Protein 6F04 (pdb70)

InterPro domains:
  IPR008928 Six-hairpin glycosidase superfamily [SSF48208] (7-389)
  IPR010819 N-acylglucosamine 2-epimerase/Cellobiose 2-epimerase [PF07221] (35-369)
  IPR012341 Six-hairpin glycosidase-like superfamily [G3DSA:1.50.10.10] (1-399)
  IPR034116 AGE domain [cd00249] (6-387)

B-factor: mean 27.15, std 14.33, range [10.81, 104.61]

Foldseek 3Di:
DPLVVLLVVLVCQQPVFQVVLQLVQWAPQPQFFTQFFAFQQRDGDFQKHFLLQSLQLLLLLLVCCQPPHVDVSSLVRSCSSVVLCVVQQADPVLAGFGIAGNNRHGDGRALFLVSLLSLLLNLLSNCVNVVPPVSNVNNVVSLVVLVVCLVPRNPPAAKDFLVRLLSNQLSLVSCVVPDDVVVSVVSNVVSLCCQCQQQQDPVLLEGAGMDHPRNHADPDLRRQKHFLLVLLLSLVSQLVSCVVVPVVVSNVSSVSSNLSSCVVAFDPPQGAGFRMDGNVRDDHPDPRGLKHFLLSLLSSLLSLLSSCLSPVDVSSVVVNVSSCVVNCVQFADPPNGATQTIGGNNSHRDGRRRGDSPHHSHSSSVSSVSSSVSSCCVVDPD

Solvent-accessible surface area: 15870 Å² total; per-residue (Å²): 166,96,36,82,50,25,0,80,62,0,75,83,10,0,38,109,46,0,2,40,6,0,54,155,59,0,20,0,143,142,81,10,0,0,12,0,6,0,34,68,47,5,129,78,114,60,59,39,0,15,0,38,0,0,0,19,0,0,11,0,0,0,6,1,29,48,91,60,89,140,85,125,59,1,42,108,7,0,28,23,0,0,84,9,0,27,140,50,0,71,38,122,117,8,32,1,38,23,2,0,42,74,106,5,139,78,91,68,103,18,71,38,0,40,0,3,2,11,0,0,6,0,0,0,20,8,3,65,12,25,56,63,116,102,0,66,102,12,0,56,64,0,1,55,20,1,78,166,56,20,143,105,36,88,115,145,129,71,64,57,41,0,23,19,7,8,26,18,1,16,4,0,28,26,0,68,101,35,17,76,148,106,48,8,106,84,28,8,45,101,10,18,145,53,2,19,87,21,0,8,20,122,168,100,12,6,3,7,16,25,0,11,80,115,17,58,80,37,112,10,98,73,2,29,23,2,15,1,0,28,0,0,14,2,0,8,9,3,0,31,3,1,109,94,115,118,41,72,174,24,8,41,62,0,0,63,3,2,20,56,2,0,102,65,0,46,1,115,116,68,13,0,0,26,40,22,32,16,7,74,70,88,115,40,102,31,173,62,87,38,37,0,5,7,31,0,0,0,0,0,0,0,1,0,0,10,0,28,96,47,37,50,71,82,40,1,16,100,30,3,80,95,0,30,101,14,0,46,85,62,0,35,8,116,123,87,11,1,5,17,0,31,0,44,65,150,13,99,67,84,85,93,16,0,0,5,100,117,0,4,0,7,17,0,1,15,0,0,13,25,0,31,71,4,0,64,32,45,41,71,119,157

Organism: NCBI:txid457941

Secondary structure (DSSP, 8-state):
--HHHHHHHHHHIIIIIIHHHHHHHSB-TTTSSB--EEBTTS-EEE--EEHHHHHHHHHHHHHHHHHT---HHHHHHHHHHHHHHHHHSB-TTSPBPSEE-TT--EEE--SSSHHHHHHHHHHHHHHHHHT-THHHHHHHHHHHHHHHTTTS----S--EETHHHHHHHHHHHHTGGGS-HHHHHHHHHHHHHHIIIIIEETTTTEE-SEE-TTS---SSTTTTEE-HHHHHHHHHHHHHHHHHTT-HHHHHHHHHHHHHHHHHHB-TTT-SB-S-EETTSPPPS-TTTT-EEHHHHHHHHHHHHHHHHHH--HHHHHHHHHHHHHHHHHTB-TTT-SB--EE-TTS-BSS-BS--SS--SSHHHHHHHHHHHHHHHHHS--

Radius of gyration: 19.89 Å; Cα contacts (8 Å, |Δi|>4): 700; chains: 1; bounding box: 50×54×53 Å

Nearest PDB structures (foldseek):
  6f04-assembly1_A-2  TM=1.003E+00  e=2.369E-68  Nostoc sp. KVJ10
  2gz6-assembly1_B  TM=9.926E-01  e=4.005E-56  Anabaena sp. CH1
  2gz6-assembly1_A  TM=9.929E-01  e=1.012E-55  Anabaena sp. CH1
  8bry-assembly1_B  TM=9.672E-01  e=1.771E-36  Pedobacter heparinus
  1fp3-assembly1_A  TM=9.537E-01  e=1.309E-35  Sus scrofa

Structure (mmCIF, N/CA/C/O backbone):
data_6F04
#
_entry.id   6F04
#
_cell.length_a   142.423
_cell.length_b   142.423
_cell.length_c   52.046
_cell.angle_alpha   90.00
_cell.angle_beta   90.00
_cell.angle_gamma   90.00
#
_symmetry.space_group_name_H-M   'P 42 21 2'
#
loop_
_entity.id
_entity.type
_entity.pdbx_description
1 polymer N-acetylglucosamine-2-epimerase
2 non-polymer 'CHLORIDE ION'
3 non-polymer 1,2-ETHANEDIOL
4 water water
#
loop_
_atom_site.group_PDB
_atom_site.id
_atom_site.type_symbol
_atom_site.label_atom_id
_atom_site.label_alt_id
_atom_site.label_comp_id
_atom_site.label_asym_id
_atom_site.label_entity_id
_atom_site.label_seq_id
_atom_site.pdbx_PDB_ins_code
_atom_site.Cartn_x
_atom_site.Cartn_y
_atom_site.Cartn_z
_atom_site.occupancy
_atom_site.B_iso_or_equiv
_atom_site.auth_seq_id
_atom_site.auth_comp_id
_atom_site.auth_asym_id
_atom_site.auth_atom_id
_atom_site.pdbx_PDB_model_num
ATOM 1 N N . TYR A 1 3 ? 38.619 134.662 10.812 1.00 53.65 3 TYR A N 1
ATOM 2 C CA . TYR A 1 3 ? 39.948 135.245 10.959 1.00 40.83 3 TYR A CA 1
ATOM 3 C C . TYR A 1 3 ? 40.787 135.009 9.713 1.00 59.69 3 TYR A C 1
ATOM 4 O O . TYR A 1 3 ? 41.939 134.561 9.811 1.00 32.17 3 TYR A O 1
ATOM 13 N N A ASN A 1 4 ? 40.233 135.240 8.526 0.50 41.79 4 ASN A N 1
ATOM 14 N N B ASN A 1 4 ? 40.210 135.385 8.572 0.50 41.28 4 ASN A N 1
ATOM 15 C CA A ASN A 1 4 ? 41.026 134.937 7.341 0.50 39.85 4 ASN A CA 1
ATOM 16 C CA B ASN A 1 4 ? 40.797 135.198 7.252 0.50 39.58 4 ASN A CA 1
ATOM 17 C C A ASN A 1 4 ? 41.834 136.141 6.901 0.50 25.46 4 ASN A C 1
ATOM 18 C C B ASN A 1 4 ? 41.821 136.265 6.884 0.50 25.25 4 ASN A C 1
ATOM 19 O O A ASN A 1 4 ? 41.506 136.849 5.943 0.50 24.31 4 ASN A O 1
ATOM 20 O O B ASN A 1 4 ? 41.628 137.006 5.913 0.50 23.55 4 ASN A O 1
ATOM 29 N N . PHE A 1 5 ? 42.918 136.329 7.631 1.00 25.16 5 PHE A N 1
ATOM 30 C CA . PHE A 1 5 ? 43.905 137.361 7.388 1.00 24.22 5 PHE A CA 1
ATOM 31 C C . PHE A 1 5 ? 44.572 137.227 6.026 1.00 24.39 5 PHE A C 1
ATOM 32 O O . PHE A 1 5 ? 44.845 138.222 5.365 1.00 22.83 5 PHE A O 1
ATOM 40 N N . GLN A 1 6 ? 44.847 135.998 5.598 1.00 21.16 6 GLN A N 1
ATOM 41 C CA . GLN A 1 6 ? 45.566 135.816 4.337 1.00 23.14 6 GLN A CA 1
ATOM 42 C C . GLN A 1 6 ? 44.679 136.190 3.153 1.00 21.59 6 GLN A C 1
ATOM 43 O O . GLN A 1 6 ? 45.165 136.731 2.155 1.00 24.27 6 GLN A O 1
ATOM 49 N N . ALA A 1 7 ? 43.381 135.925 3.269 1.00 21.58 7 ALA A N 1
ATOM 50 C CA . ALA A 1 7 ? 42.459 136.283 2.194 1.00 25.56 7 ALA A CA 1
ATOM 51 C C . ALA A 1 7 ? 42.318 137.799 2.089 1.00 23.17 7 ALA A C 1
ATOM 52 O O . ALA A 1 7 ? 42.183 138.338 0.986 1.00 23.33 7 ALA A O 1
ATOM 54 N N . LEU A 1 8 ? 42.358 138.480 3.235 1.00 20.87 8 LEU A N 1
ATOM 55 C CA . LEU A 1 8 ? 42.297 139.942 3.253 1.00 19.25 8 LEU A CA 1
ATOM 56 C C . LEU A 1 8 ? 43.562 140.533 2.632 1.00 16.98 8 LEU A C 1
ATOM 57 O O . LEU A 1 8 ? 43.494 141.484 1.850 1.00 19.20 8 LEU A O 1
ATOM 62 N N . ALA A 1 9 ? 44.718 139.966 2.969 1.00 18.77 9 ALA A N 1
ATOM 63 C CA . ALA A 1 9 ? 45.968 140.401 2.359 1.00 16.74 9 ALA A CA 1
ATOM 64 C C . ALA A 1 9 ? 45.890 140.296 0.833 1.00 24.32 9 ALA A C 1
ATOM 65 O O . ALA A 1 9 ? 46.273 141.222 0.120 1.00 20.68 9 ALA A O 1
ATOM 67 N N . GLU A 1 10 ? 45.378 139.167 0.346 1.00 20.15 10 GLU A N 1
ATOM 68 C CA . GLU A 1 10 ? 45.229 138.935 -1.087 1.00 20.44 10 GLU A CA 1
ATOM 69 C C . GLU A 1 10 ? 44.217 139.881 -1.732 1.00 21.71 10 GLU A C 1
ATOM 70 O O . GLU A 1 10 ? 44.422 140.343 -2.858 1.00 22.81 10 GLU A O 1
ATOM 76 N N . LEU A 1 11 ? 43.134 140.163 -1.017 1.00 19.31 11 LEU A N 1
ATOM 77 C CA . LEU A 1 11 ? 42.116 141.079 -1.517 1.00 21.22 11 LEU A CA 1
ATOM 78 C C . LEU A 1 11 ? 42.724 142.451 -1.799 1.00 18.96 11 LEU A C 1
ATOM 79 O O . LEU A 1 11 ? 42.547 143.006 -2.889 1.00 20.89 11 LEU A O 1
ATOM 84 N N . TYR A 1 12 ? 43.456 142.987 -0.826 1.00 18.63 12 TYR A N 1
ATOM 85 C CA . TYR A 1 12 ? 44.046 144.318 -0.973 1.00 17.80 12 TYR A CA 1
ATOM 86 C C . TYR A 1 12 ? 45.161 144.341 -2.021 1.00 23.19 12 TYR A C 1
ATOM 87 O O . TYR A 1 12 ? 45.258 145.271 -2.819 1.00 17.75 12 TYR A O 1
ATOM 96 N N . LYS A 1 13 ? 45.992 143.308 -2.035 1.00 17.46 13 LYS A N 1
ATOM 97 C CA . LYS A 1 13 ? 47.056 143.215 -3.032 1.00 18.32 13 LYS A CA 1
ATOM 98 C C . LYS A 1 13 ? 46.487 143.212 -4.455 1.00 16.41 13 LYS A C 1
ATOM 99 O O . LYS A 1 13 ? 46.965 143.940 -5.332 1.00 21.03 13 LYS A O 1
ATOM 105 N N . ASN A 1 14 ? 45.469 142.390 -4.675 1.00 19.38 14 ASN A N 1
ATOM 106 C CA . ASN A 1 14 ? 44.851 142.292 -5.997 1.00 21.73 14 ASN A CA 1
ATOM 107 C C . ASN A 1 14 ? 44.134 143.577 -6.406 1.00 22.81 14 ASN A C 1
ATOM 108 O O . ASN A 1 14 ? 44.174 143.964 -7.576 1.00 24.17 14 ASN A O 1
ATOM 113 N N . ALA A 1 15 ? 43.471 144.231 -5.449 1.00 19.08 15 ALA A N 1
ATOM 114 C CA . ALA A 1 15 ? 42.742 145.470 -5.747 1.00 17.47 15 ALA A CA 1
ATOM 115 C C . ALA A 1 15 ? 43.711 146.578 -6.125 1.00 19.73 15 ALA A C 1
ATOM 116 O O . ALA A 1 15 ? 43.445 147.365 -7.042 1.00 20.43 15 ALA A O 1
ATOM 118 N N . LEU A 1 16 ? 44.840 146.639 -5.426 1.00 17.36 16 LEU A N 1
ATOM 119 C CA . LEU A 1 16 ? 45.862 147.625 -5.740 1.00 15.33 16 LEU A CA 1
ATOM 120 C C . LEU A 1 16 ? 46.491 147.352 -7.106 1.00 20.63 16 LEU A C 1
ATOM 121 O O . LEU A 1 16 ? 46.494 148.220 -7.974 1.00 20.14 16 LEU A O 1
ATOM 126 N N . LEU A 1 17 ? 47.013 146.144 -7.298 1.00 19.12 17 LEU A N 1
ATOM 127 C CA . LEU A 1 17 ? 47.833 145.864 -8.478 1.00 21.49 17 LEU A CA 1
ATOM 128 C C . LEU A 1 17 ? 47.016 145.627 -9.752 1.00 31.00 17 LEU A C 1
ATOM 129 O O . LEU A 1 17 ? 47.437 146.025 -10.839 1.00 42.90 17 LEU A O 1
ATOM 134 N N . ASN A 1 18 ? 45.849 145.002 -9.628 1.00 20.37 18 ASN A N 1
ATOM 135 C CA . ASN A 1 18 ? 45.096 144.576 -10.816 1.00 25.94 18 ASN A CA 1
ATOM 136 C C . ASN A 1 18 ? 43.939 145.489 -11.187 1.00 31.93 18 ASN A C 1
ATOM 137 O O . ASN A 1 18 ? 43.391 145.398 -12.285 1.00 35.85 18 ASN A O 1
ATOM 142 N N . ASP A 1 19 ? 43.567 146.372 -10.273 1.00 22.36 19 ASP A N 1
ATOM 143 C CA . ASP A 1 19 ? 42.400 147.208 -10.473 1.00 19.38 19 ASP A CA 1
ATOM 144 C C . ASP A 1 19 ? 42.806 148.674 -10.440 1.00 28.55 19 ASP A C 1
ATOM 145 O O . ASP A 1 19 ? 42.751 149.380 -11.460 1.00 22.45 19 ASP A O 1
ATOM 150 N N . VAL A 1 20 ? 43.202 149.130 -9.256 1.00 16.80 20 VAL A N 1
ATOM 151 C CA . VAL A 1 20 ? 43.391 150.562 -9.036 1.00 18.93 20 VAL A CA 1
ATOM 152 C C . VAL A 1 20 ? 44.597 151.148 -9.784 1.00 19.52 20 VAL A C 1
ATOM 153 O O . VAL A 1 20 ? 44.440 152.126 -10.505 1.00 17.40 20 VAL A O 1
ATOM 157 N N . LEU A 1 21 ? 45.790 150.573 -9.641 1.00 16.95 21 LEU A N 1
ATOM 158 C CA . LEU A 1 21 ? 46.933 151.104 -10.393 1.00 17.73 21 LEU A CA 1
ATOM 159 C C . LEU A 1 21 ? 46.672 151.006 -11.904 1.00 23.69 21 LEU A C 1
ATOM 160 O O . LEU A 1 21 ? 47.020 151.906 -12.666 1.00 19.43 21 LEU A O 1
ATOM 165 N N . SER A 1 22 ? 46.036 149.918 -12.327 1.00 19.74 22 SER A N 1
ATOM 166 C CA . SER A 1 22 ? 45.716 149.724 -13.742 1.00 23.04 22 SER A CA 1
ATOM 167 C C . SER A 1 22 ? 44.830 150.850 -14.279 1.00 22.54 22 SER A C 1
ATOM 168 O O . SER A 1 22 ? 45.026 151.332 -15.401 1.00 21.89 22 SER A O 1
ATOM 171 N N . PHE A 1 23 ? 43.850 151.256 -13.476 1.00 19.11 23 PHE A N 1
ATOM 172 C CA . PHE A 1 23 ? 42.941 152.329 -13.857 1.00 16.57 23 PHE A CA 1
ATOM 173 C C . PHE A 1 23 ? 43.720 153.617 -14.124 1.00 15.59 23 PHE A C 1
ATOM 174 O O . PHE A 1 23 ? 43.537 154.271 -15.154 1.00 17.56 23 PHE A O 1
ATOM 182 N N . TRP A 1 24 ? 44.593 154.000 -13.194 1.00 16.81 24 TRP A N 1
ATOM 183 C CA . TRP A 1 24 ? 45.371 155.223 -13.379 1.00 15.38 24 TRP A CA 1
ATOM 184 C C . TRP A 1 24 ? 46.364 155.091 -14.539 1.00 20.97 24 TRP A C 1
ATOM 185 O O . TRP A 1 24 ? 46.590 156.049 -15.264 1.00 16.54 24 TRP A O 1
ATOM 196 N N . GLU A 1 25 ? 46.939 153.906 -14.726 1.00 20.40 25 GLU A N 1
ATOM 197 C CA . GLU A 1 25 ? 47.870 153.692 -15.837 1.00 16.04 25 GLU A CA 1
ATOM 198 C C . GLU A 1 25 ? 47.170 153.825 -17.188 1.00 18.13 25 GLU A C 1
ATOM 199 O O . GLU A 1 25 ? 47.727 154.380 -18.143 1.00 20.21 25 GLU A O 1
ATOM 205 N N . LYS A 1 26 ? 45.945 153.317 -17.259 1.00 17.79 26 LYS A N 1
ATOM 206 C CA . LYS A 1 26 ? 45.214 153.275 -18.524 1.00 18.93 26 LYS A CA 1
ATOM 207 C C . LYS A 1 26 ? 44.608 154.619 -18.898 1.00 24.82 26 LYS A C 1
ATOM 208 O O . LYS A 1 26 ? 44.597 154.987 -20.072 1.00 18.55 26 LYS A O 1
ATOM 214 N N . TYR A 1 27 ? 44.097 155.352 -17.907 1.00 18.59 27 TYR A N 1
ATOM 215 C CA . TYR A 1 27 ? 43.279 156.528 -18.211 1.00 15.76 27 TYR A CA 1
ATOM 216 C C . TYR A 1 27 ? 43.888 157.901 -17.893 1.00 17.74 27 TYR A C 1
ATOM 217 O O . TYR A 1 27 ? 43.415 158.906 -18.438 1.00 19.33 27 TYR A O 1
ATOM 226 N N . SER A 1 28 ? 44.901 157.972 -17.022 1.00 17.16 28 SER A N 1
ATOM 227 C CA . SER A 1 28 ? 45.313 159.285 -16.501 1.00 13.97 28 SER A CA 1
ATOM 228 C C . SER A 1 28 ? 46.590 159.900 -17.073 1.00 14.13 28 SER A C 1
ATOM 229 O O . SER A 1 28 ? 46.880 161.067 -16.812 1.00 17.62 28 SER A O 1
ATOM 232 N N . LEU A 1 29 ? 47.371 159.154 -17.848 1.00 15.45 29 LEU A N 1
ATOM 233 C CA . LEU A 1 29 ? 48.655 159.715 -18.285 1.00 16.62 29 LEU A CA 1
ATOM 234 C C . LEU A 1 29 ? 48.493 160.722 -19.428 1.00 22.71 29 LEU A C 1
ATOM 235 O O . LEU A 1 29 ? 47.864 160.410 -20.443 1.00 18.57 29 LEU A O 1
ATOM 240 N N . ASP A 1 30 ? 49.061 161.918 -19.253 1.00 17.15 30 ASP A N 1
ATOM 241 C CA . ASP A 1 30 ? 49.206 162.880 -20.353 1.00 18.64 30 ASP A CA 1
ATOM 242 C C . ASP A 1 30 ? 50.608 162.728 -20.928 1.00 15.46 30 ASP A C 1
ATOM 243 O O . ASP A 1 30 ? 51.537 163.428 -20.535 1.00 17.38 30 ASP A O 1
ATOM 248 N N . TRP A 1 31 ? 50.752 161.790 -21.851 1.00 20.05 31 TRP A N 1
ATOM 249 C CA . TRP A 1 31 ? 52.064 161.507 -22.401 1.00 23.84 31 TRP A CA 1
ATOM 250 C C . TRP A 1 31 ? 52.512 162.600 -23.369 1.00 26.77 31 TRP A C 1
ATOM 251 O O . TRP A 1 31 ? 53.706 162.740 -23.620 1.00 25.73 31 TRP A O 1
ATOM 262 N N . GLN A 1 32 ? 51.565 163.374 -23.904 1.00 22.63 32 GLN A N 1
ATOM 263 C CA . GLN A 1 32 ? 51.920 164.435 -24.850 1.00 19.87 32 GLN A CA 1
ATOM 264 C C . GLN A 1 32 ? 52.496 165.649 -24.149 1.00 21.32 32 GLN A C 1
ATOM 265 O O . GLN A 1 32 ? 53.489 166.200 -24.602 1.00 22.94 32 GLN A O 1
ATOM 271 N N . GLN A 1 33 ? 51.872 166.077 -23.052 1.00 16.36 33 GLN A N 1
ATOM 272 C CA . GLN A 1 33 ? 52.274 167.320 -22.396 1.00 15.39 33 GLN A CA 1
ATOM 273 C C . GLN A 1 33 ? 52.884 167.137 -20.998 1.00 20.57 33 GLN A C 1
ATOM 274 O O . GLN A 1 33 ? 53.419 168.080 -20.437 1.00 22.48 33 GLN A O 1
ATOM 280 N N . GLY A 1 34 ? 52.811 165.932 -20.444 1.00 21.73 34 GLY A N 1
ATOM 281 C CA . GLY A 1 34 ? 53.325 165.688 -19.099 1.00 18.30 34 GLY A CA 1
ATOM 282 C C . GLY A 1 34 ? 52.248 165.803 -18.032 1.00 20.62 34 GLY A C 1
ATOM 283 O O . GLY A 1 34 ? 51.203 166.402 -18.253 1.00 16.49 34 GLY A O 1
ATOM 284 N N . GLY A 1 35 ? 52.497 165.220 -16.864 1.00 15.20 35 GLY A N 1
ATOM 285 C CA . GLY A 1 35 ? 51.510 165.231 -15.795 1.00 14.08 35 GLY A CA 1
ATOM 286 C C . GLY A 1 35 ? 50.381 164.265 -16.096 1.00 18.80 35 GLY A C 1
ATOM 287 O O . GLY A 1 35 ? 50.513 163.380 -16.933 1.00 16.46 35 GLY A O 1
ATOM 288 N N . TYR A 1 36 ? 49.262 164.455 -15.411 1.00 14.33 36 TYR A N 1
ATOM 289 C CA . TYR A 1 36 ? 48.197 163.476 -15.386 1.00 14.78 36 TYR A CA 1
ATOM 290 C C . TYR A 1 36 ? 46.840 164.146 -15.499 1.00 16.91 36 TYR A C 1
ATOM 291 O O . TYR A 1 36 ? 46.650 165.265 -15.021 1.00 16.05 36 TYR A O 1
ATOM 300 N N . PHE A 1 37 ? 45.889 163.452 -16.105 1.00 15.96 37 PHE A N 1
ATOM 301 C CA . PHE A 1 37 ? 44.497 163.890 -16.060 1.00 11.82 37 PHE A CA 1
ATOM 302 C C . PHE A 1 37 ? 43.835 163.248 -14.850 1.00 15.03 37 PHE A C 1
ATOM 303 O O . PHE A 1 37 ? 43.775 162.025 -14.761 1.00 17.03 37 PHE A O 1
ATOM 311 N N . THR A 1 38 ? 43.315 164.052 -13.929 1.00 14.43 38 THR A N 1
ATOM 312 C CA . THR A 1 38 ? 42.620 163.468 -12.775 1.00 13.60 38 THR A CA 1
ATOM 313 C C . THR A 1 38 ? 41.111 163.552 -12.907 1.00 18.13 38 THR A C 1
ATOM 314 O O . THR A 1 38 ? 40.403 162.852 -12.201 1.00 15.94 38 THR A O 1
ATOM 318 N N . CYS A 1 39 ? 40.615 164.396 -13.807 1.00 16.88 39 CYS A N 1
ATOM 319 C CA . CYS A 1 39 ? 39.168 164.552 -13.926 1.00 12.68 39 CYS A CA 1
ATOM 320 C C . CYS A 1 39 ? 38.622 163.464 -14.844 1.00 14.78 39 CYS A C 1
ATOM 321 O O . CYS A 1 39 ? 38.464 163.680 -16.039 1.00 15.23 39 CYS A O 1
ATOM 324 N N . LEU A 1 40 ? 38.367 162.298 -14.250 1.00 14.26 40 LEU A N 1
ATOM 325 C CA . LEU A 1 40 ? 37.972 161.075 -14.943 1.00 15.21 40 LEU A CA 1
ATOM 326 C C . LEU A 1 40 ? 36.576 160.634 -14.497 1.00 17.92 40 LEU A C 1
ATOM 327 O O . LEU A 1 40 ? 36.310 160.577 -13.299 1.00 15.79 40 LEU A O 1
ATOM 332 N N . ASP A 1 41 ? 35.677 160.320 -15.432 1.00 15.70 41 ASP A N 1
ATOM 333 C CA . ASP A 1 41 ? 34.333 159.936 -15.009 1.00 16.72 41 ASP A CA 1
ATOM 334 C C . ASP A 1 41 ? 34.330 158.458 -14.593 1.00 15.90 41 ASP A C 1
ATOM 335 O O . ASP A 1 41 ? 35.397 157.853 -14.434 1.00 15.55 41 ASP A O 1
ATOM 340 N N . ARG A 1 42 ? 33.147 157.887 -14.395 1.00 15.59 42 ARG A N 1
ATOM 341 C CA . ARG A 1 42 ? 33.045 156.529 -13.880 1.00 12.78 42 ARG A CA 1
ATOM 342 C C . ARG A 1 42 ? 33.832 155.535 -14.728 1.00 22.21 42 ARG A C 1
ATOM 343 O O . ARG A 1 42 ? 34.471 154.620 -14.199 1.00 16.90 42 ARG A O 1
ATOM 351 N N . GLU A 1 43 ? 33.802 155.747 -16.043 1.00 16.85 43 GLU A N 1
ATOM 352 C CA . GLU A 1 43 ? 34.391 154.817 -17.001 1.00 18.62 43 GLU A CA 1
ATOM 353 C C . GLU A 1 43 ? 35.822 155.175 -17.404 1.00 21.59 43 GLU A C 1
ATOM 354 O O . GLU A 1 43 ? 36.432 154.494 -18.233 1.00 23.61 43 GLU A O 1
ATOM 360 N N . GLY A 1 44 ? 36.367 156.237 -16.826 1.00 14.56 44 GLY A N 1
ATOM 361 C CA . GLY A 1 44 ? 37.729 156.619 -17.137 1.00 13.92 44 GLY A CA 1
ATOM 362 C C . GLY A 1 44 ? 37.825 157.708 -18.184 1.00 15.54 44 GLY A C 1
ATOM 363 O O . GLY A 1 44 ? 38.916 158.096 -18.568 1.00 17.38 44 GLY A O 1
ATOM 364 N N . LYS A 1 45 ? 36.684 158.216 -18.637 1.00 17.46 45 LYS A N 1
ATOM 365 C CA . LYS A 1 45 ? 36.685 159.255 -19.662 1.00 17.24 45 LYS A CA 1
ATOM 366 C C . LYS A 1 45 ? 37.070 160.599 -19.062 1.00 15.80 45 LYS A C 1
ATOM 367 O O . LYS A 1 45 ? 36.663 160.925 -17.955 1.00 17.91 45 LYS A O 1
ATOM 373 N N . ILE A 1 46 ? 37.872 161.367 -19.787 1.00 15.73 46 ILE A N 1
ATOM 374 C CA . ILE A 1 46 ? 38.337 162.667 -19.300 1.00 14.72 46 ILE A CA 1
ATOM 375 C C . ILE A 1 46 ? 37.269 163.743 -19.468 1.00 17.42 46 ILE A C 1
ATOM 376 O O . ILE A 1 46 ? 36.717 163.880 -20.561 1.00 19.89 46 ILE A O 1
ATOM 381 N N . TYR A 1 47 ? 36.962 164.502 -18.407 1.00 15.57 47 TYR A N 1
ATOM 382 C CA . TYR A 1 47 ? 35.986 165.584 -18.539 1.00 16.77 47 TYR A CA 1
ATOM 383 C C . TYR A 1 47 ? 36.572 166.967 -18.242 1.00 16.66 47 TYR A C 1
ATOM 384 O O . TYR A 1 47 ? 35.851 167.973 -18.260 1.00 19.35 47 TYR A O 1
ATOM 393 N N . ASP A 1 48 ? 37.875 167.027 -17.981 1.00 17.50 48 ASP A N 1
ATOM 394 C CA . ASP A 1 48 ? 38.550 168.310 -17.780 1.00 15.54 48 ASP A CA 1
ATOM 395 C C . ASP A 1 48 ? 40.044 168.054 -17.874 1.00 19.50 48 ASP A C 1
ATOM 396 O O . ASP A 1 48 ? 40.518 167.046 -17.356 1.00 16.15 48 ASP A O 1
ATOM 401 N N . THR A 1 49 ? 40.791 168.940 -18.532 1.00 15.57 49 THR A N 1
ATOM 402 C CA . THR A 1 49 ? 42.228 168.710 -18.697 1.00 16.73 49 THR A CA 1
ATOM 403 C C . THR A 1 49 ? 43.126 169.539 -17.772 1.00 18.51 49 THR A C 1
ATOM 404 O O . THR A 1 49 ? 44.349 169.475 -17.897 1.00 18.09 49 THR A O 1
ATOM 408 N N . ASP A 1 50 ? 42.544 170.294 -16.839 1.00 16.54 50 ASP A N 1
ATOM 409 C CA . ASP A 1 50 ? 43.359 171.082 -15.915 1.00 18.01 50 ASP A CA 1
ATOM 410 C C . ASP A 1 50 ? 44.201 170.184 -14.996 1.00 14.39 50 ASP A C 1
ATOM 411 O O . ASP A 1 50 ? 43.842 169.036 -14.726 1.00 16.57 50 ASP A O 1
ATOM 416 N N . LYS A 1 51 ? 45.324 170.721 -14.532 1.00 13.68 51 LYS A N 1
ATOM 417 C CA . LYS A 1 51 ? 46.277 169.949 -13.729 1.00 15.83 51 LYS A CA 1
ATOM 418 C C . LYS A 1 51 ? 46.310 170.482 -12.308 1.00 16.50 51 LYS A C 1
ATOM 419 O O . LYS A 1 51 ? 46.875 171.548 -12.046 1.00 17.59 51 LYS A O 1
ATOM 425 N N . PHE A 1 52 ? 45.716 169.726 -11.387 1.00 14.31 52 PHE A N 1
ATOM 426 C CA . PHE A 1 52 ? 45.633 170.150 -9.993 1.00 14.74 52 PHE A CA 1
ATOM 427 C C . PHE A 1 52 ? 46.855 169.637 -9.248 1.00 17.14 52 PHE A C 1
ATOM 428 O O . PHE A 1 52 ? 47.043 168.426 -9.063 1.00 15.98 52 PHE A O 1
ATOM 436 N N . ILE A 1 53 ? 47.699 170.594 -8.871 1.00 15.38 53 ILE A N 1
ATOM 437 C CA . ILE A 1 53 ? 49.055 170.324 -8.395 1.00 16.81 53 ILE A CA 1
ATOM 438 C C . ILE A 1 53 ? 49.132 169.408 -7.173 1.00 15.80 53 ILE A C 1
ATOM 439 O O . ILE A 1 53 ? 50.063 168.611 -7.078 1.00 19.03 53 ILE A O 1
ATOM 444 N N . TRP A 1 54 ? 48.189 169.510 -6.233 1.00 16.83 54 TRP A N 1
ATOM 445 C CA . TRP A 1 54 ? 48.144 168.533 -5.136 1.00 19.51 54 TRP A CA 1
ATOM 446 C C . TRP A 1 54 ? 48.158 167.113 -5.675 1.00 14.73 54 TRP A C 1
ATOM 447 O O . TRP A 1 54 ? 48.890 166.227 -5.197 1.00 16.84 54 TRP A O 1
ATOM 458 N N . LEU A 1 55 ? 47.263 166.884 -6.628 1.00 14.19 55 LEU A N 1
ATOM 459 C CA . LEU A 1 55 ? 47.048 165.547 -7.157 1.00 14.31 55 LEU A CA 1
ATOM 460 C C . LEU A 1 55 ? 48.181 165.138 -8.092 1.00 13.41 55 LEU A C 1
ATOM 461 O O . LEU A 1 55 ? 48.509 163.955 -8.195 1.00 15.77 55 LEU A O 1
ATOM 466 N N . GLN A 1 56 ? 48.776 166.102 -8.783 1.00 13.16 56 GLN A N 1
ATOM 467 C CA . GLN A 1 56 ? 49.914 165.772 -9.638 1.00 15.09 56 GLN A CA 1
ATOM 468 C C . GLN A 1 56 ? 51.055 165.252 -8.765 1.00 15.67 56 GLN A C 1
ATOM 469 O O . GLN A 1 56 ? 51.625 164.189 -9.029 1.00 15.41 56 GLN A O 1
ATOM 475 N N . ASN A 1 57 ? 51.357 166.002 -7.709 1.00 14.33 57 ASN A N 1
ATOM 476 C CA . ASN A 1 57 ? 52.395 165.602 -6.771 1.00 16.61 57 ASN A CA 1
ATOM 477 C C . ASN A 1 57 ? 52.070 164.290 -6.056 1.00 14.58 57 ASN A C 1
ATOM 478 O O . ASN A 1 57 ? 52.925 163.409 -5.968 1.00 14.90 57 ASN A O 1
ATOM 483 N N . ARG A 1 58 ? 50.830 164.124 -5.598 1.00 13.57 58 ARG A N 1
ATOM 484 C CA . ARG A 1 58 ? 50.449 162.863 -4.948 1.00 14.69 58 ARG A CA 1
ATOM 485 C C . ARG A 1 58 ? 50.661 161.646 -5.853 1.00 19.18 58 ARG A C 1
ATOM 486 O O . ARG A 1 58 ? 51.055 160.577 -5.365 1.00 15.73 58 ARG A O 1
ATOM 494 N N . GLN A 1 59 ? 50.401 161.793 -7.158 1.00 12.90 59 GLN A N 1
ATOM 495 C CA . GLN A 1 59 ? 50.528 160.665 -8.079 1.00 13.89 59 GLN A CA 1
ATOM 496 C C . GLN A 1 59 ? 52.009 160.337 -8.326 1.00 16.93 59 GLN A C 1
ATOM 497 O O . GLN A 1 59 ? 52.378 159.168 -8.417 1.00 16.66 59 GLN A O 1
ATOM 503 N N . VAL A 1 60 ? 52.845 161.363 -8.448 1.00 15.61 60 VAL A N 1
ATOM 504 C CA . VAL A 1 60 ? 54.292 161.147 -8.503 1.00 14.68 60 VAL A CA 1
ATOM 505 C C . VAL A 1 60 ? 54.729 160.377 -7.251 1.00 17.07 60 VAL A C 1
ATOM 506 O O . VAL A 1 60 ? 55.468 159.392 -7.334 1.00 17.33 60 VAL A O 1
ATOM 510 N N . TRP A 1 61 ? 54.234 160.802 -6.093 1.00 14.65 61 TRP A N 1
ATOM 511 C CA . TRP A 1 61 ? 54.599 160.128 -4.852 1.00 15.61 61 TRP A CA 1
ATOM 512 C C . TRP A 1 61 ? 54.184 158.652 -4.849 1.00 16.20 61 TRP A C 1
ATOM 513 O O . TRP A 1 61 ? 54.970 157.773 -4.484 1.00 17.38 61 TRP A O 1
ATOM 524 N N . THR A 1 62 ? 52.951 158.376 -5.257 1.00 14.89 62 THR A N 1
ATOM 525 C CA . THR A 1 62 ? 52.418 157.017 -5.183 1.00 15.34 62 THR A CA 1
ATOM 526 C C . THR A 1 62 ? 53.238 156.061 -6.044 1.00 17.92 62 THR A C 1
ATOM 527 O O . THR A 1 62 ? 53.624 154.977 -5.603 1.00 18.03 62 THR A O 1
ATOM 531 N N . PHE A 1 63 ? 53.518 156.460 -7.277 1.00 15.67 63 PHE A N 1
ATOM 532 C CA . PHE A 1 63 ? 54.242 155.542 -8.147 1.00 15.34 63 PHE A CA 1
ATOM 533 C C . PHE A 1 63 ? 55.713 155.431 -7.733 1.00 16.86 63 PHE A C 1
ATOM 534 O O . PHE A 1 63 ? 56.304 154.350 -7.824 1.00 20.20 63 PHE A O 1
ATOM 542 N N . SER A 1 64 ? 56.292 156.529 -7.264 1.00 15.88 64 SER A N 1
ATOM 543 C CA . SER A 1 64 ? 57.674 156.499 -6.763 1.00 18.32 64 SER A CA 1
ATOM 544 C C . SER A 1 64 ? 57.798 155.614 -5.516 1.00 23.34 64 SER A C 1
ATOM 545 O O . SER A 1 64 ? 58.745 154.833 -5.385 1.00 19.49 64 SER A O 1
ATOM 548 N N . MET A 1 65 ? 56.846 155.757 -4.597 1.00 18.93 65 MET A N 1
ATOM 549 C CA . MET A 1 65 ? 56.831 154.962 -3.371 1.00 19.50 65 MET A CA 1
ATOM 550 C C . MET A 1 65 ? 56.773 153.474 -3.706 1.00 24.12 65 MET A C 1
ATOM 551 O O . MET A 1 65 ? 57.540 152.670 -3.165 1.00 24.19 65 MET A O 1
ATOM 556 N N . LEU A 1 66 ? 55.872 153.100 -4.609 1.00 19.90 66 LEU A N 1
ATOM 557 C CA . LEU A 1 66 ? 55.694 151.685 -4.927 1.00 20.45 66 LEU A CA 1
ATOM 558 C C . LEU A 1 66 ? 56.922 151.134 -5.633 1.00 24.33 66 LEU A C 1
ATOM 559 O O . LEU A 1 66 ? 57.316 149.982 -5.413 1.00 22.14 66 LEU A O 1
ATOM 564 N N . TYR A 1 67 ? 57.534 151.961 -6.472 1.00 20.75 67 TYR A N 1
ATOM 565 C CA . TYR A 1 67 ? 58.779 151.581 -7.134 1.00 27.62 67 TYR A CA 1
ATOM 566 C C . TYR A 1 67 ? 59.865 151.298 -6.097 1.00 27.13 67 TYR A C 1
ATOM 567 O O . TYR A 1 67 ? 60.581 150.300 -6.179 1.00 25.15 67 TYR A O 1
ATOM 576 N N . ASN A 1 68 ? 59.965 152.180 -5.113 1.00 23.75 68 ASN A N 1
ATOM 577 C CA . ASN A 1 68 ? 61.001 152.092 -4.096 1.00 29.26 68 ASN A CA 1
ATOM 578 C C . ASN A 1 68 ? 60.768 150.969 -3.083 1.00 36.54 68 ASN A C 1
ATOM 579 O O . ASN A 1 68 ? 61.720 150.320 -2.644 1.00 32.15 68 ASN A O 1
ATOM 584 N N . GLN A 1 69 ? 59.510 150.728 -2.722 1.00 24.12 69 GLN A N 1
ATOM 585 C CA . GLN A 1 69 ? 59.198 149.822 -1.601 1.00 36.04 69 GLN A CA 1
ATOM 586 C C . GLN A 1 69 ? 58.642 148.456 -1.987 1.00 28.88 69 GLN A C 1
ATOM 587 O O . GLN A 1 69 ? 58.719 147.506 -1.199 1.00 32.73 69 GLN A O 1
ATOM 593 N N . LEU A 1 70 ? 58.048 148.360 -3.170 1.00 26.63 70 LEU A N 1
ATOM 594 C CA . LEU A 1 70 ? 57.353 147.142 -3.562 1.00 25.07 70 LEU A CA 1
ATOM 595 C C . LEU A 1 70 ? 58.075 146.415 -4.692 1.00 36.92 70 LEU A C 1
ATOM 596 O O . LEU A 1 70 ? 58.540 145.296 -4.515 1.00 28.79 70 LEU A O 1
ATOM 601 N N . GLU A 1 71 ? 58.173 147.047 -5.854 1.00 30.75 71 GLU A N 1
ATOM 602 C CA . GLU A 1 71 ? 58.827 146.414 -6.998 1.00 25.80 71 GLU A CA 1
ATOM 603 C C . GLU A 1 71 ? 59.304 147.463 -7.979 1.00 33.32 71 GLU A C 1
ATOM 604 O O . GLU A 1 71 ? 58.583 148.420 -8.269 1.00 24.11 71 GLU A O 1
ATOM 610 N N . LYS A 1 72 ? 60.514 147.282 -8.495 1.00 31.54 72 LYS A N 1
ATOM 611 C CA . LYS A 1 72 ? 61.070 148.246 -9.436 1.00 31.70 72 LYS A CA 1
ATOM 612 C C . LYS A 1 72 ? 60.556 148.000 -10.850 1.00 30.31 72 LYS A C 1
ATOM 613 O O . LYS A 1 72 ? 61.314 147.646 -11.750 1.00 31.09 72 LYS A O 1
ATOM 619 N N . ARG A 1 73 ? 59.252 148.184 -11.033 1.00 27.45 73 ARG A N 1
ATOM 620 C CA . ARG A 1 73 ? 58.638 148.087 -12.350 1.00 25.95 73 ARG A CA 1
ATOM 621 C C . ARG A 1 73 ? 58.949 149.326 -13.173 1.00 31.21 73 ARG A C 1
ATOM 622 O O . ARG A 1 73 ? 58.650 150.446 -12.768 1.00 26.12 73 ARG A O 1
ATOM 630 N N . GLU A 1 74 ? 59.542 149.116 -14.340 1.00 26.32 74 GLU A N 1
ATOM 631 C CA . GLU A 1 74 ? 59.960 150.215 -15.197 1.00 25.92 74 GLU A CA 1
ATOM 632 C C . GLU A 1 74 ? 58.814 151.171 -15.526 1.00 22.82 74 GLU A C 1
ATOM 633 O O . GLU A 1 74 ? 59.006 152.392 -15.545 1.00 26.05 74 GLU A O 1
ATOM 639 N N . ASN A 1 75 ? 57.627 150.624 -15.777 1.00 24.98 75 ASN A N 1
ATOM 640 C CA . ASN A 1 75 ? 56.490 151.466 -16.141 1.00 26.79 75 ASN A CA 1
ATOM 641 C C . ASN A 1 75 ? 56.093 152.419 -15.020 1.00 20.92 75 ASN A C 1
ATOM 642 O O . ASN A 1 75 ? 55.681 153.539 -15.292 1.00 20.95 75 ASN A O 1
ATOM 647 N N . TRP A 1 76 ? 56.218 151.978 -13.769 1.00 21.42 76 TRP A N 1
ATOM 648 C CA . TRP A 1 76 ? 55.931 152.847 -12.620 1.00 19.59 76 TRP A CA 1
ATOM 649 C C . TRP A 1 76 ? 56.886 154.053 -12.554 1.00 21.92 76 TRP A C 1
ATOM 650 O O . TRP A 1 76 ? 56.474 155.191 -12.285 1.00 18.91 76 TRP A O 1
ATOM 661 N N . LEU A 1 77 ? 58.167 153.816 -12.814 1.00 19.56 77 LEU A N 1
ATOM 662 C CA . LEU A 1 77 ? 59.125 154.913 -12.772 1.00 20.14 77 LEU A CA 1
ATOM 663 C C . LEU A 1 77 ? 58.891 155.882 -13.937 1.00 19.40 77 LEU A C 1
ATOM 664 O O . LEU A 1 77 ? 58.984 157.102 -13.757 1.00 20.49 77 LEU A O 1
ATOM 669 N N . LYS A 1 78 ? 58.597 155.352 -15.125 1.00 20.97 78 LYS A N 1
ATOM 670 C CA . LYS A 1 78 ? 58.302 156.228 -16.259 1.00 17.96 78 LYS A CA 1
ATOM 671 C C . LYS A 1 78 ? 57.052 157.062 -15.985 1.00 20.00 78 LYS A C 1
ATOM 672 O O . LYS A 1 78 ? 56.992 158.229 -16.359 1.00 20.14 78 LYS A O 1
ATOM 678 N N . ILE A 1 79 ? 56.064 156.474 -15.315 1.00 17.70 79 ILE A N 1
ATOM 679 C CA . ILE A 1 79 ? 54.869 157.239 -14.968 1.00 18.19 79 ILE A CA 1
ATOM 680 C C . ILE A 1 79 ? 55.222 158.358 -13.977 1.00 20.58 79 ILE A C 1
ATOM 681 O O . ILE A 1 79 ? 54.779 159.496 -14.119 1.00 17.02 79 ILE A O 1
ATOM 686 N N . ALA A 1 80 ? 56.043 158.034 -12.982 1.00 18.11 80 ALA A N 1
ATOM 687 C CA . ALA A 1 80 ? 56.504 159.035 -12.029 1.00 16.60 80 ALA A CA 1
ATOM 688 C C . ALA A 1 80 ? 57.298 160.161 -12.710 1.00 17.17 80 ALA A C 1
ATOM 689 O O . ALA A 1 80 ? 57.118 161.343 -12.393 1.00 18.48 80 ALA A O 1
ATOM 691 N N . SER A 1 81 ? 58.180 159.803 -13.641 1.00 15.92 81 SER A N 1
ATOM 692 C CA . SER A 1 81 ? 58.955 160.814 -14.357 1.00 15.03 81 SER A CA 1
ATOM 693 C C . SER A 1 81 ? 58.073 161.756 -15.157 1.00 15.43 81 SER A C 1
ATOM 694 O O . SER A 1 81 ? 58.371 162.938 -15.265 1.00 18.15 81 SER A O 1
ATOM 697 N N . ASN A 1 82 ? 57.013 161.216 -15.755 1.00 17.21 82 ASN A N 1
ATOM 698 C CA . ASN A 1 82 ? 56.124 162.035 -16.565 1.00 11.54 82 ASN A CA 1
ATOM 699 C C . ASN A 1 82 ? 55.507 163.163 -15.748 1.00 18.72 82 ASN A C 1
ATOM 700 O O . ASN A 1 82 ? 55.286 164.265 -16.259 1.00 19.32 82 ASN A O 1
ATOM 705 N N . GLY A 1 83 ? 55.244 162.893 -14.473 1.00 15.51 83 GLY A N 1
ATOM 706 C CA . GLY A 1 83 ? 54.795 163.949 -13.577 1.00 16.08 83 GLY A CA 1
ATOM 707 C C . GLY A 1 83 ? 55.915 164.850 -13.074 1.00 15.87 83 GLY A C 1
ATOM 708 O O . GLY A 1 83 ? 55.801 166.074 -13.101 1.00 18.34 83 GLY A O 1
ATOM 709 N N . ALA A 1 84 ? 57.010 164.252 -12.613 1.00 15.73 84 ALA A N 1
ATOM 710 C CA . ALA A 1 84 ? 58.074 165.023 -11.959 1.00 16.08 84 ALA A CA 1
ATOM 711 C C . ALA A 1 84 ? 58.697 166.060 -12.887 1.00 15.98 84 ALA A C 1
ATOM 712 O O . ALA A 1 84 ? 58.962 167.194 -12.474 1.00 17.61 84 ALA A O 1
ATOM 714 N N . ASN A 1 85 ? 58.934 165.669 -14.135 1.00 18.32 85 ASN A N 1
ATOM 715 C CA . ASN A 1 85 ? 59.529 166.582 -15.105 1.00 21.28 85 ASN A CA 1
ATOM 716 C C . ASN A 1 85 ? 58.595 167.749 -15.431 1.00 20.53 85 ASN A C 1
ATOM 717 O O . ASN A 1 85 ? 59.020 168.899 -15.504 1.00 22.94 85 ASN A O 1
ATOM 722 N N . PHE A 1 86 ? 57.317 167.434 -15.614 1.00 16.89 86 PHE A N 1
ATOM 723 C CA . PHE A 1 86 ? 56.278 168.442 -15.852 1.00 18.37 86 PHE A CA 1
ATOM 724 C C . PHE A 1 86 ? 56.196 169.429 -14.681 1.00 19.93 86 PHE A C 1
ATOM 725 O O . PHE A 1 86 ? 56.188 170.655 -14.867 1.00 18.97 86 PHE A O 1
ATOM 733 N N . LEU A 1 87 ? 56.145 168.889 -13.467 1.00 15.52 87 LEU A N 1
ATOM 734 C CA . LEU A 1 87 ? 56.032 169.716 -12.268 1.00 16.97 87 LEU A CA 1
ATOM 735 C C . LEU A 1 87 ? 57.270 170.571 -12.018 1.00 19.70 87 LEU A C 1
ATOM 736 O O . LEU A 1 87 ? 57.151 171.723 -11.623 1.00 20.43 87 LEU A O 1
ATOM 741 N N . ALA A 1 88 ? 58.458 170.011 -12.252 1.00 19.42 88 ALA A N 1
ATOM 742 C CA . ALA A 1 88 ? 59.689 170.777 -12.053 1.00 20.95 88 ALA A CA 1
ATOM 743 C C . ALA A 1 88 ? 59.734 171.975 -12.988 1.00 19.44 88 ALA A C 1
ATOM 744 O O . ALA A 1 88 ? 60.218 173.047 -12.619 1.00 27.20 88 ALA A O 1
ATOM 746 N N . GLN A 1 89 ? 59.203 171.801 -14.195 1.00 20.82 89 GLN A N 1
ATOM 747 C CA . GLN A 1 89 ? 59.245 172.865 -15.192 1.00 22.11 89 GLN A CA 1
ATOM 748 C C . GLN A 1 89 ? 58.168 173.943 -14.966 1.00 29.32 89 GLN A C 1
ATOM 749 O O . GLN A 1 89 ? 58.416 175.131 -15.193 1.00 25.50 89 GLN A O 1
ATOM 755 N N . HIS A 1 90 ? 56.983 173.543 -14.504 1.00 23.29 90 HIS A N 1
ATOM 756 C CA . HIS A 1 90 ? 55.833 174.458 -14.489 1.00 20.19 90 HIS A CA 1
ATOM 757 C C . HIS A 1 90 ? 55.219 174.738 -13.127 1.00 22.95 90 HIS A C 1
ATOM 758 O O . HIS A 1 90 ? 54.357 175.611 -13.022 1.00 23.47 90 HIS A O 1
ATOM 765 N N . GLY A 1 91 ? 55.636 173.999 -12.102 1.00 20.49 91 GLY A N 1
ATOM 766 C CA . GLY A 1 91 ? 54.907 173.980 -10.842 1.00 20.24 91 GLY A CA 1
ATOM 767 C C . GLY A 1 91 ? 55.116 175.142 -9.885 1.00 24.13 91 GLY A C 1
ATOM 768 O O . GLY A 1 91 ? 54.297 175.344 -8.985 1.00 23.00 91 GLY A O 1
ATOM 769 N N . ARG A 1 92 ? 56.188 175.913 -10.074 1.00 24.35 92 ARG A N 1
ATOM 770 C CA . ARG A 1 92 ? 56.590 176.915 -9.086 1.00 23.14 92 ARG A CA 1
ATOM 771 C C . ARG A 1 92 ? 56.621 178.341 -9.658 1.00 24.12 92 ARG A C 1
ATOM 772 O O . ARG A 1 92 ? 56.895 178.532 -10.836 1.00 28.07 92 ARG A O 1
ATOM 780 N N . ASP A 1 93 ? 56.337 179.336 -8.815 1.00 27.92 93 ASP A N 1
ATOM 781 C CA . ASP A 1 93 ? 56.513 180.733 -9.212 1.00 40.31 93 ASP A CA 1
ATOM 782 C C . ASP A 1 93 ? 57.987 181.105 -9.056 1.00 43.95 93 ASP A C 1
ATOM 783 O O . ASP A 1 93 ? 58.798 180.273 -8.651 1.00 35.60 93 ASP A O 1
ATOM 788 N N . SER A 1 94 ? 58.327 182.353 -9.361 1.00 46.64 94 SER A N 1
ATOM 789 C CA . SER A 1 94 ? 59.719 182.800 -9.329 1.00 40.17 94 SER A CA 1
ATOM 790 C C . SER A 1 94 ? 60.378 182.679 -7.952 1.00 53.78 94 SER A C 1
ATOM 791 O O . SER A 1 94 ? 61.598 182.543 -7.857 1.00 61.89 94 SER A O 1
ATOM 794 N N . ASP A 1 95 ? 59.578 182.716 -6.890 1.00 46.20 95 ASP A N 1
ATOM 795 C CA . ASP A 1 95 ? 60.110 182.601 -5.535 1.00 44.47 95 ASP A CA 1
ATOM 796 C C . ASP A 1 95 ? 60.150 181.153 -5.047 1.00 51.03 95 ASP A C 1
ATOM 797 O O . ASP A 1 95 ? 60.489 180.887 -3.892 1.00 41.92 95 ASP A O 1
ATOM 802 N N . GLY A 1 96 ? 59.794 180.220 -5.924 1.00 40.96 96 GLY A N 1
ATOM 803 C CA . GLY A 1 96 ? 59.870 178.807 -5.593 1.00 33.53 96 GLY A CA 1
ATOM 804 C C . GLY A 1 96 ? 58.650 178.264 -4.873 1.00 36.38 96 GLY A C 1
ATOM 805 O O . GLY A 1 96 ? 58.667 177.141 -4.369 1.00 38.78 96 GLY A O 1
ATOM 806 N N . ASN A 1 97 ? 57.589 179.062 -4.814 1.00 31.98 97 ASN A N 1
ATOM 807 C CA . ASN A 1 97 ? 56.350 178.617 -4.196 1.00 35.68 97 ASN A CA 1
ATOM 808 C C . ASN A 1 97 ? 55.500 177.863 -5.208 1.00 23.04 97 ASN A C 1
ATOM 809 O O . ASN A 1 97 ? 55.395 178.272 -6.362 1.00 28.80 97 ASN A O 1
ATOM 814 N N . TRP A 1 98 ? 54.893 176.770 -4.763 1.00 25.25 98 TRP A N 1
ATOM 815 C CA . TRP A 1 98 ? 54.124 175.903 -5.653 1.00 22.34 98 TRP A CA 1
ATOM 816 C C . TRP A 1 98 ? 52.742 176.463 -5.952 1.00 23.60 98 TRP A C 1
ATOM 817 O O . TRP A 1 98 ? 52.044 176.919 -5.047 1.00 29.00 98 TRP A O 1
ATOM 828 N N . TYR A 1 99 ? 52.363 176.437 -7.231 1.00 20.88 99 TYR A N 1
ATOM 829 C CA . TYR A 1 99 ? 51.009 176.807 -7.652 1.00 22.79 99 TYR A CA 1
ATOM 830 C C . TYR A 1 99 ? 49.995 175.789 -7.151 1.00 25.66 99 TYR A C 1
ATOM 831 O O . TYR A 1 99 ? 50.372 174.709 -6.697 1.00 22.15 99 TYR A O 1
ATOM 840 N N . PHE A 1 100 ? 48.708 176.121 -7.248 1.00 21.30 100 PHE A N 1
ATOM 841 C CA . PHE A 1 100 ? 47.672 175.161 -6.895 1.00 19.14 100 PHE A CA 1
ATOM 842 C C . PHE A 1 100 ? 47.138 174.431 -8.130 1.00 18.68 100 PHE A C 1
ATOM 843 O O . PHE A 1 100 ? 46.795 173.254 -8.064 1.00 19.03 100 PHE A O 1
ATOM 851 N N . ALA A 1 101 ? 47.058 175.125 -9.258 1.00 15.76 101 ALA A N 1
ATOM 852 C CA . ALA A 1 101 ? 46.525 174.516 -10.466 1.00 19.18 101 ALA A CA 1
ATOM 853 C C . ALA A 1 101 ? 47.138 175.147 -11.706 1.00 22.43 101 ALA A C 1
ATOM 854 O O . ALA A 1 101 ? 47.434 176.343 -11.710 1.00 19.43 101 ALA A O 1
ATOM 856 N N . LEU A 1 102 ? 47.329 174.327 -12.742 1.00 15.96 102 LEU A N 1
ATOM 857 C CA . LEU A 1 102 ? 47.827 174.769 -14.045 1.00 15.26 102 LEU A CA 1
ATOM 858 C C . LEU A 1 102 ? 46.887 174.337 -15.167 1.00 22.89 102 LEU A C 1
ATOM 859 O O . LEU A 1 102 ? 46.080 173.438 -14.987 1.00 18.88 102 LEU A O 1
ATOM 864 N N . THR A 1 103 ? 47.010 174.951 -16.339 1.00 17.84 103 THR A N 1
ATOM 865 C CA . THR A 1 103 ? 46.329 174.404 -17.510 1.00 16.26 103 THR A CA 1
ATOM 866 C C . THR A 1 103 ? 47.017 173.108 -17.925 1.00 13.78 103 THR A C 1
ATOM 867 O O . THR A 1 103 ? 48.093 172.785 -17.403 1.00 18.25 103 THR A O 1
ATOM 871 N N . ARG A 1 104 ? 46.420 172.387 -18.877 1.00 14.16 104 ARG A N 1
ATOM 872 C CA . ARG A 1 104 ? 47.021 171.153 -19.368 1.00 16.54 104 ARG A CA 1
ATOM 873 C C . ARG A 1 104 ? 48.492 171.322 -19.733 1.00 23.79 104 ARG A C 1
ATOM 874 O O . ARG A 1 104 ? 49.321 170.475 -19.384 1.00 19.81 104 ARG A O 1
ATOM 882 N N . GLU A 1 105 ? 48.811 172.418 -20.421 1.00 18.71 105 GLU A N 1
ATOM 883 C CA . GLU A 1 105 ? 50.176 172.630 -20.909 1.00 25.29 105 GLU A CA 1
ATOM 884 C C . GLU A 1 105 ? 51.100 173.240 -19.870 1.00 21.16 105 GLU A C 1
ATOM 885 O O . GLU A 1 105 ? 52.286 173.420 -20.131 1.00 25.46 105 GLU A O 1
ATOM 891 N N . GLY A 1 106 ? 50.563 173.575 -18.699 1.00 19.86 106 GLY A N 1
ATOM 892 C CA . GLY A 1 106 ? 51.388 174.025 -17.593 1.00 21.31 106 GLY A CA 1
ATOM 893 C C . GLY A 1 106 ? 51.369 175.513 -17.289 1.00 18.01 106 GLY A C 1
ATOM 894 O O . GLY A 1 106 ? 52.200 175.999 -16.518 1.00 22.64 106 GLY A O 1
ATOM 895 N N . LYS A 1 107 ? 50.431 176.247 -17.880 1.00 19.09 107 LYS A N 1
ATOM 896 C CA . LYS A 1 107 ? 50.315 177.666 -17.568 1.00 18.17 107 LYS A CA 1
ATOM 897 C C . LYS A 1 107 ? 49.611 177.824 -16.234 1.00 20.44 107 LYS A C 1
ATOM 898 O O . LYS A 1 107 ? 48.662 177.097 -15.958 1.00 21.43 107 LYS A O 1
ATOM 904 N N . PRO A 1 108 ? 50.074 178.766 -15.400 1.00 22.36 108 PRO A N 1
ATOM 905 C CA . PRO A 1 108 ? 49.535 178.883 -14.039 1.00 24.64 108 PRO A CA 1
ATOM 906 C C . PRO A 1 108 ? 48.122 179.460 -13.990 1.00 22.91 108 PRO A C 1
ATOM 907 O O . PRO A 1 108 ? 47.828 180.461 -14.643 1.00 23.25 108 PRO A O 1
ATOM 911 N N . LEU A 1 109 ? 47.262 178.821 -13.205 1.00 22.74 109 LEU A N 1
ATOM 912 C CA . LEU A 1 109 ? 45.881 179.265 -13.048 1.00 21.18 109 LEU A CA 1
ATOM 913 C C . LEU A 1 109 ? 45.646 179.903 -11.694 1.00 23.78 109 LEU A C 1
ATOM 914 O O . LEU A 1 109 ? 45.057 180.980 -11.580 1.00 31.50 109 LEU A O 1
ATOM 919 N N . VAL A 1 110 ? 46.095 179.196 -10.668 1.00 24.22 110 VAL A N 1
ATOM 920 C CA . VAL A 1 110 ? 45.797 179.523 -9.286 1.00 32.71 110 VAL A CA 1
ATOM 921 C C . VAL A 1 110 ? 47.070 179.482 -8.462 1.00 37.54 110 VAL A C 1
ATOM 922 O O . VAL A 1 110 ? 47.835 178.519 -8.543 1.00 30.96 110 VAL A O 1
ATOM 926 N N . HIS A 1 111 ? 47.306 180.533 -7.685 1.00 37.86 111 HIS A N 1
ATOM 927 C CA . HIS A 1 111 ? 48.348 180.481 -6.671 1.00 55.01 111 HIS A CA 1
ATOM 928 C C . HIS A 1 111 ? 47.670 180.345 -5.319 1.00 57.09 111 HIS A C 1
ATOM 929 O O . HIS A 1 111 ? 46.762 181.114 -4.996 1.00 71.12 111 HIS A O 1
ATOM 936 N N . PRO A 1 112 ? 48.098 179.353 -4.530 1.00 55.63 112 PRO A N 1
ATOM 937 C CA . PRO A 1 112 ? 47.469 179.049 -3.243 1.00 67.53 112 PRO A CA 1
ATOM 938 C C . PRO A 1 112 ? 47.997 179.902 -2.092 1.00 71.23 112 PRO A C 1
ATOM 939 O O . PRO A 1 112 ? 49.119 180.408 -2.155 1.00 64.24 112 PRO A O 1
ATOM 943 N N . TYR A 1 113 ? 47.187 180.050 -1.049 1.00 62.00 113 TYR A N 1
ATOM 944 C CA . TYR A 1 113 ? 47.590 180.793 0.137 1.00 69.11 113 TYR A CA 1
ATOM 945 C C . TYR A 1 113 ? 48.191 179.864 1.180 1.00 70.65 113 TYR A C 1
ATOM 946 O O . TYR A 1 113 ? 48.996 180.284 2.011 1.00 80.98 113 TYR A O 1
ATOM 948 N N A ASN A 1 114 ? 47.800 178.594 1.099 0.71 73.42 114 ASN A N 1
ATOM 949 N N B ASN A 1 114 ? 47.797 178.597 1.156 0.29 73.25 114 ASN A N 1
ATOM 950 C CA A ASN A 1 114 ? 48.180 177.560 2.059 0.71 71.74 114 ASN A CA 1
ATOM 951 C CA B ASN A 1 114 ? 48.253 177.676 2.188 0.29 70.83 114 ASN A CA 1
ATOM 952 C C A ASN A 1 114 ? 49.609 177.053 1.885 0.71 66.74 114 ASN A C 1
ATOM 953 C C B ASN A 1 114 ? 49.553 176.974 1.812 0.29 66.38 114 ASN A C 1
ATOM 954 O O A ASN A 1 114 ? 50.384 177.592 1.092 0.71 56.18 114 ASN A O 1
ATOM 955 O O B ASN A 1 114 ? 50.189 177.312 0.813 0.29 59.83 114 ASN A O 1
ATOM 964 N N . ILE A 1 115 ? 49.942 176.000 2.625 1.00 61.98 115 ILE A N 1
ATOM 965 C CA . ILE A 1 115 ? 51.219 175.327 2.460 1.00 48.01 115 ILE A CA 1
ATOM 966 C C . ILE A 1 115 ? 51.057 173.878 2.020 1.00 26.64 115 ILE A C 1
ATOM 967 O O . ILE A 1 115 ? 52.044 173.156 1.925 1.00 29.99 115 ILE A O 1
ATOM 972 N N . PHE A 1 116 ? 49.832 173.432 1.765 1.00 24.02 116 PHE A N 1
ATOM 973 C CA . PHE A 1 116 ? 49.646 172.017 1.489 1.00 22.77 116 PHE A CA 1
ATOM 974 C C . PHE A 1 116 ? 50.159 171.669 0.090 1.00 24.98 116 PHE A C 1
ATOM 975 O O . PHE A 1 116 ? 50.522 170.523 -0.163 1.00 31.46 116 PHE A O 1
ATOM 983 N N . SER A 1 117 ? 50.195 172.651 -0.809 1.00 28.00 117 SER A N 1
ATOM 984 C CA . SER A 1 117 ? 50.819 172.433 -2.113 1.00 27.67 117 SER A CA 1
ATOM 985 C C . SER A 1 117 ? 52.305 172.105 -1.953 1.00 26.74 117 SER A C 1
ATOM 986 O O . SER A 1 117 ? 52.806 171.122 -2.511 1.00 27.48 117 SER A O 1
ATOM 989 N N . ASP A 1 118 ? 53.005 172.945 -1.203 1.00 33.02 118 ASP A N 1
ATOM 990 C CA . ASP A 1 118 ? 54.413 172.715 -0.908 1.00 32.19 118 ASP A CA 1
ATOM 991 C C . ASP A 1 118 ? 54.621 171.391 -0.180 1.00 34.83 118 ASP A C 1
ATOM 992 O O . ASP A 1 118 ? 55.617 170.702 -0.421 1.00 30.71 118 ASP A O 1
ATOM 997 N N . CYS A 1 119 ? 53.686 171.039 0.702 1.00 35.68 119 CYS A N 1
ATOM 998 C CA . CYS A 1 119 ? 53.748 169.772 1.431 1.00 32.46 119 CYS A CA 1
ATOM 999 C C . CYS A 1 119 ? 53.806 168.581 0.490 1.00 32.98 119 CYS A C 1
ATOM 1000 O O . CYS A 1 119 ? 54.677 167.725 0.608 1.00 27.86 119 CYS A O 1
ATOM 1003 N N . PHE A 1 120 ? 52.860 168.521 -0.438 1.00 23.26 120 PHE A N 1
ATOM 1004 C CA . PHE A 1 120 ? 52.767 167.376 -1.318 1.00 22.52 120 PHE A CA 1
ATOM 1005 C C . PHE A 1 120 ? 53.939 167.374 -2.314 1.00 16.84 120 PHE A C 1
ATOM 1006 O O . PHE A 1 120 ? 54.384 166.301 -2.722 1.00 19.94 120 PHE A O 1
ATOM 1014 N N . A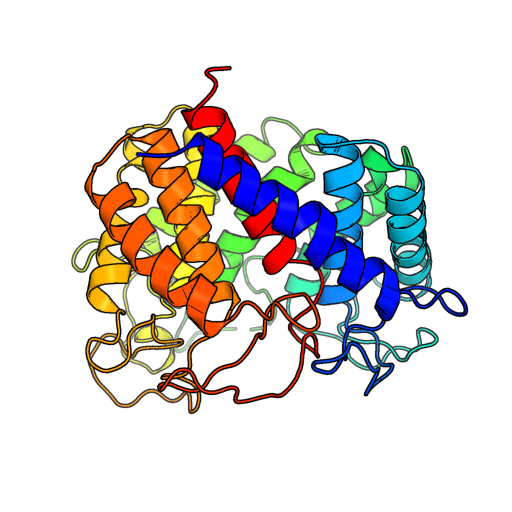LA A 1 121 ? 54.459 168.554 -2.655 1.00 21.02 121 ALA A N 1
ATOM 1015 C CA . ALA A 1 121 ? 55.631 168.647 -3.547 1.00 22.83 121 ALA A CA 1
ATOM 1016 C C . ALA A 1 121 ? 56.899 168.126 -2.860 1.00 23.42 121 ALA A C 1
ATOM 1017 O O . ALA A 1 121 ? 57.688 167.391 -3.454 1.00 18.69 121 ALA A O 1
ATOM 1019 N N . ALA A 1 122 ? 57.098 168.508 -1.606 1.00 26.14 122 ALA A N 1
ATOM 1020 C CA . ALA A 1 122 ? 58.232 167.990 -0.832 1.00 20.41 122 ALA A CA 1
ATOM 1021 C C . ALA A 1 122 ? 58.181 166.464 -0.754 1.00 22.61 122 ALA A C 1
ATOM 1022 O O . ALA A 1 122 ? 59.176 165.779 -1.007 1.00 23.91 122 ALA A O 1
ATOM 1024 N N A MET A 1 123 ? 57.000 165.961 -0.399 0.46 23.60 123 MET A N 1
ATOM 1025 N N B MET A 1 123 ? 57.017 165.921 -0.425 0.54 23.57 123 MET A N 1
ATOM 1026 C CA A MET A 1 123 ? 56.698 164.534 -0.321 0.46 24.85 123 MET A CA 1
ATOM 1027 C CA B MET A 1 123 ? 56.871 164.476 -0.313 0.54 24.47 123 MET A CA 1
ATOM 1028 C C A MET A 1 123 ? 57.052 163.795 -1.617 0.46 24.17 123 MET A C 1
ATOM 1029 C C B MET A 1 123 ? 57.093 163.759 -1.651 0.54 24.18 123 MET A C 1
ATOM 1030 O O A MET A 1 123 ? 57.788 162.803 -1.616 0.46 19.34 123 MET A O 1
ATOM 1031 O O B MET A 1 123 ? 57.782 162.734 -1.714 0.54 18.65 123 MET A O 1
ATOM 1040 N N . ALA A 1 124 ? 56.519 164.296 -2.723 1.00 18.77 124 ALA A N 1
ATOM 1041 C CA . ALA A 1 124 ? 56.685 163.668 -4.035 1.00 18.47 124 ALA A CA 1
ATOM 1042 C C . ALA A 1 124 ? 58.131 163.663 -4.525 1.00 16.51 124 ALA A C 1
ATOM 1043 O O . ALA A 1 124 ? 58.615 162.660 -5.038 1.00 17.73 124 ALA A O 1
ATOM 1045 N N . PHE A 1 125 ? 58.803 164.796 -4.401 1.00 17.17 125 PHE A N 1
ATOM 1046 C CA . PHE A 1 125 ? 60.136 164.901 -4.995 1.00 17.08 125 PHE A CA 1
ATOM 1047 C C . PHE A 1 125 ? 61.157 164.199 -4.113 1.00 19.71 125 PHE A C 1
ATOM 1048 O O . PHE A 1 125 ? 62.149 163.676 -4.616 1.00 20.19 125 PHE A O 1
ATOM 1056 N N . SER A 1 126 ? 60.881 164.127 -2.811 1.00 17.81 126 SER A N 1
ATOM 1057 C CA . SER A 1 126 ? 61.692 163.292 -1.929 1.00 18.24 126 SER A CA 1
ATOM 1058 C C . SER A 1 126 ? 61.678 161.831 -2.377 1.00 21.99 126 SER A C 1
ATOM 1059 O O . SER A 1 126 ? 62.729 161.212 -2.547 1.00 21.02 126 SER A O 1
ATOM 1062 N N A LYS A 1 127 ? 60.485 161.283 -2.583 0.40 17.92 127 LYS A N 1
ATOM 1063 N N B LYS A 1 127 ? 60.492 161.272 -2.587 0.60 17.88 127 LYS A N 1
ATOM 1064 C CA A LYS A 1 127 ? 60.368 159.884 -2.978 0.40 17.94 127 LYS A CA 1
ATOM 1065 C CA B LYS A 1 127 ? 60.417 159.866 -2.964 0.60 17.87 127 LYS A CA 1
ATOM 1066 C C A LYS A 1 127 ? 60.817 159.649 -4.416 0.40 20.75 127 LYS A C 1
ATOM 1067 C C B LYS A 1 127 ? 60.785 159.627 -4.431 0.60 20.86 127 LYS A C 1
ATOM 1068 O O A LYS A 1 127 ? 61.363 158.590 -4.727 0.40 20.47 127 LYS A O 1
ATOM 1069 O O B LYS A 1 127 ? 61.251 158.539 -4.777 0.60 20.67 127 LYS A O 1
ATOM 1080 N N . TYR A 1 128 ? 60.589 160.627 -5.292 1.00 17.48 128 TYR A N 1
ATOM 1081 C CA . TYR A 1 128 ? 61.032 160.494 -6.684 1.00 18.70 128 TYR A CA 1
ATOM 1082 C C . TYR A 1 128 ? 62.556 160.487 -6.727 1.00 18.92 128 TYR A C 1
ATOM 1083 O O . TYR A 1 128 ? 63.157 159.718 -7.477 1.00 19.79 128 TYR A O 1
ATOM 1092 N N . ALA A 1 129 ? 63.173 161.341 -5.916 1.00 16.97 129 ALA A N 1
ATOM 1093 C CA . ALA A 1 129 ? 64.639 161.378 -5.845 1.00 20.30 129 ALA A CA 1
ATOM 1094 C C . ALA A 1 129 ? 65.179 159.995 -5.511 1.00 22.72 129 ALA A C 1
ATOM 1095 O O . ALA A 1 129 ? 66.127 159.514 -6.129 1.00 23.47 129 ALA A O 1
ATOM 1097 N N . LEU A 1 130 ? 64.543 159.342 -4.547 1.00 22.11 130 LEU A N 1
ATOM 1098 C CA . LEU A 1 130 ? 64.977 158.028 -4.104 1.00 28.62 130 LEU A CA 1
ATOM 1099 C C . LEU A 1 130 ? 64.708 156.950 -5.152 1.00 36.13 130 LEU A C 1
ATOM 1100 O O . LEU A 1 130 ? 65.587 156.145 -5.451 1.00 34.63 130 LEU A O 1
ATOM 1105 N N . ALA A 1 131 ? 63.499 156.931 -5.712 1.00 22.75 131 ALA A N 1
ATOM 1106 C CA . ALA A 1 131 ? 63.128 155.918 -6.703 1.00 25.09 131 ALA A CA 1
ATOM 1107 C C . ALA A 1 13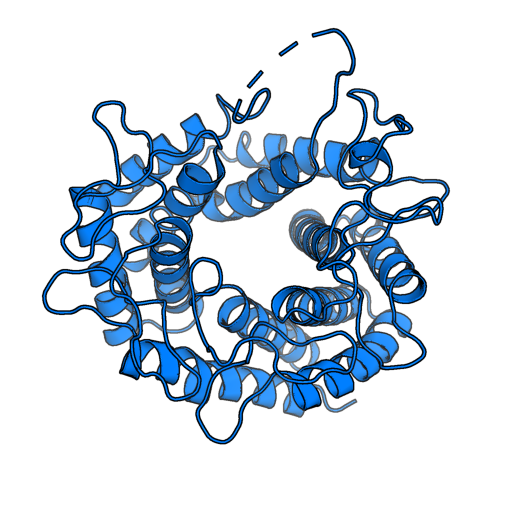1 ? 63.927 156.030 -7.996 1.00 29.76 131 ALA A C 1
ATOM 1108 O O . ALA A 1 131 ? 64.354 155.024 -8.575 1.00 28.01 131 ALA A O 1
ATOM 1110 N N . GLY A 1 132 ? 64.092 157.256 -8.470 1.00 29.14 132 GLY A N 1
ATOM 1111 C CA . GLY A 1 132 ? 64.731 157.482 -9.750 1.00 24.66 132 GLY A CA 1
ATOM 1112 C C . GLY A 1 132 ? 66.226 157.719 -9.648 1.00 25.12 132 GLY A C 1
ATOM 1113 O O . GLY A 1 132 ? 66.902 157.827 -10.672 1.00 26.67 132 GLY A O 1
ATOM 1114 N N . GLY A 1 133 ? 66.742 157.801 -8.421 1.00 25.59 133 GLY A N 1
ATOM 1115 C CA . GLY A 1 133 ? 68.140 158.137 -8.196 1.00 29.61 133 GLY A CA 1
ATOM 1116 C C . GLY A 1 133 ? 68.471 159.493 -8.790 1.00 31.33 133 GLY A C 1
ATOM 1117 O O . GLY A 1 133 ? 69.578 159.733 -9.276 1.00 29.23 133 GLY A O 1
ATOM 1118 N N . GLU A 1 134 ? 67.486 160.380 -8.761 1.00 19.13 134 GLU A N 1
ATOM 1119 C CA . GLU A 1 134 ? 67.626 161.718 -9.317 1.00 20.04 134 GLU A CA 1
ATOM 1120 C C . GLU A 1 134 ? 67.958 162.729 -8.233 1.00 28.72 134 GLU A C 1
ATOM 1121 O O . GLU A 1 134 ? 67.083 163.196 -7.498 1.00 23.48 134 GLU A O 1
ATOM 1127 N N . GLU A 1 135 ? 69.237 163.071 -8.142 1.00 20.66 135 GLU A N 1
ATOM 1128 C CA . GLU A 1 135 ? 69.721 163.931 -7.068 1.00 22.09 135 GLU A CA 1
ATOM 1129 C C . GLU A 1 135 ? 69.123 165.328 -7.116 1.00 20.44 135 GLU A C 1
ATOM 1130 O O . GLU A 1 135 ? 68.911 165.945 -6.074 1.00 22.01 135 GLU A O 1
ATOM 1136 N N . TRP A 1 136 ? 68.852 165.829 -8.320 1.00 20.28 136 TRP A N 1
ATOM 1137 C CA . TRP A 1 136 ? 68.290 167.170 -8.456 1.00 18.76 136 TRP A CA 1
ATOM 1138 C C . TRP A 1 136 ? 66.941 167.292 -7.747 1.00 20.84 136 TRP A C 1
ATOM 1139 O O . TRP A 1 136 ? 66.566 168.370 -7.288 1.00 21.25 136 TRP A O 1
ATOM 1150 N N . ALA A 1 137 ? 66.223 166.179 -7.648 1.00 20.76 137 ALA A N 1
ATOM 1151 C CA . ALA A 1 137 ? 64.910 166.188 -7.008 1.00 22.74 137 ALA A CA 1
ATOM 1152 C C . ALA A 1 137 ? 65.029 166.368 -5.491 1.00 30.23 137 ALA A C 1
ATOM 1153 O O . ALA A 1 137 ? 64.082 166.813 -4.852 1.00 23.33 137 ALA A O 1
ATOM 1155 N N . LYS A 1 138 ? 66.188 166.041 -4.916 1.00 20.81 138 LYS A N 1
ATOM 1156 C CA . LYS A 1 138 ? 66.390 166.235 -3.474 1.00 24.80 138 LYS A CA 1
ATOM 1157 C C . LYS A 1 138 ? 66.247 167.699 -3.067 1.00 32.19 138 LYS A C 1
ATOM 1158 O O . LYS A 1 138 ? 65.620 168.011 -2.061 1.00 31.37 138 LYS A O 1
ATOM 1164 N N . ASP A 1 139 ? 66.819 168.595 -3.857 1.00 30.20 139 ASP A N 1
ATOM 1165 C CA . ASP A 1 139 ? 66.814 170.011 -3.513 1.00 44.78 139 ASP A CA 1
ATOM 1166 C C . ASP A 1 139 ? 65.459 170.650 -3.796 1.00 35.07 139 ASP A C 1
ATOM 1167 O O . ASP A 1 139 ? 65.054 171.565 -3.079 1.00 33.56 139 ASP A O 1
ATOM 1172 N N . VAL A 1 140 ? 64.748 170.154 -4.809 1.00 32.89 140 VAL A N 1
ATOM 1173 C CA . VAL A 1 140 ? 63.358 170.579 -4.998 1.00 25.76 140 VAL A CA 1
ATOM 1174 C C . VAL A 1 140 ? 62.567 170.255 -3.738 1.00 26.67 140 VAL A C 1
ATOM 1175 O O . VAL A 1 140 ? 61.846 171.103 -3.206 1.00 32.01 140 VAL A O 1
ATOM 1179 N N . ALA A 1 141 ? 62.761 169.043 -3.232 1.00 23.82 141 ALA A N 1
ATOM 1180 C CA . ALA A 1 141 ? 62.080 168.588 -2.033 1.00 25.89 141 ALA A CA 1
ATOM 1181 C C . ALA A 1 141 ? 62.443 169.416 -0.806 1.00 37.34 141 ALA A C 1
ATOM 1182 O O . ALA A 1 141 ? 61.564 169.813 -0.039 1.00 27.76 141 ALA A O 1
ATOM 1184 N N . MET A 1 142 ? 63.737 169.669 -0.623 1.00 34.07 142 MET A N 1
ATOM 1185 C CA . MET A 1 142 ? 64.216 170.379 0.562 1.00 35.04 142 MET A CA 1
ATOM 1186 C C . MET A 1 142 ? 63.716 171.817 0.580 1.00 35.97 142 MET A C 1
ATOM 1187 O O . MET A 1 142 ? 63.373 172.349 1.637 1.00 44.40 142 MET A O 1
ATOM 1192 N N . GLN A 1 143 ? 63.668 172.435 -0.595 1.00 32.40 143 GLN A N 1
ATOM 1193 C CA . GLN A 1 143 ? 63.078 173.761 -0.742 1.00 46.96 143 GLN A CA 1
ATOM 1194 C C . GLN A 1 143 ? 61.618 173.773 -0.311 1.00 41.05 143 GLN A C 1
ATOM 1195 O O . GLN A 1 143 ? 61.201 174.605 0.495 1.00 41.23 143 GLN A O 1
ATOM 1201 N N . ALA A 1 144 ? 60.842 172.845 -0.857 1.00 38.47 144 ALA A N 1
ATOM 1202 C CA . ALA A 1 144 ? 59.435 172.758 -0.502 1.00 38.76 144 ALA A CA 1
ATOM 1203 C C . ALA A 1 144 ? 59.259 172.454 1.000 1.00 44.10 144 ALA A C 1
ATOM 1204 O O . ALA A 1 144 ? 58.376 173.023 1.637 1.00 36.73 144 ALA A O 1
ATOM 1206 N N . TYR A 1 145 ? 60.119 171.614 1.577 1.00 31.23 145 TYR A N 1
ATOM 1207 C CA . TYR A 1 145 ? 59.969 171.286 2.988 1.00 33.18 145 TYR A CA 1
ATOM 1208 C C . TYR A 1 145 ? 60.293 172.495 3.889 1.00 45.13 145 TYR A C 1
ATOM 1209 O O . TYR A 1 145 ? 59.623 172.658 4.888 1.00 40.45 145 TYR A O 1
ATOM 1218 N N . ASN A 1 146 ? 61.261 173.350 3.569 1.00 37.02 146 ASN A N 1
ATOM 1219 C CA . ASN A 1 146 ? 61.573 174.363 4.536 1.00 42.43 146 ASN A CA 1
ATOM 1220 C C . ASN A 1 146 ? 60.529 175.455 4.423 1.00 56.09 146 ASN A C 1
ATOM 1221 O O . ASN A 1 146 ? 60.411 176.314 5.284 1.00 54.93 146 ASN A O 1
ATOM 1226 N N . ASN A 1 147 ? 59.845 175.485 3.289 1.00 38.39 147 ASN A N 1
ATOM 1227 C CA . ASN A 1 147 ? 58.769 176.454 3.153 1.00 28.12 147 ASN A CA 1
ATOM 1228 C C . ASN A 1 147 ? 57.586 176.073 4.044 1.00 37.43 147 ASN A C 1
ATOM 1229 O O . ASN A 1 147 ? 56.907 176.942 4.626 1.00 48.94 147 ASN A O 1
ATOM 1234 N N . VAL A 1 148 ? 57.378 174.772 4.214 1.00 28.45 148 VAL A N 1
ATOM 1235 C CA . VAL A 1 148 ? 56.322 174.304 5.098 1.00 34.65 148 VAL A CA 1
ATOM 1236 C C . VAL A 1 148 ? 56.642 174.610 6.563 1.00 47.99 148 VAL A C 1
ATOM 1237 O O . VAL A 1 148 ? 55.790 175.123 7.285 1.00 52.11 148 VAL A O 1
ATOM 1241 N N A LEU A 1 149 ? 57.859 174.314 7.013 0.53 52.15 149 LEU A N 1
ATOM 1242 N N B LEU A 1 149 ? 57.867 174.286 6.971 0.47 52.13 149 LEU A N 1
ATOM 1243 C CA A LEU A 1 149 ? 58.193 174.567 8.416 0.53 57.88 149 LEU A CA 1
ATOM 1244 C CA B LEU A 1 149 ? 58.365 174.583 8.311 0.47 57.82 149 LEU A CA 1
ATOM 1245 C C A LEU A 1 149 ? 58.287 176.065 8.712 0.53 59.53 149 LEU A C 1
ATOM 1246 C C B LEU A 1 149 ? 58.263 176.073 8.619 0.47 59.49 149 LEU A C 1
ATOM 1247 O O A LEU A 1 149 ? 57.940 176.506 9.808 0.53 62.17 149 LEU A O 1
ATOM 1248 O O 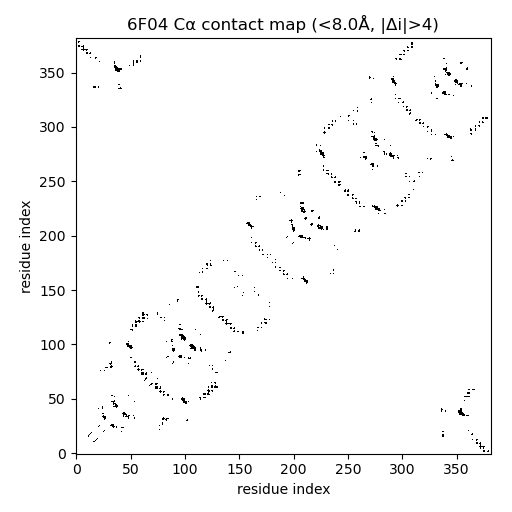B LEU A 1 149 ? 57.708 176.474 9.643 0.47 60.80 149 LEU A O 1
ATOM 1257 N N A ARG A 1 150 ? 58.744 176.841 7.733 0.53 58.40 150 ARG A N 1
ATOM 1258 N N B ARG A 1 150 ? 58.802 176.882 7.713 0.47 58.43 150 ARG A N 1
ATOM 1259 C CA A ARG A 1 150 ? 58.849 178.287 7.893 0.53 59.93 150 ARG A CA 1
ATOM 1260 C CA B ARG A 1 150 ? 58.868 178.329 7.883 0.47 59.92 150 ARG A CA 1
ATOM 1261 C C A ARG A 1 150 ? 57.466 178.917 8.036 0.53 66.12 150 ARG A C 1
ATOM 1262 C C B ARG A 1 150 ? 57.483 178.976 7.973 0.47 66.10 150 ARG A C 1
ATOM 1263 O O A ARG A 1 150 ? 57.264 179.823 8.846 0.53 56.64 150 ARG A O 1
ATOM 1264 O O B ARG A 1 150 ? 57.295 179.955 8.696 0.47 57.25 150 ARG A O 1
ATOM 1279 N N . ARG A 1 151 ? 56.514 178.418 7.252 1.00 57.62 151 ARG A N 1
ATOM 1280 C CA . ARG A 1 151 ? 55.166 178.975 7.224 1.00 51.06 151 ARG A CA 1
ATOM 1281 C C . ARG A 1 151 ? 54.185 178.229 8.134 1.00 64.26 151 ARG A C 1
ATOM 1282 O O . ARG A 1 151 ? 52.982 178.489 8.102 1.00 43.36 151 ARG A O 1
ATOM 1290 N N . LYS A 1 152 ? 54.699 177.309 8.943 1.00 45.68 152 LYS A N 1
ATOM 1291 C CA . LYS A 1 152 ? 53.845 176.439 9.749 1.00 53.58 152 LYS A CA 1
ATOM 1292 C C . LYS A 1 152 ? 52.928 177.192 10.718 1.00 59.46 152 LYS A C 1
ATOM 1293 O O . LYS A 1 152 ? 51.777 176.795 10.919 1.00 60.34 152 LYS A O 1
ATOM 1295 N N . ASP A 1 153 ? 53.431 178.275 11.307 1.00 61.82 153 ASP A N 1
ATOM 1296 C CA . ASP A 1 153 ? 52.702 178.971 12.367 1.00 76.14 153 ASP A CA 1
ATOM 1297 C C . ASP A 1 153 ? 51.640 179.945 11.845 1.00 69.21 153 ASP A C 1
ATOM 1298 O O . ASP A 1 153 ? 50.689 180.249 12.558 1.00 72.11 153 ASP A O 1
ATOM 1303 N N . ASN A 1 154 ? 51.792 180.435 10.618 1.00 74.63 154 ASN A N 1
ATOM 1304 C CA . ASN A 1 154 ? 50.680 181.085 9.934 1.00 72.70 154 ASN A CA 1
ATOM 1305 C C . ASN A 1 154 ? 50.708 180.613 8.481 1.00 77.64 154 ASN A C 1
ATOM 1306 O O . ASN A 1 154 ? 51.306 181.253 7.625 1.00 87.09 154 ASN A O 1
ATOM 1311 N N . PRO A 1 155 ? 50.061 179.476 8.200 1.00 79.65 155 PRO A N 1
ATOM 1312 C CA . PRO A 1 155 ? 50.053 178.781 6.907 1.00 66.10 155 PRO A CA 1
ATOM 1313 C C . PRO A 1 155 ? 49.431 179.578 5.767 1.00 74.63 155 PRO A C 1
ATOM 1314 O O . PRO A 1 155 ? 49.658 179.218 4.616 1.00 64.85 155 PRO A O 1
ATOM 1318 N N . LYS A 1 156 ? 48.680 180.634 6.073 1.00 78.48 156 LYS A N 1
ATOM 1319 C CA . LYS A 1 156 ? 48.009 181.412 5.030 1.00 69.63 156 LYS A CA 1
ATOM 1320 C C . LYS A 1 156 ? 48.488 182.860 5.013 1.00 59.40 156 LYS A C 1
ATOM 1321 O O . LYS A 1 156 ? 49.573 183.171 5.501 1.00 65.01 156 LYS A O 1
ATOM 1323 N N . GLY A 1 165 ? 44.321 188.548 16.569 1.00 35.62 165 GLY A N 1
ATOM 1324 C CA . GLY A 1 165 ? 44.141 189.087 17.900 1.00 32.12 165 GLY A CA 1
ATOM 1325 C C . GLY A 1 165 ? 42.799 188.743 18.519 1.00 32.56 165 GLY A C 1
ATOM 1326 O O . GLY A 1 165 ? 42.735 188.378 19.691 1.00 36.01 165 GLY A O 1
ATOM 1327 N N . THR A 1 166 ? 41.724 188.851 17.738 1.00 25.89 166 THR A N 1
ATOM 1328 C CA . THR A 1 166 ? 40.368 188.706 18.285 1.00 24.20 166 THR A CA 1
ATOM 1329 C C . THR A 1 166 ? 40.047 187.285 18.739 1.00 22.26 166 THR A C 1
ATOM 1330 O O . THR A 1 166 ? 39.483 187.067 19.818 1.00 25.68 166 THR A O 1
ATOM 1334 N N . ARG A 1 167 ? 40.383 186.320 17.890 1.00 25.63 167 ARG A N 1
ATOM 1335 C CA . ARG A 1 167 ? 40.049 184.925 18.163 1.00 26.86 167 ARG A CA 1
ATOM 1336 C C . ARG A 1 167 ? 41.131 184.010 17.609 1.00 26.05 167 ARG A C 1
ATOM 1337 O O . ARG A 1 167 ? 40.978 183.426 16.529 1.00 28.11 167 ARG A O 1
ATOM 1345 N N . PRO A 1 168 ? 42.242 183.888 18.346 1.00 26.99 168 PRO A N 1
ATOM 1346 C CA . PRO A 1 168 ? 43.347 183.044 17.883 1.00 29.21 168 PRO A CA 1
ATOM 1347 C C . PRO A 1 168 ? 42.970 181.562 17.852 1.00 19.52 168 PRO A C 1
ATOM 1348 O O . PRO A 1 168 ? 42.515 181.025 18.868 1.00 27.32 168 PRO A O 1
ATOM 1352 N N . MET A 1 169 ? 43.183 180.922 16.711 1.00 25.93 169 MET A N 1
ATOM 1353 C CA . MET A 1 169 ? 42.894 179.501 16.558 1.00 28.42 169 MET A CA 1
ATOM 1354 C C . MET A 1 169 ? 43.928 178.820 15.669 1.00 25.76 169 MET A C 1
ATOM 1355 O O . MET A 1 169 ? 44.579 179.464 14.848 1.00 26.56 169 MET A O 1
ATOM 1360 N N . LYS A 1 170 ? 44.075 177.513 15.842 1.00 22.46 170 LYS A N 1
ATOM 1361 C CA . LYS A 1 170 ? 44.968 176.738 14.992 1.00 21.33 170 LYS A CA 1
ATOM 1362 C C . LYS A 1 170 ? 44.276 175.462 14.558 1.00 17.48 170 LYS A C 1
ATOM 1363 O O . LYS A 1 170 ? 43.393 174.952 15.254 1.00 18.04 170 LYS A O 1
ATOM 1369 N N . SER A 1 171 ? 44.707 174.953 13.412 1.00 19.27 171 SER A N 1
ATOM 1370 C CA . SER A 1 171 ? 44.056 173.843 12.723 1.00 17.93 171 SER A CA 1
ATOM 1371 C C . SER A 1 171 ? 44.832 172.531 12.852 1.00 21.19 171 SER A C 1
ATOM 1372 O O . SER A 1 171 ? 46.065 172.529 12.855 1.00 20.15 171 SER A O 1
ATOM 1375 N N . LEU A 1 172 ? 44.100 171.423 12.961 1.00 16.21 172 LEU A N 1
ATOM 1376 C CA . LEU A 1 172 ? 44.704 170.098 13.079 1.00 16.22 172 LEU A CA 1
ATOM 1377 C C . LEU A 1 172 ? 45.510 169.726 11.820 1.00 18.91 172 LEU A C 1
ATOM 1378 O O . LEU A 1 172 ? 46.525 169.036 11.902 1.00 18.09 172 LEU A O 1
ATOM 1383 N N . ALA A 1 173 ? 45.059 170.188 10.658 1.00 16.02 173 ALA A N 1
ATOM 1384 C CA . ALA A 1 173 ? 45.673 169.773 9.393 1.00 19.72 173 ALA A CA 1
ATOM 1385 C C . ALA A 1 173 ? 47.161 170.086 9.346 1.00 20.76 173 ALA A C 1
ATOM 1386 O O . ALA A 1 173 ? 47.929 169.338 8.745 1.00 24.83 173 ALA A O 1
ATOM 1388 N N . VAL A 1 174 ? 47.568 171.173 9.999 1.00 22.81 174 VAL A N 1
ATOM 1389 C CA . VAL A 1 174 ? 48.956 171.616 9.921 1.00 28.74 174 VAL A CA 1
ATOM 1390 C C . VAL A 1 174 ? 49.934 170.660 10.641 1.00 29.05 174 VAL A C 1
ATOM 1391 O O . VAL A 1 174 ? 50.861 170.173 10.001 1.00 27.50 174 VAL A O 1
ATOM 1395 N N . PRO A 1 175 ? 49.742 170.370 11.948 1.00 28.27 175 PRO A N 1
ATOM 1396 C CA . PRO A 1 175 ? 50.709 169.400 12.496 1.00 26.98 175 PRO A CA 1
ATOM 1397 C C . PRO A 1 175 ? 50.567 168.000 11.905 1.00 23.50 175 PRO A C 1
ATOM 1398 O O . PRO A 1 175 ? 51.561 167.270 11.844 1.00 31.63 175 PRO A O 1
ATOM 1402 N N . MET A 1 176 ? 49.355 167.638 11.492 1.00 20.31 176 MET A N 1
ATOM 1403 C CA . MET A 1 176 ? 49.086 166.355 10.837 1.00 24.58 176 MET A CA 1
ATOM 1404 C C . MET A 1 176 ? 49.960 166.135 9.622 1.00 39.86 176 MET A C 1
ATOM 1405 O O . MET A 1 176 ? 50.644 165.121 9.505 1.00 29.85 176 MET A O 1
ATOM 1410 N N . ILE A 1 177 ? 49.896 167.081 8.694 1.00 36.14 177 ILE A N 1
ATOM 1411 C CA . ILE A 1 177 ? 50.580 166.905 7.426 1.00 44.60 177 ILE A CA 1
ATOM 1412 C C . ILE A 1 177 ? 52.072 167.056 7.648 1.00 50.79 177 ILE A C 1
ATOM 1413 O O . ILE A 1 177 ? 52.860 166.407 6.975 1.00 48.69 177 ILE A O 1
ATOM 1418 N N . LEU A 1 178 ? 52.457 167.873 8.623 1.00 41.84 178 LEU A N 1
ATOM 1419 C CA . LEU A 1 178 ? 53.870 168.092 8.895 1.00 41.25 178 LEU A CA 1
ATOM 1420 C C . LEU A 1 178 ? 54.499 166.860 9.552 1.00 40.11 178 LEU A C 1
ATOM 1421 O O . LEU A 1 178 ? 55.672 166.562 9.329 1.00 43.42 178 LEU A O 1
ATOM 1426 N N . ALA A 1 179 ? 53.713 166.131 10.338 1.00 38.15 179 ALA A N 1
ATOM 1427 C CA . ALA A 1 179 ? 54.185 164.886 10.936 1.00 35.83 179 ALA A CA 1
ATOM 1428 C C . ALA A 1 179 ? 54.439 163.830 9.857 1.00 51.08 179 ALA A C 1
ATOM 1429 O O . ALA A 1 179 ? 55.568 163.369 9.685 1.00 42.70 179 ALA A O 1
ATOM 1431 N N . ASN A 1 180 ? 53.385 163.457 9.132 1.00 33.89 180 ASN A N 1
ATOM 1432 C CA . ASN A 1 180 ? 53.479 162.431 8.094 1.00 55.21 180 ASN A CA 1
ATOM 1433 C C . ASN A 1 180 ? 54.512 162.775 7.028 1.00 44.38 180 ASN A C 1
ATOM 1434 O O . ASN A 1 180 ? 55.190 161.893 6.494 1.00 42.40 180 ASN A O 1
ATOM 1439 N N . LEU A 1 181 ? 54.622 164.062 6.723 1.00 30.79 181 LEU A N 1
ATOM 1440 C CA . LEU A 1 181 ? 55.600 164.537 5.754 1.00 26.23 181 LEU A CA 1
ATOM 1441 C C . LEU A 1 181 ? 57.020 164.312 6.226 1.00 36.63 181 LEU A C 1
ATOM 1442 O O . LEU A 1 181 ? 57.884 163.888 5.453 1.00 37.59 181 LEU A O 1
ATOM 1447 N N . THR A 1 182 ? 57.262 164.623 7.495 1.00 36.95 182 THR A N 1
ATOM 1448 C CA . THR A 1 182 ? 58.584 164.473 8.091 1.00 23.79 182 THR A CA 1
ATOM 1449 C C . THR A 1 182 ? 59.063 163.044 7.952 1.00 23.82 182 THR A C 1
ATOM 1450 O O . THR A 1 182 ? 60.236 162.806 7.663 1.00 38.97 182 THR A O 1
ATOM 1454 N N . LEU A 1 183 ? 58.144 162.093 8.112 1.00 28.51 183 LEU A N 1
ATOM 1455 C CA . LEU A 1 183 ? 58.450 160.696 7.854 1.00 29.78 183 LEU A CA 1
ATOM 1456 C C . LEU A 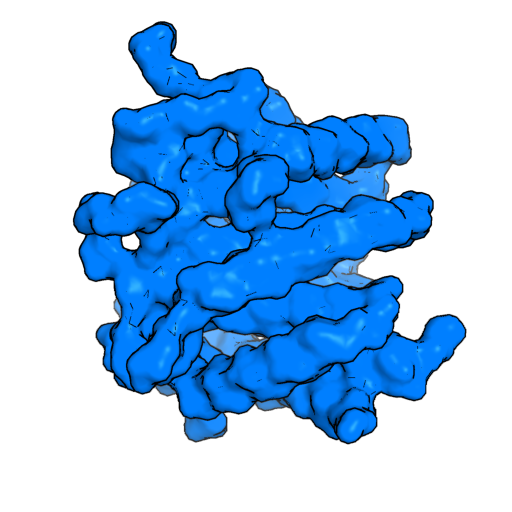1 183 ? 58.904 160.477 6.415 1.00 43.14 183 LEU A C 1
ATOM 1457 O O . LEU A 1 183 ? 59.850 159.733 6.176 1.00 38.56 183 LEU A O 1
ATOM 1462 N N . GLU A 1 184 ? 58.234 161.126 5.465 1.00 39.28 184 GLU A N 1
ATOM 1463 C CA . GLU A 1 184 ? 58.575 160.964 4.051 1.00 42.40 184 GLU A CA 1
ATOM 1464 C C . GLU A 1 184 ? 59.875 161.691 3.687 1.00 43.98 184 GLU A C 1
ATOM 1465 O O . GLU A 1 184 ? 60.472 161.403 2.646 1.00 42.31 184 GLU A O 1
ATOM 1471 N N . MET A 1 185 ? 60.315 162.618 4.539 1.00 33.41 185 MET A N 1
ATOM 1472 C CA . MET A 1 185 ? 61.582 163.333 4.324 1.00 30.69 185 MET A CA 1
ATOM 1473 C C . MET A 1 185 ? 62.763 162.738 5.102 1.00 29.51 185 MET A C 1
ATOM 1474 O O . MET A 1 185 ? 63.854 163.307 5.090 1.00 35.07 185 MET A O 1
ATOM 1479 N N . GLU A 1 186 ? 62.537 161.627 5.794 1.00 32.71 186 GLU A N 1
ATOM 1480 C CA . GLU A 1 186 ? 63.505 161.127 6.774 1.00 40.01 186 GLU A CA 1
ATOM 1481 C C . GLU A 1 186 ? 64.920 160.959 6.216 1.00 39.05 186 GLU A C 1
ATOM 1482 O O . GLU A 1 186 ? 65.894 161.352 6.857 1.00 36.79 186 GLU A O 1
ATOM 1488 N N . TRP A 1 187 ? 65.032 160.409 5.011 1.00 37.26 187 TRP A N 1
ATOM 1489 C CA . TRP A 1 187 ? 66.345 160.090 4.453 1.00 29.48 187 TRP A CA 1
ATOM 1490 C C . TRP A 1 187 ? 67.147 161.341 4.084 1.00 36.48 187 TRP A C 1
ATOM 1491 O O . TRP A 1 187 ? 68.361 161.274 3.869 1.00 33.63 187 TRP A O 1
ATOM 1502 N N . LEU A 1 188 ? 66.473 162.487 4.039 1.00 27.27 188 LEU A N 1
ATOM 1503 C CA . LEU A 1 188 ? 67.108 163.744 3.658 1.00 24.89 188 LEU A CA 1
ATOM 1504 C C . LEU A 1 188 ? 67.390 164.687 4.818 1.00 35.90 188 LEU A C 1
ATOM 1505 O O . LEU A 1 188 ? 68.020 165.726 4.632 1.00 33.23 188 LEU A O 1
ATOM 1510 N N . LEU A 1 189 ? 66.911 164.335 6.006 1.00 47.63 189 LEU A N 1
ATOM 1511 C CA . LEU A 1 189 ? 66.987 165.231 7.157 1.00 33.58 189 LEU A CA 1
ATOM 1512 C C . LEU A 1 189 ? 68.002 164.770 8.203 1.00 30.39 189 LEU A C 1
ATOM 1513 O O . LEU A 1 189 ? 68.271 163.577 8.332 1.00 36.74 189 LEU A O 1
ATOM 1518 N N . PRO A 1 190 ? 68.561 165.721 8.966 1.00 37.60 190 PRO A N 1
ATOM 1519 C CA . PRO A 1 190 ? 69.337 165.345 10.152 1.00 39.53 190 PRO A CA 1
ATOM 1520 C C . PRO A 1 190 ? 68.485 164.507 11.101 1.00 40.67 190 PRO A C 1
ATOM 1521 O O . PRO A 1 190 ? 67.340 164.869 11.367 1.00 42.60 190 PRO A O 1
ATOM 1525 N N . LYS A 1 191 ? 69.037 163.398 11.581 1.00 36.89 191 LYS A N 1
ATOM 1526 C CA . LYS A 1 191 ? 68.318 162.454 12.438 1.00 35.52 191 LYS A CA 1
ATOM 1527 C C . LYS A 1 191 ? 67.664 163.149 13.631 1.00 49.61 191 LYS A C 1
ATOM 1528 O O . LYS A 1 191 ? 66.564 162.784 14.055 1.00 40.05 191 LYS A O 1
ATOM 1534 N N A GLU A 1 192 ? 68.327 164.171 14.156 0.39 38.42 192 GLU A N 1
ATOM 1535 N N B GLU A 1 192 ? 68.356 164.152 14.165 0.61 38.26 192 GLU A N 1
ATOM 1536 C CA A GLU A 1 192 ? 67.832 164.864 15.337 0.39 47.02 192 GLU A CA 1
ATOM 1537 C CA B GLU A 1 192 ? 67.879 164.902 15.322 0.61 47.07 192 GLU A CA 1
ATOM 1538 C C A GLU A 1 192 ? 66.716 165.843 14.981 0.39 47.74 192 GLU A C 1
ATOM 1539 C C B GLU A 1 192 ? 66.700 165.793 14.956 0.61 47.91 192 GLU A C 1
ATOM 1540 O O A GLU A 1 192 ? 65.817 166.087 15.786 0.39 43.13 192 GLU A O 1
ATOM 1541 O O B GLU A 1 192 ? 65.752 165.934 15.732 0.61 42.61 192 GLU A O 1
ATOM 1552 N N . THR A 1 193 ? 66.773 166.393 13.770 1.00 40.71 193 THR A N 1
ATOM 1553 C CA . THR A 1 193 ? 65.703 167.247 13.262 1.00 54.90 193 THR A CA 1
ATOM 1554 C C . THR A 1 193 ? 64.418 166.438 13.097 1.00 49.92 193 THR A C 1
ATOM 1555 O O . THR A 1 193 ? 63.337 166.858 13.519 1.00 46.00 193 THR A O 1
ATOM 1559 N N . LEU A 1 194 ? 64.553 165.272 12.474 1.00 40.56 194 LEU A N 1
ATOM 1560 C CA . LEU A 1 194 ? 63.453 164.327 12.348 1.00 37.48 194 LEU A CA 1
ATOM 1561 C C . LEU A 1 194 ? 62.850 163.993 13.713 1.00 48.01 194 LEU A C 1
ATOM 1562 O O . LEU A 1 194 ? 61.639 164.121 13.917 1.00 37.78 194 LEU A O 1
ATOM 1567 N N . GLU A 1 195 ? 63.705 163.578 14.644 1.00 32.83 195 GLU A N 1
ATOM 1568 C CA . GLU A 1 195 ? 63.277 163.171 15.981 1.00 31.97 195 GLU A CA 1
ATOM 1569 C C . GLU A 1 195 ? 62.482 164.250 16.716 1.00 27.62 195 GLU A C 1
ATOM 1570 O O . GLU A 1 195 ? 61.471 163.970 17.359 1.00 30.42 195 GLU A O 1
ATOM 1576 N N . ASN A 1 196 ? 62.961 165.483 16.615 1.00 29.00 196 ASN A N 1
ATOM 1577 C CA . ASN A 1 196 ? 62.368 166.606 17.322 1.00 38.49 196 ASN A CA 1
ATOM 1578 C C . ASN A 1 196 ? 60.996 166.989 16.798 1.00 35.58 196 ASN A C 1
ATOM 1579 O O . ASN A 1 196 ? 60.054 167.136 17.577 1.00 37.31 196 ASN A O 1
ATOM 1584 N N . VAL A 1 197 ? 60.893 167.153 15.481 1.00 36.92 197 VAL A N 1
ATOM 1585 C CA . VAL A 1 197 ? 59.633 167.524 14.844 1.00 34.02 197 VAL A CA 1
ATOM 1586 C C . VAL A 1 197 ? 58.592 166.444 15.098 1.00 32.00 197 VAL A C 1
ATOM 1587 O O . VAL A 1 197 ? 57.443 166.740 15.430 1.00 37.25 197 VAL A O 1
ATOM 1591 N N . LEU A 1 198 ? 59.003 165.188 14.971 1.00 28.43 198 LEU A N 1
ATOM 1592 C CA . LEU A 1 198 ? 58.100 164.081 15.247 1.00 30.99 198 LEU A CA 1
ATOM 1593 C C . LEU A 1 198 ? 57.583 164.109 16.679 1.00 37.60 198 LEU A C 1
ATOM 1594 O O . LEU A 1 198 ? 56.392 163.946 16.901 1.00 33.34 198 LEU A O 1
ATOM 1599 N N . ALA A 1 199 ? 58.462 164.321 17.658 1.00 27.40 199 ALA A N 1
ATOM 1600 C CA . ALA A 1 199 ? 58.001 164.329 19.046 1.00 24.75 199 ALA A CA 1
ATOM 1601 C C . ALA A 1 199 ? 57.087 165.526 19.320 1.00 23.05 199 ALA A C 1
ATOM 1602 O O . ALA A 1 199 ? 56.066 165.401 20.001 1.00 29.45 199 ALA A O 1
ATOM 1604 N N . GLU A 1 200 ? 57.461 166.683 18.789 1.00 27.53 200 GLU A N 1
ATOM 1605 C CA . GLU A 1 200 ? 56.681 167.903 18.973 1.00 35.32 200 GLU A CA 1
ATOM 1606 C C . GLU A 1 200 ? 55.307 167.848 18.304 1.00 33.87 200 GLU A C 1
ATOM 1607 O O . GLU A 1 200 ? 54.314 168.263 18.908 1.00 30.03 200 GLU A O 1
ATOM 1613 N N . THR A 1 201 ? 55.243 167.359 17.064 1.00 31.07 201 THR A N 1
ATOM 1614 C CA . THR A 1 201 ? 53.964 167.335 16.352 1.00 31.96 201 THR A CA 1
ATOM 1615 C C . THR A 1 201 ? 53.046 166.331 17.018 1.00 30.58 201 THR A C 1
ATOM 1616 O O . THR A 1 201 ? 51.856 166.583 17.187 1.00 39.56 201 THR A O 1
ATOM 1620 N N . VAL A 1 202 ? 53.606 165.196 17.421 1.00 31.82 202 VAL A N 1
ATOM 1621 C CA . VAL A 1 202 ? 52.834 164.194 18.141 1.00 27.17 202 VAL A CA 1
ATOM 1622 C C . VAL A 1 202 ? 52.326 164.745 19.481 1.00 36.12 202 VAL A C 1
ATOM 1623 O O . VAL A 1 202 ? 51.169 164.532 19.843 1.00 34.60 202 VAL A O 1
ATOM 1627 N N . ARG A 1 203 ? 53.171 165.470 20.211 1.00 26.92 203 ARG A N 1
ATOM 1628 C CA . ARG A 1 203 ? 52.732 166.040 21.477 1.00 24.05 203 ARG A CA 1
ATOM 1629 C C . ARG A 1 203 ? 51.625 167.070 21.245 1.00 25.75 203 ARG A C 1
ATOM 1630 O O . ARG A 1 203 ? 50.660 167.124 21.999 1.00 27.58 203 ARG A O 1
ATOM 1638 N N . GLU A 1 204 ? 51.763 167.883 20.203 1.00 25.09 204 GLU A N 1
ATOM 1639 C CA . GLU A 1 204 ? 50.759 168.908 19.930 1.00 27.13 204 GLU A CA 1
ATOM 1640 C C . GLU A 1 204 ? 49.422 168.284 19.541 1.00 27.39 204 GLU A C 1
ATOM 1641 O O . GLU A 1 204 ? 48.366 168.704 20.018 1.00 25.85 204 GLU A O 1
ATOM 1647 N N . VAL A 1 205 ? 49.463 167.276 18.677 1.00 20.83 205 VAL A N 1
ATOM 1648 C CA . VAL A 1 205 ? 48.230 166.604 18.264 1.00 21.41 205 VAL A CA 1
ATOM 1649 C C . VAL A 1 205 ? 47.539 165.944 19.460 1.00 20.76 205 VAL A C 1
ATOM 1650 O O . VAL A 1 205 ? 46.333 166.108 19.664 1.00 20.44 205 VAL A O 1
ATOM 1654 N N . MET A 1 206 ? 48.303 165.230 20.281 1.00 18.07 206 MET A N 1
ATOM 1655 C CA . MET A 1 206 ? 47.701 164.473 21.370 1.00 22.80 206 MET A CA 1
ATOM 1656 C C . MET A 1 206 ? 47.406 165.318 22.613 1.00 22.74 206 MET A C 1
ATOM 1657 O O . MET A 1 206 ? 46.729 164.845 23.516 1.00 21.33 206 MET A O 1
ATOM 1662 N N . THR A 1 207 ? 47.912 166.552 22.663 1.00 22.32 207 THR A N 1
ATOM 1663 C CA . THR A 1 207 ? 47.603 167.458 23.779 1.00 24.24 207 THR A CA 1
ATOM 1664 C C . THR A 1 207 ? 46.488 168.440 23.455 1.00 20.52 207 THR A C 1
ATOM 1665 O O . THR A 1 207 ? 45.497 168.559 24.192 1.00 21.91 207 THR A O 1
ATOM 1669 N N . ASP A 1 208 ? 46.672 169.150 22.347 1.00 23.50 208 ASP A N 1
ATOM 1670 C CA . ASP A 1 208 ? 45.817 170.285 22.015 1.00 20.12 208 ASP A CA 1
ATOM 1671 C C . ASP A 1 208 ? 44.583 169.898 21.212 1.00 21.49 208 ASP A C 1
ATOM 1672 O O . ASP A 1 208 ? 43.501 170.403 21.468 1.00 22.01 208 ASP A O 1
ATOM 1677 N N . PHE A 1 209 ? 44.728 168.998 20.248 1.00 17.86 209 PHE A N 1
ATOM 1678 C CA . PHE A 1 209 ? 43.588 168.725 19.360 1.00 13.39 209 PHE A CA 1
ATOM 1679 C C . PHE A 1 209 ? 42.751 167.573 19.881 1.00 16.61 209 PHE A C 1
ATOM 1680 O O . PHE A 1 209 ? 41.549 167.486 19.597 1.00 20.05 209 PHE A O 1
ATOM 1688 N N . LEU A 1 210 ? 43.367 166.721 20.698 1.00 15.07 210 LEU A N 1
ATOM 1689 C CA . LEU A 1 210 ? 42.637 165.656 21.361 1.00 15.65 210 LEU A CA 1
ATOM 1690 C C . LEU A 1 210 ? 41.970 166.200 22.615 1.00 18.57 210 LEU A C 1
ATOM 1691 O O . LEU A 1 210 ? 42.642 166.733 23.500 1.00 19.59 210 LEU A O 1
ATOM 1696 N N . ASP A 1 211 ? 40.652 166.058 22.685 1.00 16.24 211 ASP A N 1
ATOM 1697 C CA . ASP A 1 211 ? 39.891 166.481 23.847 1.00 18.01 211 ASP A CA 1
ATOM 1698 C C . ASP A 1 211 ? 39.879 165.298 24.823 1.00 17.27 211 ASP A C 1
ATOM 1699 O O . ASP A 1 211 ? 39.293 164.262 24.528 1.00 19.99 211 ASP A O 1
ATOM 1704 N N . GLN A 1 212 ? 40.546 165.458 25.965 1.00 22.15 212 GLN A N 1
ATOM 1705 C CA . GLN A 1 212 ? 40.727 164.357 26.916 1.00 24.55 212 GLN A CA 1
ATOM 1706 C C . GLN A 1 212 ? 39.418 163.883 27.526 1.00 23.23 212 GLN A C 1
ATOM 1707 O O . GLN A 1 212 ? 39.274 162.721 27.900 1.00 28.74 212 GLN A O 1
ATOM 1713 N N . GLU A 1 213 ? 38.464 164.791 27.634 1.00 20.86 213 GLU A N 1
ATOM 1714 C CA . GLU A 1 213 ? 37.219 164.466 28.297 1.00 22.81 213 GLU A CA 1
ATOM 1715 C C . GLU A 1 213 ? 36.294 163.699 27.375 1.00 27.43 213 GLU A C 1
ATOM 1716 O O . GLU A 1 213 ? 35.698 162.701 27.774 1.00 29.13 213 GLU A O 1
ATOM 1722 N N . ARG A 1 214 ? 36.197 164.143 26.125 1.00 23.35 214 ARG A N 1
ATOM 1723 C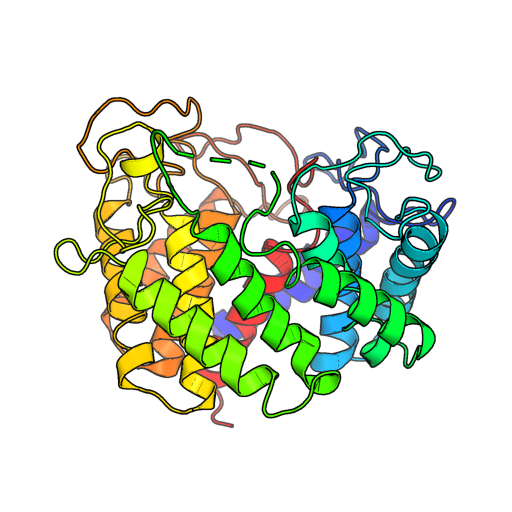 CA . ARG A 1 214 ? 35.312 163.474 25.181 1.00 27.77 214 ARG A CA 1
ATOM 1724 C C . ARG A 1 214 ? 36.003 162.355 24.417 1.00 29.98 214 ARG A C 1
ATOM 1725 O O . ARG A 1 214 ? 35.343 161.491 23.836 1.00 27.23 214 ARG A O 1
ATOM 1733 N N . GLY A 1 215 ? 37.329 162.356 24.423 1.00 21.74 215 GLY A N 1
ATOM 1734 C CA . GLY A 1 215 ? 38.073 161.326 23.717 1.00 22.07 215 GLY A CA 1
ATOM 1735 C C . GLY A 1 215 ? 37.979 161.483 22.203 1.00 22.09 215 GLY A C 1
ATOM 1736 O O . GLY A 1 215 ? 38.177 160.522 21.459 1.00 23.06 215 GLY A O 1
ATOM 1737 N N . LEU A 1 216 ? 37.701 162.708 21.764 1.00 18.41 216 LEU A N 1
ATOM 1738 C CA . LEU A 1 216 ? 37.509 163.021 20.340 1.00 14.30 216 LEU A CA 1
ATOM 1739 C C . LEU A 1 216 ? 38.521 164.034 19.829 1.00 18.32 216 LEU A C 1
ATOM 1740 O O . LEU A 1 216 ? 39.031 164.844 20.597 1.00 17.63 216 LEU A O 1
ATOM 1745 N N . MET A 1 217 ? 38.797 163.996 18.520 1.00 15.29 217 MET A N 1
ATOM 1746 C CA . MET A 1 217 ? 39.679 164.988 17.890 1.00 14.55 217 MET A CA 1
ATOM 1747 C C . MET A 1 217 ? 38.892 166.200 17.391 1.00 14.93 217 MET A C 1
ATOM 1748 O O . MET A 1 217 ? 37.899 166.041 16.690 1.00 18.87 217 MET A O 1
ATOM 1753 N N . TYR A 1 218 ? 39.332 167.405 17.758 1.00 14.82 218 TYR A N 1
ATOM 1754 C CA . TYR A 1 218 ? 38.734 168.639 17.218 1.00 15.63 218 TYR A CA 1
ATOM 1755 C C . TYR A 1 218 ? 39.589 169.205 16.085 1.00 15.49 218 TYR A C 1
ATOM 1756 O O . TYR A 1 218 ? 40.814 169.061 16.087 1.00 17.27 218 TYR A O 1
ATOM 1765 N N . GLU A 1 219 ? 38.946 169.845 15.115 1.00 13.91 219 GLU A N 1
ATOM 1766 C CA . GLU A 1 219 ? 39.663 170.383 13.959 1.00 15.26 219 GLU A CA 1
ATOM 1767 C C . GLU A 1 219 ? 40.378 171.699 14.271 1.00 17.03 219 GLU A C 1
ATOM 1768 O O . GLU A 1 219 ? 41.436 171.983 13.707 1.00 16.67 219 GLU A O 1
ATOM 1774 N N . ASN A 1 220 ? 39.799 172.501 15.163 1.00 14.96 220 ASN A N 1
ATOM 1775 C CA . ASN A 1 220 ? 40.328 173.837 15.441 1.00 16.19 220 ASN A CA 1
ATOM 1776 C C . ASN A 1 220 ? 40.239 174.166 16.927 1.00 16.12 220 ASN A C 1
ATOM 1777 O O . ASN A 1 220 ? 39.169 174.052 17.519 1.00 16.73 220 ASN A O 1
ATOM 1782 N N . VAL A 1 221 ? 41.359 174.562 17.522 1.00 17.60 221 VAL A N 1
ATOM 1783 C CA . VAL A 1 221 ? 41.377 174.922 18.934 1.00 19.79 221 VAL A CA 1
ATOM 1784 C C . VAL A 1 221 ? 42.154 176.213 19.145 1.00 15.55 221 VAL A C 1
ATOM 1785 O O . VAL A 1 221 ? 42.822 176.699 18.238 1.00 18.80 221 VAL A O 1
ATOM 1789 N N . ALA A 1 222 ? 42.044 176.767 20.350 1.00 20.56 222 ALA A N 1
ATOM 1790 C CA . ALA A 1 222 ? 42.854 177.909 20.745 1.00 24.76 222 ALA A CA 1
ATOM 1791 C C . ALA A 1 222 ? 44.308 177.453 20.880 1.00 30.51 222 ALA A C 1
ATOM 1792 O O . ALA A 1 222 ? 44.560 176.255 20.986 1.00 23.20 222 ALA A O 1
ATOM 1794 N N . PRO A 1 223 ? 45.264 178.398 20.875 1.00 32.65 223 PRO A N 1
ATOM 1795 C CA . PRO A 1 223 ? 46.677 178.021 21.041 1.00 27.99 223 PRO A CA 1
ATOM 1796 C C . PRO A 1 223 ? 46.969 177.128 22.248 1.00 30.38 223 PRO A C 1
ATOM 1797 O O . PRO A 1 223 ? 47.841 176.271 22.132 1.00 30.63 223 PRO A O 1
ATOM 1801 N N . ASP A 1 224 ? 46.259 177.287 23.363 1.00 30.10 224 ASP A N 1
ATOM 1802 C CA . ASP A 1 224 ? 46.550 176.471 24.542 1.00 31.07 224 ASP A CA 1
ATOM 1803 C C . ASP A 1 224 ? 45.710 175.197 24.599 1.00 28.54 224 ASP A C 1
ATOM 1804 O O . ASP A 1 224 ? 45.724 174.470 25.596 1.00 33.41 224 ASP A O 1
ATOM 1809 N N . GLY A 1 225 ? 44.986 174.921 23.516 1.00 27.14 225 GLY A N 1
ATOM 1810 C CA . GLY A 1 225 ? 44.223 173.696 23.409 1.00 20.46 225 GLY A CA 1
ATOM 1811 C C . GLY A 1 225 ? 42.790 173.824 23.879 1.00 27.22 225 GLY A C 1
ATOM 1812 O O . GLY A 1 225 ? 42.022 172.868 23.787 1.00 34.51 225 GLY A O 1
ATOM 1813 N N . SER A 1 226 ? 42.422 174.995 24.398 1.00 24.53 226 SER A N 1
ATOM 1814 C CA . SER A 1 226 ? 41.056 175.177 24.868 1.00 23.32 226 SER A CA 1
ATOM 1815 C C . SER A 1 226 ? 40.104 175.361 23.681 1.00 16.76 226 SER A C 1
ATOM 1816 O O . SER A 1 226 ? 40.516 175.763 22.590 1.00 19.80 226 SER A O 1
ATOM 1819 N N . HIS A 1 227 ? 38.838 175.040 23.907 1.00 20.29 227 HIS A N 1
ATOM 1820 C CA . HIS A 1 227 ? 37.830 175.134 22.859 1.00 19.02 227 HIS A CA 1
ATOM 1821 C C . HIS A 1 227 ? 37.314 176.553 22.728 1.00 26.89 227 HIS A C 1
ATOM 1822 O O . HIS A 1 227 ? 37.340 177.327 23.676 1.00 22.87 227 HIS A O 1
ATOM 1829 N N . ILE A 1 228 ? 36.840 176.890 21.539 1.00 18.13 228 ILE A N 1
ATOM 1830 C CA . ILE A 1 228 ? 36.183 178.168 21.334 1.00 21.50 228 ILE A CA 1
ATOM 1831 C C . ILE A 1 228 ? 34.813 177.865 20.765 1.00 24.53 228 ILE A C 1
ATOM 1832 O O . ILE A 1 228 ? 34.693 177.067 19.835 1.00 20.04 228 ILE A O 1
ATOM 1837 N N . ASP A 1 229 ? 33.783 178.465 21.345 1.00 22.49 229 ASP A N 1
ATOM 1838 C CA . ASP A 1 229 ? 32.420 178.208 20.908 1.00 18.57 229 ASP A CA 1
ATOM 1839 C C . ASP A 1 229 ? 32.109 179.015 19.645 1.00 18.72 229 ASP A C 1
ATOM 1840 O O . ASP A 1 229 ? 31.600 180.126 19.726 1.00 24.23 229 ASP A O 1
ATOM 1845 N N . CYS A 1 230 ? 32.428 178.452 18.482 1.00 16.05 230 CYS A N 1
ATOM 1846 C CA . CYS A 1 230 ? 32.160 179.094 17.195 1.00 16.29 230 CYS A CA 1
ATOM 1847 C C . CYS A 1 230 ? 32.067 177.973 16.163 1.00 18.50 230 CYS A C 1
ATOM 1848 O O . CYS A 1 230 ? 32.304 176.820 16.515 1.00 17.02 230 CYS A O 1
ATOM 1851 N N . PHE A 1 231 ? 31.719 178.282 14.913 1.00 15.41 231 PHE A N 1
ATOM 1852 C CA . PHE A 1 231 ? 31.583 177.212 13.907 1.00 16.83 231 PHE A CA 1
ATOM 1853 C C . PHE A 1 231 ? 32.859 176.375 13.813 1.00 17.66 231 PHE A C 1
ATOM 1854 O O . PHE A 1 231 ? 32.812 175.140 13.791 1.00 17.24 231 PHE A O 1
ATOM 1862 N N . GLU A 1 232 ? 33.994 177.059 13.739 1.00 16.62 232 GLU A N 1
ATOM 1863 C CA . GLU A 1 232 ? 35.279 176.386 13.587 1.00 16.90 232 GLU A CA 1
ATOM 1864 C C . GLU A 1 232 ? 35.648 175.556 14.819 1.00 16.35 232 GLU A C 1
ATOM 1865 O O . GLU A 1 232 ? 36.147 174.442 14.701 1.00 15.30 232 GLU A O 1
ATOM 1871 N N . GLY A 1 233 ? 35.405 176.122 15.995 1.00 15.97 233 GLY A N 1
ATOM 1872 C CA . GLY A 1 233 ? 35.768 175.488 17.254 1.00 14.86 233 GLY A CA 1
ATOM 1873 C C . GLY A 1 233 ? 34.887 174.330 17.688 1.00 18.12 233 GLY A C 1
ATOM 1874 O O . GLY A 1 233 ? 35.252 173.588 18.599 1.00 15.74 233 GLY A O 1
ATOM 1875 N N . ARG A 1 234 ? 33.722 174.183 17.053 1.00 14.65 234 ARG A N 1
ATOM 1876 C CA . ARG A 1 234 ? 32.821 173.063 17.328 1.00 13.66 234 ARG A CA 1
ATOM 1877 C C . ARG A 1 234 ? 32.979 171.932 16.297 1.00 12.98 234 ARG A C 1
ATOM 1878 O O . ARG A 1 234 ? 32.356 170.871 16.419 1.00 14.70 234 ARG A O 1
ATOM 1886 N N . LEU A 1 235 ? 33.798 172.155 15.276 1.00 13.89 235 LEU A N 1
ATOM 1887 C CA . LEU A 1 235 ? 33.803 171.250 14.121 1.00 13.39 235 LEU A CA 1
ATOM 1888 C C . LEU A 1 235 ? 34.549 169.945 14.372 1.00 13.69 235 LEU A C 1
ATOM 1889 O O . LEU A 1 235 ? 35.688 169.956 14.835 1.00 15.58 235 LEU A O 1
ATOM 1894 N N . ILE A 1 236 ? 33.898 168.837 14.028 1.00 13.87 236 ILE A N 1
ATOM 1895 C CA . ILE A 1 236 ? 34.502 167.503 14.015 1.00 15.68 236 ILE A CA 1
ATOM 1896 C C . ILE A 1 236 ? 34.508 167.011 12.570 1.00 13.14 236 ILE A C 1
ATOM 1897 O O . ILE A 1 236 ? 33.498 167.130 11.871 1.00 13.43 236 ILE A O 1
ATOM 1902 N N . ASN A 1 237 ? 35.656 166.500 12.126 1.00 13.71 237 ASN A N 1
ATOM 1903 C CA . ASN A 1 237 ? 35.771 165.807 10.846 1.00 12.86 237 ASN A CA 1
ATOM 1904 C C . ASN A 1 237 ? 36.216 164.394 11.164 1.00 14.28 237 ASN A C 1
ATOM 1905 O O . ASN A 1 237 ? 37.412 164.157 11.310 1.00 13.50 237 ASN A O 1
ATOM 1910 N N . PRO A 1 238 ? 35.256 163.466 11.300 1.00 14.83 238 PRO A N 1
ATOM 1911 C CA . PRO A 1 238 ? 35.568 162.116 11.791 1.00 13.51 238 PRO A CA 1
ATOM 1912 C C . PRO A 1 238 ? 36.758 161.463 11.091 1.00 18.43 238 PRO A C 1
ATOM 1913 O O . PRO A 1 238 ? 37.704 161.047 11.771 1.00 15.79 238 PRO A O 1
ATOM 1917 N N . GLY A 1 239 ? 36.736 161.416 9.760 1.00 16.29 239 GLY A N 1
ATOM 1918 C CA . GLY A 1 239 ? 37.813 160.790 9.012 1.00 16.90 239 GLY A CA 1
ATOM 1919 C C . GLY A 1 239 ? 39.161 161.466 9.180 1.00 14.36 239 GLY A C 1
ATOM 1920 O O . GLY A 1 239 ? 40.199 160.806 9.182 1.00 15.52 239 GLY A O 1
ATOM 1921 N N . HIS A 1 240 ? 39.162 162.790 9.309 1.00 15.00 240 HIS A N 1
ATOM 1922 C CA . HIS A 1 240 ? 40.413 163.521 9.448 1.00 14.82 240 HIS A CA 1
ATOM 1923 C C . HIS A 1 240 ? 41.128 163.121 10.744 1.00 14.94 240 HIS A C 1
ATOM 1924 O O . HIS A 1 240 ? 42.345 162.907 10.772 1.00 16.07 240 HIS A O 1
ATOM 1931 N N . GLY A 1 241 ? 40.361 163.027 11.823 1.00 13.55 241 GLY A N 1
ATOM 1932 C CA . GLY A 1 241 ? 40.925 162.639 13.112 1.00 12.84 241 GLY A CA 1
ATOM 1933 C C . GLY A 1 241 ? 41.386 161.195 13.103 1.00 16.66 241 GLY A C 1
ATOM 1934 O O . GLY A 1 241 ? 42.412 160.860 13.688 1.00 17.88 241 GLY A O 1
ATOM 1935 N N . ILE A 1 242 ? 40.637 160.330 12.431 1.00 16.17 242 ILE A N 1
ATOM 1936 C CA . ILE A 1 242 ? 41.035 158.929 12.321 1.00 15.14 242 ILE A CA 1
ATOM 1937 C C . ILE A 1 242 ? 42.334 158.780 11.531 1.00 15.49 242 ILE A C 1
ATOM 1938 O O . ILE A 1 242 ? 43.217 158.005 11.914 1.00 15.73 242 ILE A O 1
ATOM 1943 N N . GLU A 1 243 ? 42.471 159.535 10.444 1.00 15.07 243 GLU A N 1
ATOM 1944 C CA . GLU A 1 243 ? 43.711 159.527 9.685 1.00 14.52 243 GLU A CA 1
ATOM 1945 C C . GLU A 1 243 ? 44.888 160.006 10.537 1.00 16.09 243 GLU A C 1
ATOM 1946 O O . GLU A 1 243 ? 45.969 159.416 10.511 1.00 16.62 243 GLU A O 1
ATOM 1952 N N . ALA A 1 244 ? 44.685 161.086 11.286 1.00 14.81 244 ALA A N 1
ATOM 1953 C CA . ALA A 1 244 ? 45.725 161.585 12.177 1.00 15.73 244 ALA A CA 1
ATOM 1954 C C . ALA A 1 244 ? 46.149 160.506 13.171 1.00 14.99 244 ALA A C 1
ATOM 1955 O O . ALA A 1 244 ? 47.334 160.370 13.475 1.00 17.49 244 ALA A O 1
ATOM 1957 N N . MET A 1 245 ? 45.189 159.736 13.667 1.00 15.75 245 MET A N 1
ATOM 1958 C CA . MET A 1 245 ? 45.529 158.710 14.651 1.00 17.19 245 MET A CA 1
ATOM 1959 C C . MET A 1 245 ? 46.379 157.588 14.061 1.00 18.75 245 MET A C 1
ATOM 1960 O O . MET A 1 245 ? 47.271 157.086 14.743 1.00 18.05 245 MET A O 1
ATOM 1965 N N . TRP A 1 246 ? 46.163 157.178 12.813 1.00 16.77 246 TRP A N 1
ATOM 1966 C CA . TRP A 1 246 ? 47.079 156.150 12.328 1.00 13.63 246 TRP A CA 1
ATOM 1967 C C . TRP A 1 246 ? 48.438 156.772 11.994 1.00 16.70 246 TRP A C 1
ATOM 1968 O O . TRP A 1 246 ? 49.454 156.093 12.118 1.00 17.53 246 TRP A O 1
ATOM 1979 N N . PHE A 1 247 ? 48.478 158.061 11.638 1.00 16.37 247 PHE A N 1
ATOM 1980 C CA . PHE A 1 247 ? 49.758 158.760 11.498 1.00 16.34 247 PHE A CA 1
ATOM 1981 C C . PHE A 1 247 ? 50.522 158.644 12.828 1.00 15.39 247 PHE A C 1
ATOM 1982 O O . PHE A 1 247 ? 51.725 158.344 12.852 1.00 21.21 247 PHE A O 1
ATOM 1990 N N . ILE A 1 248 ? 49.814 158.920 13.922 1.00 19.27 248 ILE A N 1
ATOM 1991 C CA . ILE A 1 248 ? 50.394 158.872 15.272 1.00 20.12 248 ILE A CA 1
ATOM 1992 C C . ILE A 1 248 ? 50.840 157.442 15.616 1.00 24.04 248 ILE A C 1
ATOM 1993 O O . ILE A 1 248 ? 51.938 157.240 16.148 1.00 21.64 248 ILE A O 1
ATOM 1998 N N . MET A 1 249 ? 49.997 156.454 15.313 1.00 18.03 249 MET A N 1
ATOM 1999 C CA . MET A 1 249 ? 50.387 155.044 15.514 1.00 21.76 249 MET A CA 1
ATOM 2000 C C . MET A 1 249 ? 51.707 154.713 14.825 1.00 23.51 249 MET A C 1
ATOM 2001 O O . MET A 1 249 ? 52.612 154.107 15.417 1.00 23.79 249 MET A O 1
ATOM 2006 N N . ASP A 1 250 ? 51.797 155.103 13.561 1.00 22.12 250 ASP A N 1
ATOM 2007 C CA . ASP A 1 250 ? 52.972 154.827 12.736 1.00 21.57 250 ASP A CA 1
ATOM 2008 C C . ASP A 1 250 ? 54.230 155.452 13.356 1.00 31.20 250 ASP A C 1
ATOM 2009 O O . ASP A 1 250 ? 55.282 154.817 13.438 1.00 28.67 250 ASP A O 1
ATOM 2014 N N . ILE A 1 251 ? 54.111 156.692 13.814 1.00 25.22 251 ILE A N 1
ATOM 2015 C CA . ILE A 1 251 ? 55.244 157.375 14.436 1.00 23.95 251 ILE A CA 1
ATOM 2016 C C . ILE A 1 251 ? 55.603 156.778 15.803 1.00 22.73 251 ILE A C 1
ATOM 2017 O O . ILE A 1 251 ? 56.784 156.623 16.125 1.00 29.75 251 ILE A O 1
ATOM 2022 N N . ALA A 1 252 ? 54.591 156.445 16.600 1.00 20.66 252 ALA A N 1
ATOM 2023 C CA . ALA A 1 252 ? 54.814 155.890 17.936 1.00 25.23 252 ALA A CA 1
ATOM 2024 C C . ALA A 1 252 ? 55.444 154.505 17.858 1.00 30.21 252 ALA A C 1
ATOM 2025 O O . ALA A 1 252 ? 56.268 154.137 18.699 1.00 29.05 252 ALA A O 1
ATOM 2027 N N . ARG A 1 253 ? 55.040 153.737 16.852 1.00 24.09 253 ARG A N 1
ATOM 2028 C CA . ARG A 1 253 ? 55.610 152.413 16.604 1.00 28.73 253 ARG A CA 1
ATOM 2029 C C . ARG A 1 253 ? 57.135 152.463 16.459 1.00 33.82 253 ARG A C 1
ATOM 2030 O O . ARG A 1 253 ? 57.839 151.570 16.928 1.00 32.95 253 ARG A O 1
ATOM 2038 N N . ARG A 1 254 ? 57.638 153.514 15.817 1.00 30.44 254 ARG A N 1
ATOM 2039 C CA . ARG A 1 254 ? 59.076 153.701 15.631 1.00 38.57 254 ARG A CA 1
ATOM 2040 C C . ARG A 1 254 ? 59.860 153.703 16.944 1.00 48.99 254 ARG A C 1
ATOM 2041 O O . ARG A 1 254 ? 60.972 153.182 17.003 1.00 55.11 254 ARG A O 1
ATOM 2049 N N . GLN A 1 255 ? 59.285 154.291 17.989 1.00 58.56 255 GLN A N 1
ATOM 2050 C CA . GLN A 1 255 ? 59.936 154.322 19.298 1.00 48.57 255 GLN A CA 1
ATOM 2051 C C . GLN A 1 255 ? 59.396 153.228 20.211 1.00 36.95 255 GLN A C 1
ATOM 2052 O O . GLN A 1 255 ? 59.671 153.223 21.410 1.00 55.63 255 GLN A O 1
ATOM 2058 N N . ASN A 1 256 ? 58.636 152.303 19.627 1.00 38.36 256 ASN A N 1
ATOM 2059 C CA . ASN A 1 256 ? 57.857 151.310 20.366 1.00 41.44 256 ASN A CA 1
ATOM 2060 C C . ASN A 1 256 ? 57.146 151.926 21.568 1.00 49.37 256 ASN A C 1
ATOM 2061 O O . ASN A 1 256 ? 57.092 151.341 22.651 1.00 43.04 256 ASN A O 1
ATOM 2066 N N . ASP A 1 257 ? 56.601 153.116 21.352 1.00 27.18 257 ASP A N 1
ATOM 2067 C CA . ASP A 1 257 ? 55.816 153.816 22.352 1.00 24.55 257 ASP A CA 1
ATOM 2068 C C . ASP A 1 257 ? 54.413 153.228 22.361 1.00 32.70 257 ASP A C 1
ATOM 2069 O O . ASP A 1 257 ? 53.494 153.760 21.747 1.00 27.21 257 ASP A O 1
ATOM 2074 N N . THR A 1 258 ? 54.270 152.114 23.067 1.00 25.57 258 THR A N 1
ATOM 2075 C CA . THR A 1 258 ? 53.033 151.348 23.107 1.00 24.42 258 THR A CA 1
ATOM 2076 C C . THR A 1 258 ? 51.887 152.129 23.748 1.00 25.52 258 THR A C 1
ATOM 2077 O O . THR A 1 258 ? 50.733 151.974 23.354 1.00 25.50 258 THR A O 1
ATOM 2081 N N . LYS A 1 259 ? 52.209 152.947 24.750 1.00 24.68 259 LYS A N 1
ATOM 2082 C CA . LYS A 1 259 ? 51.204 153.776 25.401 1.00 24.26 259 LYS A CA 1
ATOM 2083 C C . LYS A 1 259 ? 50.543 154.720 24.396 1.00 17.82 259 LYS A C 1
ATOM 2084 O O . LYS A 1 259 ? 49.320 154.842 24.367 1.00 25.24 259 LYS A O 1
ATOM 2090 N N . THR A 1 260 ? 51.352 155.382 23.585 1.00 18.62 260 THR A N 1
ATOM 2091 C CA . THR A 1 260 ? 50.798 156.315 22.595 1.00 20.52 260 THR A CA 1
ATOM 2092 C C . THR A 1 260 ? 50.033 155.559 21.513 1.00 24.53 260 THR A C 1
ATOM 2093 O O . THR A 1 260 ? 48.973 156.001 21.063 1.00 21.27 260 THR A O 1
ATOM 2097 N N . ILE A 1 261 ? 50.558 154.412 21.095 1.00 21.33 261 ILE A N 1
ATOM 2098 C CA . ILE A 1 261 ? 49.832 153.607 20.119 1.00 21.03 261 ILE A CA 1
ATOM 2099 C C . ILE A 1 261 ? 48.446 153.285 20.649 1.00 19.76 261 ILE A C 1
ATOM 2100 O O . ILE A 1 261 ? 47.453 153.434 19.940 1.00 18.99 261 ILE A O 1
ATOM 2105 N N . ASN A 1 262 ? 48.362 152.864 21.909 1.00 17.95 262 ASN A N 1
ATOM 2106 C CA . ASN A 1 262 ? 47.070 152.471 22.440 1.00 17.03 262 ASN A CA 1
ATOM 2107 C C . ASN A 1 262 ? 46.131 153.641 22.680 1.00 23.12 262 ASN A C 1
ATOM 2108 O O . ASN A 1 262 ? 44.915 153.478 22.604 1.00 19.87 262 ASN A O 1
ATOM 2113 N N A GLN A 1 263 ? 46.680 154.817 22.972 0.51 17.32 263 GLN A N 1
ATOM 2114 N N B GLN A 1 263 ? 46.699 154.810 22.965 0.49 17.27 263 GLN A N 1
ATOM 2115 C CA A GLN A 1 263 ? 45.825 155.985 23.126 0.51 16.22 263 GLN A CA 1
ATOM 2116 C CA B GLN A 1 263 ? 45.905 156.023 23.120 0.49 16.55 263 GLN A CA 1
ATOM 2117 C C A GLN A 1 263 ? 45.229 156.352 21.765 0.51 16.35 263 GLN A C 1
ATOM 2118 C C B GLN A 1 263 ? 45.264 156.394 21.783 0.49 16.43 263 GLN A C 1
ATOM 2119 O O A GLN A 1 263 ? 44.053 156.690 21.674 0.51 19.38 263 GLN A O 1
ATOM 2120 O O B GLN A 1 263 ? 44.099 156.773 21.725 0.49 19.45 263 GLN A O 1
ATOM 2131 N N . ALA A 1 264 ? 46.043 156.271 20.717 1.00 17.84 264 ALA A N 1
ATOM 2132 C CA . ALA A 1 264 ? 45.567 156.563 19.358 1.00 17.05 264 ALA A CA 1
ATOM 2133 C C . ALA A 1 264 ? 44.451 155.598 18.975 1.00 20.34 264 ALA A C 1
ATOM 2134 O O . ALA A 1 264 ? 43.456 155.998 18.365 1.00 16.89 264 ALA A O 1
ATOM 2136 N N . VAL A 1 265 ? 44.591 154.327 19.355 1.00 17.95 265 VAL A N 1
ATOM 2137 C CA . VAL A 1 265 ? 43.544 153.351 19.057 1.00 17.47 265 VAL A CA 1
ATOM 2138 C C . VAL A 1 265 ? 42.265 153.649 19.846 1.00 18.55 265 VAL A C 1
ATOM 2139 O O . VAL A 1 265 ? 41.162 153.528 19.298 1.00 17.99 265 VAL A O 1
ATOM 2143 N N . ASP A 1 266 ? 42.404 154.036 21.120 1.00 17.87 266 ASP A N 1
ATOM 2144 C CA . ASP A 1 266 ? 41.271 154.493 21.924 1.00 15.96 266 ASP A CA 1
ATOM 2145 C C . ASP A 1 266 ? 40.472 155.554 21.169 1.00 15.31 266 ASP A C 1
ATOM 2146 O O . ASP A 1 266 ? 39.247 155.497 21.105 1.00 18.00 266 ASP A O 1
ATOM 2151 N N . VAL A 1 267 ? 41.191 156.535 20.638 1.00 16.49 267 VAL A N 1
ATOM 2152 C CA . VAL A 1 267 ? 40.571 157.685 19.977 1.00 15.52 267 VAL A CA 1
ATOM 2153 C C . VAL A 1 267 ? 39.855 157.239 18.695 1.00 18.19 267 VAL A C 1
ATOM 2154 O O . VAL A 1 267 ? 38.730 157.651 18.434 1.00 16.19 267 VAL A O 1
ATOM 2158 N N . VAL A 1 268 ? 40.499 156.387 17.902 1.00 14.75 268 VAL A N 1
ATOM 2159 C CA . VAL A 1 268 ? 39.838 155.854 16.707 1.00 15.83 268 VAL A CA 1
ATOM 2160 C C . VAL A 1 268 ? 38.504 155.191 17.057 1.00 17.22 268 VAL A C 1
ATOM 2161 O O . VAL A 1 268 ? 37.483 155.447 16.424 1.00 19.35 268 VAL A O 1
ATOM 2165 N N . LEU A 1 269 ? 38.497 154.347 18.082 1.00 16.43 269 LEU A N 1
ATOM 2166 C CA . LEU A 1 269 ? 37.261 153.662 18.453 1.00 16.29 269 LEU A CA 1
ATOM 2167 C C . LEU A 1 269 ? 36.208 154.654 18.940 1.00 16.86 269 LEU A C 1
ATOM 2168 O O . LEU A 1 269 ? 35.028 154.511 18.619 1.00 21.07 269 LEU A O 1
ATOM 2173 N N . ASN A 1 270 ? 36.630 155.664 19.700 1.00 15.86 270 ASN A N 1
ATOM 2174 C CA . ASN A 1 270 ? 35.702 156.708 20.148 1.00 17.22 270 ASN A CA 1
ATOM 2175 C C . ASN A 1 270 ? 35.043 157.444 18.975 1.00 17.26 270 ASN A C 1
ATOM 2176 O O . ASN A 1 270 ? 33.846 157.717 18.989 1.00 15.96 270 ASN A O 1
ATOM 2181 N N . ILE A 1 271 ? 35.852 157.801 17.987 1.00 17.46 271 ILE A N 1
ATOM 2182 C CA . ILE A 1 271 ? 35.340 158.548 16.834 1.00 15.77 271 ILE A CA 1
ATOM 2183 C C . ILE A 1 271 ? 34.358 157.694 16.036 1.00 17.72 271 ILE A C 1
ATOM 2184 O O . ILE A 1 271 ? 33.297 158.177 15.621 1.00 17.13 271 ILE A O 1
ATOM 2189 N N . LEU A 1 272 ? 34.691 156.420 15.824 1.00 16.33 272 LEU A N 1
ATOM 2190 C CA . LEU A 1 272 ? 33.782 155.536 15.093 1.00 16.79 272 LEU A CA 1
ATOM 2191 C C . LEU A 1 272 ? 32.437 155.398 15.798 1.00 20.21 272 LEU A C 1
ATOM 2192 O O . LEU A 1 272 ? 31.389 155.460 15.162 1.00 18.50 272 LEU A O 1
ATOM 2197 N N . ASN A 1 273 ? 32.458 155.209 17.112 1.00 17.67 273 ASN A N 1
ATOM 2198 C CA . ASN A 1 273 ? 31.207 155.085 17.853 1.00 21.41 273 ASN A CA 1
ATOM 2199 C C . ASN A 1 273 ? 30.388 156.384 17.823 1.00 18.16 273 ASN A C 1
ATOM 2200 O O . ASN A 1 273 ? 29.160 156.354 17.780 1.00 21.45 273 ASN A O 1
ATOM 2205 N N . PHE A 1 274 ? 31.077 157.516 17.783 1.00 18.37 274 PHE A N 1
ATOM 2206 C CA . PHE A 1 274 ? 30.438 158.831 17.746 1.00 15.85 274 PHE A CA 1
ATOM 2207 C C . PHE A 1 274 ? 29.832 159.157 16.367 1.00 17.23 274 PHE A C 1
ATOM 2208 O O . PHE A 1 274 ? 28.746 159.734 16.274 1.00 18.41 274 PHE A O 1
ATOM 2216 N N . ALA A 1 275 ? 30.534 158.775 15.302 1.00 18.39 275 ALA A N 1
ATOM 2217 C CA . ALA A 1 275 ? 30.248 159.304 13.965 1.00 17.60 275 ALA A CA 1
ATOM 2218 C C . ALA A 1 275 ? 29.534 158.335 13.027 1.00 18.59 275 ALA A C 1
ATOM 2219 O O . ALA A 1 275 ? 29.198 158.696 11.896 1.00 16.68 275 ALA A O 1
ATOM 2221 N N . TRP A 1 276 ? 29.309 157.106 13.474 1.00 16.22 276 TRP A N 1
ATOM 2222 C CA . TRP A 1 276 ? 28.612 156.144 12.627 1.00 16.27 276 TRP A CA 1
ATOM 2223 C C . TRP A 1 276 ? 27.130 156.492 12.494 1.00 19.28 276 TRP A C 1
ATOM 2224 O O . TRP A 1 276 ? 26.462 156.820 13.477 1.00 18.13 276 TRP A O 1
ATOM 2235 N N . ASP A 1 277 ? 26.647 156.420 11.255 1.00 16.75 277 ASP A N 1
ATOM 2236 C CA . ASP A 1 277 ? 25.271 156.693 10.871 1.00 16.14 277 ASP A CA 1
ATOM 2237 C C . ASP A 1 277 ? 24.462 155.426 11.130 1.00 17.91 277 ASP A C 1
ATOM 2238 O O . ASP A 1 277 ? 24.572 154.471 10.375 1.00 19.87 277 ASP A O 1
ATOM 2243 N N . SER A 1 278 ? 23.667 155.417 12.198 1.00 25.29 278 SER A N 1
ATOM 2244 C CA . SER A 1 278 ? 22.963 154.199 12.592 1.00 30.35 278 SER A CA 1
ATOM 2245 C C . SER A 1 278 ? 21.772 153.901 11.690 1.00 31.15 278 SER A C 1
ATOM 2246 O O . SER A 1 278 ? 21.233 152.793 11.710 1.00 31.46 278 SER A O 1
ATOM 2249 N N . GLU A 1 279 ? 21.359 154.874 10.887 1.00 19.53 279 GLU A N 1
ATOM 2250 C CA . GLU A 1 279 ? 20.268 154.615 9.956 1.00 23.97 279 GLU A CA 1
ATOM 2251 C C . GLU A 1 279 ? 20.747 154.034 8.621 1.00 34.30 279 GLU A C 1
ATOM 2252 O O . GLU A 1 279 ? 20.210 153.034 8.150 1.00 26.08 279 GLU A O 1
ATOM 2258 N N . TYR A 1 280 ? 21.765 154.641 8.014 1.00 20.29 280 TYR A N 1
ATOM 2259 C CA . TYR A 1 280 ? 22.199 154.218 6.683 1.00 18.81 280 TYR A CA 1
ATOM 2260 C C . TYR A 1 280 ? 23.597 153.583 6.615 1.00 18.97 280 TYR A C 1
ATOM 2261 O O . TYR A 1 280 ? 24.027 153.138 5.538 1.00 20.03 280 TYR A O 1
ATOM 2270 N N . GLY A 1 281 ? 24.309 153.561 7.741 1.00 20.90 281 GLY A N 1
ATOM 2271 C CA . GLY A 1 281 ? 25.682 153.071 7.767 1.00 20.96 281 GLY A CA 1
ATOM 2272 C C . GLY A 1 281 ? 26.682 154.121 7.290 1.00 17.81 281 GLY A C 1
ATOM 2273 O O . GLY A 1 281 ? 26.294 155.081 6.628 1.00 17.67 281 GLY A O 1
ATOM 2274 N N . GLY A 1 282 ? 27.960 153.943 7.629 1.00 16.98 282 GLY A N 1
ATOM 2275 C CA . GLY A 1 282 ? 29.002 154.871 7.216 1.00 17.43 282 GLY A CA 1
ATOM 2276 C C . GLY A 1 282 ? 29.223 156.003 8.210 1.00 15.12 282 GLY A C 1
ATOM 2277 O O . GLY A 1 282 ? 28.393 156.243 9.089 1.00 18.09 282 GLY A O 1
ATOM 2278 N N . LEU A 1 283 ? 30.349 156.701 8.064 1.00 14.32 283 LEU A N 1
ATOM 2279 C CA . LEU A 1 283 ? 30.692 157.835 8.912 1.00 15.55 283 LEU A CA 1
ATOM 2280 C C . LEU A 1 283 ? 30.330 159.156 8.247 1.00 12.11 283 LEU A C 1
ATOM 2281 O O . LEU A 1 283 ? 30.579 159.332 7.055 1.00 14.25 283 LEU A O 1
ATOM 2286 N N . TYR A 1 284 ? 29.781 160.084 9.026 1.00 15.23 284 TYR A N 1
ATOM 2287 C CA . TYR A 1 284 ? 29.492 161.414 8.510 1.00 14.62 284 TYR A CA 1
ATOM 2288 C C . TYR A 1 284 ? 30.778 162.146 8.149 1.00 14.97 284 TYR A C 1
ATOM 2289 O O . TYR A 1 284 ? 31.826 161.935 8.759 1.00 14.95 284 TYR A O 1
ATOM 2298 N N . TYR A 1 285 ? 30.677 163.038 7.176 1.00 12.48 285 TYR A N 1
ATOM 2299 C CA . TYR A 1 285 ? 31.815 163.830 6.734 1.00 14.82 285 TYR A CA 1
ATOM 2300 C C . TYR A 1 285 ? 32.192 164.894 7.779 1.00 15.84 285 TYR A C 1
ATOM 2301 O O . TYR A 1 285 ? 33.360 165.045 8.139 1.00 14.16 285 TYR A O 1
ATOM 2310 N N . PHE A 1 286 ? 31.186 165.629 8.248 1.00 14.79 286 PHE A N 1
ATOM 2311 C CA . PHE A 1 286 ? 31.357 166.654 9.286 1.00 10.84 286 PHE A CA 1
ATOM 2312 C C . PHE A 1 286 ? 30.282 166.525 10.355 1.00 14.65 286 PHE A C 1
ATOM 2313 O O . PHE A 1 286 ? 29.146 166.162 10.051 1.00 14.99 286 PHE A O 1
ATOM 2321 N N . MET A 1 287 ? 30.631 166.870 11.593 1.00 15.95 287 MET A N 1
ATOM 2322 C CA . MET A 1 287 ? 29.658 166.928 12.674 1.00 14.92 287 MET A CA 1
ATOM 2323 C C . MET A 1 287 ? 29.941 168.140 13.558 1.00 14.71 287 MET A C 1
ATOM 2324 O O . MET A 1 287 ? 31.088 168.574 13.712 1.00 15.83 287 MET A O 1
ATOM 2329 N N . ASP A 1 288 ? 28.893 168.694 14.145 1.00 13.02 288 ASP A N 1
ATOM 2330 C CA . ASP A 1 288 ? 29.070 169.748 15.129 1.00 13.48 288 ASP A CA 1
ATOM 2331 C C . ASP A 1 288 ? 29.134 169.104 16.518 1.00 13.62 288 ASP A C 1
ATOM 2332 O O . ASP A 1 288 ? 28.240 168.344 16.876 1.00 15.93 288 ASP A O 1
ATOM 2337 N N . ALA A 1 289 ? 30.187 169.397 17.282 1.00 13.53 289 ALA A N 1
ATOM 2338 C CA . ALA A 1 289 ? 30.418 168.692 18.550 1.00 14.50 289 ALA A CA 1
ATOM 2339 C C . ALA A 1 289 ? 29.310 168.925 19.570 1.00 22.61 289 ALA A C 1
ATOM 2340 O O . ALA A 1 289 ? 29.082 168.086 20.451 1.00 22.60 289 ALA A O 1
ATOM 2342 N N . ASP A 1 290 ? 28.634 170.064 19.463 1.00 18.35 290 ASP A N 1
ATOM 2343 C CA . ASP A 1 290 ? 27.610 170.433 20.446 1.00 20.18 290 ASP A CA 1
ATOM 2344 C C . ASP A 1 290 ? 26.191 170.172 19.938 1.00 19.70 290 ASP A C 1
ATOM 2345 O O . ASP A 1 290 ? 25.216 170.557 20.591 1.00 22.51 290 ASP A O 1
ATOM 2350 N N . GLY A 1 291 ? 26.072 169.517 18.787 1.00 19.02 291 GLY A N 1
ATOM 2351 C CA . GLY A 1 291 ? 24.771 169.199 18.222 1.00 23.13 291 GLY A CA 1
ATOM 2352 C C . GLY A 1 291 ? 24.027 170.373 17.594 1.00 28.18 291 GLY A C 1
ATOM 2353 O O . GLY A 1 291 ? 22.812 170.308 17.401 1.00 25.38 291 GLY A O 1
ATOM 2354 N N . HIS A 1 292 ? 24.740 171.451 17.281 1.00 16.19 292 HIS A N 1
ATOM 2355 C CA . HIS A 1 292 ? 24.124 172.569 16.556 1.00 19.10 292 HIS A CA 1
ATOM 2356 C C . HIS A 1 292 ? 24.140 172.289 15.046 1.00 19.98 292 HIS A C 1
ATOM 2357 O O . HIS A 1 292 ? 24.869 171.407 14.588 1.00 17.78 292 HIS A O 1
ATOM 2364 N N . PRO A 1 293 ? 23.329 173.024 14.258 1.00 20.10 293 PRO A N 1
ATOM 2365 C CA . PRO A 1 293 ? 23.410 172.821 12.804 1.00 16.96 293 PRO A CA 1
ATOM 2366 C C . PRO A 1 293 ? 24.764 173.252 12.226 1.00 15.50 293 PRO A C 1
ATOM 2367 O O . PRO A 1 293 ? 25.187 174.395 12.411 1.00 18.48 293 PRO A O 1
ATOM 2371 N N . PRO A 1 294 ? 25.454 172.337 11.538 1.00 14.99 294 PRO A N 1
ATOM 2372 C CA . PRO A 1 294 ? 26.756 172.639 10.930 1.00 17.72 294 PRO A CA 1
ATOM 2373 C C . PRO A 1 294 ? 26.654 173.739 9.869 1.00 19.04 294 PRO A C 1
ATOM 2374 O O . PRO A 1 294 ? 25.560 173.956 9.339 1.00 18.15 294 PRO A O 1
ATOM 2378 N N . GLN A 1 295 ? 27.760 174.401 9.546 1.00 14.85 295 GLN A N 1
ATOM 2379 C CA . GLN A 1 295 ? 27.741 175.313 8.396 1.00 12.23 295 GLN A CA 1
ATOM 2380 C C . GLN A 1 295 ? 28.007 174.561 7.093 1.00 17.54 295 GLN A C 1
ATOM 2381 O O . GLN A 1 295 ? 27.822 175.132 6.014 1.00 17.19 295 GLN A O 1
ATOM 2387 N N . GLN A 1 296 ? 28.408 173.287 7.179 1.00 15.90 296 GLN A N 1
ATOM 2388 C CA . GLN A 1 296 ? 28.770 172.522 5.982 1.00 12.01 296 GLN A CA 1
ATOM 2389 C C . GLN A 1 296 ? 27.571 171.803 5.380 1.00 13.58 296 GLN A C 1
ATOM 2390 O O . GLN A 1 296 ? 26.989 170.913 6.002 1.00 14.12 296 GLN A O 1
ATOM 2396 N N . LEU A 1 297 ? 27.205 172.196 4.159 1.00 14.95 297 LEU A N 1
ATOM 2397 C CA . LEU A 1 297 ? 26.095 171.548 3.462 1.00 13.91 297 LEU A CA 1
ATOM 2398 C C . LEU A 1 297 ? 26.394 170.091 3.129 1.00 15.61 297 LEU A C 1
ATOM 2399 O O . LEU A 1 297 ? 25.469 169.325 2.858 1.00 15.61 297 LEU A O 1
ATOM 2404 N N . GLU A 1 298 ? 27.676 169.715 3.151 1.00 11.92 298 GLU A N 1
ATOM 2405 C CA . GLU A 1 298 ? 28.070 168.348 2.805 1.00 12.14 298 GLU A CA 1
ATOM 2406 C C . GLU A 1 298 ? 28.228 167.449 4.045 1.00 12.71 298 GLU A C 1
ATOM 2407 O O . GLU A 1 298 ? 28.749 166.345 3.943 1.00 14.05 298 GLU A O 1
ATOM 2413 N N . TRP A 1 299 ? 27.747 167.902 5.200 1.00 13.01 299 TRP A N 1
ATOM 2414 C CA . TRP A 1 299 ? 28.095 167.213 6.452 1.00 14.38 299 TRP A CA 1
ATOM 2415 C C . TRP A 1 299 ? 27.685 165.738 6.494 1.00 16.73 299 TRP A C 1
ATOM 2416 O O . TRP A 1 299 ? 28.428 164.920 7.043 1.00 15.95 299 TRP A O 1
ATOM 2427 N N . ASP A 1 300 ? 26.539 165.381 5.910 1.00 13.58 300 ASP A N 1
ATOM 2428 C CA . ASP A 1 300 ? 26.047 164.008 6.063 1.00 12.30 300 ASP A CA 1
ATOM 2429 C C . ASP A 1 300 ? 26.499 163.079 4.945 1.00 14.37 300 ASP A C 1
ATOM 2430 O O . ASP A 1 300 ? 26.065 161.932 4.883 1.00 13.88 300 ASP A O 1
ATOM 2435 N N . GLN A 1 301 ? 27.400 163.555 4.087 1.00 14.80 301 GLN A N 1
ATOM 2436 C CA . GLN A 1 301 ? 27.842 162.756 2.940 1.00 14.92 301 GLN A CA 1
ATOM 2437 C C . GLN A 1 301 ? 28.852 161.686 3.339 1.00 13.91 301 GLN A C 1
ATOM 2438 O O . GLN A 1 301 ? 29.464 161.747 4.406 1.00 13.76 301 GLN A O 1
ATOM 2444 N N . LYS A 1 302 ? 28.997 160.685 2.476 1.00 13.15 302 LYS A N 1
ATOM 2445 C CA . LYS A 1 302 ? 29.841 159.534 2.750 1.00 14.42 302 LYS A CA 1
ATOM 2446 C C . LYS A 1 302 ? 30.977 159.505 1.719 1.00 12.15 302 LYS A C 1
ATOM 2447 O O . LYS A 1 302 ? 30.757 159.254 0.520 1.00 13.81 302 LYS A O 1
ATOM 2453 N N . LEU A 1 303 ? 32.191 159.788 2.188 1.00 13.73 303 LEU A N 1
ATOM 2454 C CA . LEU A 1 303 ? 33.328 160.015 1.289 1.00 11.87 303 LEU A CA 1
ATOM 2455 C C . LEU A 1 303 ? 34.324 158.873 1.298 1.00 14.81 303 LEU A C 1
ATOM 2456 O O . LEU A 1 303 ? 34.587 158.268 2.350 1.00 14.49 303 LEU A O 1
ATOM 2461 N N . TRP A 1 304 ? 34.910 158.603 0.130 1.00 12.50 304 TRP A N 1
ATOM 2462 C CA . TRP A 1 304 ? 35.796 157.457 0.008 1.00 15.91 304 TRP A CA 1
ATOM 2463 C C . TRP A 1 304 ? 36.946 157.477 1.024 1.00 16.89 304 TRP A C 1
ATOM 2464 O O . TRP A 1 304 ? 37.195 156.463 1.683 1.00 15.27 304 TRP A O 1
ATOM 2475 N N . TRP A 1 305 ? 37.631 158.608 1.189 1.00 15.43 305 TRP A N 1
ATOM 2476 C CA . TRP A 1 305 ? 38.864 158.580 1.976 1.00 14.41 305 TRP A CA 1
ATOM 2477 C C . TRP A 1 305 ? 38.559 158.477 3.476 1.00 14.23 305 TRP A C 1
ATOM 2478 O O . TRP A 1 305 ? 39.353 157.942 4.239 1.00 14.29 305 TRP A O 1
ATOM 2489 N N . VAL A 1 306 ? 37.398 158.983 3.879 1.00 11.86 306 VAL A N 1
ATOM 2490 C CA . VAL A 1 306 ? 36.962 158.913 5.269 1.00 11.91 306 VAL A CA 1
ATOM 2491 C C . VAL A 1 306 ? 36.888 157.445 5.677 1.00 17.52 306 VAL A C 1
ATOM 2492 O O . VAL A 1 306 ? 37.309 157.052 6.768 1.00 14.62 306 VAL A O 1
ATOM 2496 N N . HIS A 1 307 ? 36.408 156.623 4.754 1.00 15.79 307 HIS A N 1
ATOM 2497 C CA . HIS A 1 307 ? 36.207 155.208 5.050 1.00 14.13 307 HIS A CA 1
ATOM 2498 C C . HIS A 1 307 ? 37.479 154.394 4.819 1.00 15.16 307 HIS A C 1
ATOM 2499 O O . HIS A 1 307 ? 37.769 153.478 5.580 1.00 14.86 307 HIS A O 1
ATOM 2506 N N . LEU A 1 308 ? 38.259 154.758 3.804 1.00 12.87 308 LEU A N 1
ATOM 2507 C CA . LEU A 1 308 ? 39.529 154.082 3.549 1.00 13.92 308 LEU A CA 1
ATOM 2508 C C . LEU A 1 308 ? 40.548 154.329 4.648 1.00 13.28 308 LEU A C 1
ATOM 2509 O O . LEU A 1 308 ? 41.281 153.408 5.032 1.00 14.64 308 LEU A O 1
ATOM 2514 N N . GLU A 1 309 ? 40.617 155.560 5.159 1.00 14.77 309 GLU A N 1
ATOM 2515 C CA . GLU A 1 309 ? 41.592 155.835 6.211 1.00 13.96 309 GLU A CA 1
ATOM 2516 C C . GLU A 1 309 ? 41.157 155.167 7.508 1.00 14.93 309 GLU A C 1
ATOM 2517 O O . GLU A 1 309 ? 41.987 154.874 8.361 1.00 14.19 309 GLU A O 1
ATOM 2523 N N . SER A 1 310 ? 39.855 154.912 7.641 1.00 14.73 310 SER A N 1
ATOM 2524 C CA . SER A 1 310 ? 39.341 154.145 8.778 1.00 13.13 310 SER A CA 1
ATOM 2525 C C . SER A 1 310 ? 39.741 152.671 8.658 1.00 14.25 310 SER A C 1
ATOM 2526 O O . SER A 1 310 ? 40.058 152.023 9.666 1.00 15.51 310 SER A O 1
ATOM 2529 N N . LEU A 1 311 ? 39.684 152.127 7.444 1.00 14.21 311 LEU A N 1
ATOM 2530 C CA . LEU A 1 311 ? 40.176 150.762 7.232 1.00 15.98 311 LEU A CA 1
ATOM 2531 C C . LEU A 1 311 ? 41.656 150.648 7.598 1.00 14.89 311 LEU A C 1
ATOM 2532 O O . LEU A 1 311 ? 42.059 149.697 8.272 1.00 16.73 311 LEU A O 1
ATOM 2537 N N . VAL A 1 312 ? 42.462 151.619 7.173 1.00 13.20 312 VAL A N 1
ATOM 2538 C CA . VAL A 1 312 ? 43.886 151.627 7.503 1.00 12.24 312 VAL A CA 1
ATOM 2539 C C . VAL A 1 312 ? 44.078 151.690 9.025 1.00 15.53 312 VAL A C 1
ATOM 2540 O O . VAL A 1 312 ? 44.825 150.895 9.606 1.00 15.29 312 VAL A O 1
ATOM 2544 N N . ALA A 1 313 ? 43.387 152.619 9.676 1.00 14.52 313 ALA A N 1
ATOM 2545 C CA . ALA A 1 313 ? 43.580 152.821 11.114 1.00 13.99 313 ALA A CA 1
ATOM 2546 C C . ALA A 1 313 ? 43.196 151.577 11.922 1.00 16.99 313 ALA A C 1
ATOM 2547 O O . ALA A 1 313 ? 43.861 151.227 12.905 1.00 15.00 313 ALA A O 1
ATOM 2549 N N . LEU A 1 314 ? 42.119 150.915 11.514 1.00 15.15 314 LEU A N 1
ATOM 2550 C CA . LEU A 1 314 ? 41.666 149.704 12.211 1.00 16.09 314 LEU A CA 1
ATOM 2551 C C . LEU A 1 314 ? 42.566 148.495 11.927 1.00 16.27 314 LEU A C 1
ATOM 2552 O O . LEU A 1 314 ? 42.877 147.724 12.850 1.00 20.19 314 LEU A O 1
ATOM 2557 N N . ALA A 1 315 ? 42.974 148.311 10.668 1.00 15.64 315 ALA A N 1
ATOM 2558 C CA . ALA A 1 315 ? 43.940 147.251 10.351 1.00 14.16 315 ALA A CA 1
ATOM 2559 C C . ALA A 1 315 ? 45.266 147.470 11.082 1.00 20.03 315 ALA A C 1
ATOM 2560 O O . ALA A 1 315 ? 45.827 146.536 11.669 1.00 19.66 315 ALA A O 1
ATOM 2562 N N . MET A 1 316 ? 45.774 148.699 11.036 1.00 17.03 316 MET A N 1
ATOM 2563 C CA . MET A 1 316 ? 47.027 149.023 11.701 1.00 14.90 316 MET A CA 1
ATOM 2564 C C . MET A 1 316 ? 46.886 148.909 13.229 1.00 19.23 316 MET A C 1
ATOM 2565 O O . MET A 1 316 ? 47.780 148.398 13.907 1.00 19.41 316 MET A O 1
ATOM 2570 N N . GLY A 1 317 ? 45.762 149.378 13.768 1.00 15.33 317 GLY A N 1
ATOM 2571 C CA . GLY A 1 317 ? 45.509 149.274 15.197 1.00 18.13 317 GLY A CA 1
ATOM 2572 C C . GLY A 1 317 ? 45.491 147.826 15.651 1.00 21.59 317 GLY A C 1
ATOM 2573 O O . GLY A 1 317 ? 46.089 147.472 16.672 1.00 18.97 317 GLY A O 1
ATOM 2574 N N . TYR A 1 318 ? 44.830 146.973 14.875 1.00 16.58 318 TYR A N 1
ATOM 2575 C CA . TYR A 1 318 ? 44.788 145.552 15.209 1.00 19.85 318 TYR A CA 1
ATOM 2576 C C . TYR A 1 318 ? 46.167 144.900 15.071 1.00 18.35 318 TYR A C 1
ATOM 2577 O O . TYR A 1 318 ? 46.573 144.086 15.913 1.00 19.72 318 TYR A O 1
ATOM 2586 N N . ARG A 1 319 ? 46.890 145.243 14.015 1.00 19.52 319 ARG A N 1
ATOM 2587 C CA . ARG A 1 319 ? 48.229 144.691 13.847 1.00 20.16 319 ARG A CA 1
ATOM 2588 C C . ARG A 1 319 ? 49.146 145.096 15.003 1.00 30.09 319 ARG A C 1
ATOM 2589 O O . ARG A 1 319 ? 49.949 144.293 15.493 1.00 21.01 319 ARG A O 1
ATOM 2597 N N . LEU A 1 320 ? 49.027 146.345 15.440 1.00 18.42 320 LEU A N 1
ATOM 2598 C CA . LEU A 1 320 ? 49.937 146.865 16.461 1.00 18.54 320 LEU A CA 1
ATOM 2599 C C . LEU A 1 320 ? 49.568 146.475 17.890 1.00 21.14 320 LEU A C 1
ATOM 2600 O O . LEU A 1 320 ? 50.456 146.366 18.742 1.00 23.06 320 LEU A O 1
ATOM 2605 N N . THR A 1 321 ? 48.279 146.269 18.160 1.00 18.16 321 THR A N 1
ATOM 2606 C CA . THR A 1 321 ? 47.827 146.034 19.530 1.00 19.84 321 THR A CA 1
ATOM 2607 C C . THR A 1 321 ? 47.055 144.730 19.765 1.00 21.46 321 THR A C 1
ATOM 2608 O O . THR A 1 321 ? 46.938 144.287 20.901 1.00 24.29 321 THR A O 1
ATOM 2612 N N . GLY A 1 322 ? 46.506 144.130 18.714 1.00 19.01 322 GLY A N 1
ATOM 2613 C CA . GLY A 1 322 ? 45.725 142.909 18.865 1.00 20.61 322 GLY A CA 1
ATOM 2614 C C . GLY A 1 322 ? 44.372 143.073 19.534 1.00 26.56 322 GLY A C 1
ATOM 2615 O O . GLY A 1 322 ? 43.708 142.085 19.859 1.00 26.16 322 GLY A O 1
ATOM 2616 N N . ARG A 1 323 ? 43.939 144.317 19.726 1.00 22.65 323 ARG A N 1
ATOM 2617 C CA . ARG A 1 323 ? 42.697 144.569 20.448 1.00 25.39 323 ARG A CA 1
ATOM 2618 C C . ARG A 1 323 ? 41.469 144.185 19.636 1.00 29.40 323 ARG A C 1
ATOM 2619 O O . ARG A 1 323 ? 41.260 144.653 18.508 1.00 23.37 323 ARG A O 1
ATOM 2627 N N . GLU A 1 324 ? 40.665 143.306 20.228 1.00 24.05 324 GLU A N 1
ATOM 2628 C CA . GLU A 1 324 ? 39.510 142.724 19.552 1.00 27.63 324 GLU A CA 1
ATOM 2629 C C . GLU A 1 324 ? 38.568 143.774 18.968 1.00 24.45 324 GLU A C 1
ATOM 2630 O O . GLU A 1 324 ? 37.983 143.564 17.909 1.00 20.70 324 GLU A O 1
ATOM 2636 N N . ALA A 1 325 ? 38.416 144.900 19.656 1.00 24.82 325 ALA A N 1
ATOM 2637 C CA . ALA A 1 325 ? 37.488 145.926 19.186 1.00 26.53 325 ALA A CA 1
ATOM 2638 C C . ALA A 1 325 ? 37.899 146.466 17.815 1.00 18.14 325 ALA A C 1
ATOM 2639 O O . ALA A 1 325 ? 37.038 146.849 17.010 1.00 19.93 325 ALA A O 1
ATOM 2641 N N . CYS A 1 326 ? 39.202 146.513 17.553 1.00 19.65 326 CYS A N 1
ATOM 2642 C CA . CYS A 1 326 ? 39.690 146.955 16.241 1.00 19.25 326 CYS A CA 1
ATOM 2643 C C . CYS A 1 326 ? 39.249 145.984 15.159 1.00 21.38 326 CYS A C 1
ATOM 2644 O O . CYS A 1 326 ? 38.879 146.393 14.058 1.00 20.66 326 CYS A O 1
ATOM 2647 N N . TRP A 1 327 ? 39.301 144.687 15.464 1.00 17.75 327 TRP A N 1
ATOM 2648 C CA . TRP A 1 327 ? 38.944 143.667 14.476 1.00 20.07 327 TRP A CA 1
ATOM 2649 C C . TRP A 1 327 ? 37.438 143.682 14.229 1.00 23.35 327 TRP A C 1
ATOM 2650 O O . TRP A 1 327 ? 36.990 143.543 13.087 1.00 21.64 327 TRP A O 1
ATOM 2661 N N . GLU A 1 328 ? 36.663 143.882 15.291 1.00 19.97 328 GLU A N 1
ATOM 2662 C CA . GLU A 1 328 ? 35.211 143.964 15.157 1.00 19.62 328 GLU A CA 1
ATOM 2663 C C . GLU A 1 328 ? 34.788 145.188 14.339 1.00 17.30 328 GLU A C 1
ATOM 2664 O O . GLU A 1 328 ? 33.964 145.073 13.433 1.00 18.63 328 GLU A O 1
ATOM 2670 N N . TRP A 1 329 ? 35.365 146.343 14.647 1.00 18.26 329 TRP A N 1
ATOM 2671 C CA . TRP A 1 329 ? 35.103 147.536 13.848 1.00 19.39 329 TRP A CA 1
ATOM 2672 C C . TRP A 1 329 ? 35.671 147.398 12.432 1.00 19.37 329 TRP A C 1
ATOM 2673 O O . TRP A 1 329 ? 35.066 147.906 11.478 1.00 17.79 329 TRP A O 1
ATOM 2684 N N . TYR A 1 330 ? 36.801 146.701 12.267 1.00 16.59 330 TYR A N 1
ATOM 2685 C CA . TYR A 1 330 ? 37.332 146.511 10.917 1.00 18.93 330 TYR A CA 1
ATOM 2686 C C . TYR A 1 330 ? 36.278 145.831 10.031 1.00 18.13 330 TYR A C 1
ATOM 2687 O O . TYR A 1 330 ? 36.021 146.248 8.888 1.00 18.46 330 TYR A O 1
ATOM 2696 N N . GLN A 1 331 ? 35.689 144.760 10.548 1.00 20.60 331 GLN A N 1
ATOM 2697 C CA . GLN A 1 331 ? 34.747 143.984 9.761 1.00 16.26 331 GLN A CA 1
ATOM 2698 C C . GLN A 1 331 ? 33.530 144.818 9.386 1.00 18.09 331 GLN A C 1
ATOM 2699 O O . GLN A 1 331 ? 33.053 144.751 8.260 1.00 19.37 331 GLN A O 1
ATOM 2705 N N . LYS A 1 332 ? 33.045 145.614 10.332 1.00 17.65 332 LYS A N 1
ATOM 2706 C CA . LYS A 1 332 ? 31.881 146.470 10.108 1.00 18.60 332 LYS A CA 1
ATOM 2707 C C . LYS A 1 332 ? 32.170 147.518 9.027 1.00 19.57 332 LYS A C 1
ATOM 2708 O O . LYS A 1 332 ? 31.350 147.768 8.140 1.00 17.72 332 LYS A O 1
ATOM 2714 N N . MET A 1 333 ? 33.347 148.120 9.116 1.00 17.00 333 MET A N 1
ATOM 2715 C CA . MET A 1 333 ? 33.775 149.143 8.162 1.00 13.93 333 MET A CA 1
ATOM 2716 C C . MET A 1 333 ? 34.049 148.546 6.780 1.00 20.47 333 MET A C 1
ATOM 2717 O O . MET A 1 333 ? 33.723 149.152 5.755 1.00 18.84 333 MET A O 1
ATOM 2722 N N . HIS A 1 334 ? 34.653 147.360 6.759 1.00 17.81 334 HIS A N 1
ATOM 2723 C CA . HIS A 1 334 ? 34.962 146.656 5.514 1.00 18.68 334 HIS A CA 1
ATOM 2724 C C . HIS A 1 334 ? 33.686 146.374 4.721 1.00 18.96 334 HIS A C 1
ATOM 2725 O O . HIS A 1 334 ? 33.605 146.694 3.539 1.00 16.92 334 HIS A O 1
ATOM 2732 N N . ASP A 1 335 ? 32.696 145.771 5.378 1.00 18.22 335 ASP A N 1
ATOM 2733 C CA . ASP A 1 335 ? 31.427 145.450 4.716 1.00 19.02 335 ASP A CA 1
ATOM 2734 C C . ASP A 1 335 ? 30.778 146.702 4.114 1.00 18.75 335 ASP A C 1
ATOM 2735 O O . ASP A 1 335 ? 30.276 146.677 2.986 1.00 21.21 335 ASP A O 1
ATOM 2740 N N . TYR A 1 336 ? 30.823 147.808 4.852 1.00 16.26 336 TYR A N 1
ATOM 2741 C CA . TYR A 1 336 ? 30.225 149.040 4.358 1.00 19.26 336 TYR A CA 1
ATOM 2742 C C . TYR A 1 336 ? 31.017 149.604 3.178 1.00 17.90 336 TYR A C 1
ATOM 2743 O O . TYR A 1 336 ? 30.450 149.875 2.114 1.00 16.73 336 TYR A O 1
ATOM 2752 N N . ALA A 1 337 ? 32.326 149.786 3.359 1.00 14.73 337 ALA A N 1
ATOM 2753 C CA . ALA A 1 337 ? 33.115 150.520 2.365 1.00 15.42 337 ALA A CA 1
ATOM 2754 C C . ALA A 1 337 ? 33.229 149.756 1.047 1.00 17.75 337 ALA A C 1
ATOM 2755 O O . ALA A 1 337 ? 33.108 150.337 -0.027 1.00 16.93 337 ALA A O 1
ATOM 2757 N N . TRP A 1 338 ? 33.459 148.450 1.125 1.00 16.59 338 TRP A N 1
ATOM 2758 C CA . TRP A 1 338 ? 33.656 147.674 -0.089 1.00 16.84 338 TRP A CA 1
ATOM 2759 C C . TRP A 1 338 ? 32.351 147.533 -0.862 1.00 19.25 338 TRP A C 1
ATOM 2760 O O . TRP A 1 338 ? 32.353 147.528 -2.095 1.00 24.37 338 TRP A O 1
ATOM 2771 N N . SER A 1 339 ? 31.232 147.462 -0.153 1.00 17.77 339 SER A N 1
ATOM 2772 C CA . SER A 1 339 ? 29.956 147.337 -0.849 1.00 19.30 339 SER A CA 1
ATOM 2773 C C . SER A 1 339 ? 29.438 148.662 -1.404 1.00 22.19 339 SER A C 1
ATOM 2774 O O . SER A 1 339 ? 28.552 148.658 -2.256 1.00 20.67 339 SER A O 1
ATOM 2777 N N . HIS A 1 340 ? 29.956 149.794 -0.929 1.00 17.27 340 HIS A N 1
ATOM 2778 C CA . HIS A 1 340 ? 29.387 151.079 -1.357 1.00 15.39 340 HIS A CA 1
ATOM 2779 C C . HIS A 1 340 ? 30.258 151.878 -2.331 1.00 18.60 340 HIS A C 1
ATOM 2780 O O . HIS A 1 340 ? 29.722 152.574 -3.192 1.00 19.24 340 HIS A O 1
ATOM 2787 N N . PHE A 1 341 ? 31.580 151.776 -2.213 1.00 18.86 341 PHE A N 1
ATOM 2788 C CA . PHE A 1 341 ? 32.467 152.615 -3.025 1.00 16.33 341 PHE A CA 1
ATOM 2789 C C . PHE A 1 341 ? 33.151 151.881 -4.181 1.00 18.65 341 PHE A C 1
ATOM 2790 O O . PHE A 1 341 ? 33.423 152.478 -5.216 1.00 15.85 341 PHE A O 1
ATOM 2798 N N . ALA A 1 342 ? 33.484 150.606 -3.994 1.00 15.11 342 ALA A N 1
ATOM 2799 C CA . ALA A 1 342 ? 34.261 149.895 -5.011 1.00 15.31 342 ALA A CA 1
ATOM 2800 C C . ALA A 1 342 ? 33.414 149.617 -6.247 1.00 16.95 342 ALA A C 1
ATOM 2801 O O . ALA A 1 342 ? 32.283 149.150 -6.141 1.00 22.34 342 ALA A O 1
ATOM 2803 N N . ASP A 1 343 ? 33.966 149.914 -7.417 1.00 17.74 343 ASP A N 1
ATOM 2804 C CA . ASP A 1 343 ? 33.238 149.730 -8.673 1.00 16.41 343 ASP A CA 1
ATOM 2805 C C . ASP A 1 343 ? 33.862 148.579 -9.466 1.00 19.33 343 ASP A C 1
ATOM 2806 O O . ASP A 1 343 ? 34.812 148.774 -10.216 1.00 24.69 343 ASP A O 1
ATOM 2811 N N . SER A 1 344 ? 33.315 147.382 -9.296 1.00 25.14 344 SER A N 1
ATOM 2812 C CA . SER A 1 344 ? 33.910 146.190 -9.898 1.00 35.83 344 SER A CA 1
ATOM 2813 C C . SER A 1 344 ? 33.860 146.226 -11.429 1.00 36.53 344 SER A C 1
ATOM 2814 O O . SER A 1 344 ? 34.737 145.688 -12.099 1.00 47.90 344 SER A O 1
ATOM 2817 N N . GLU A 1 345 ? 32.846 146.882 -11.975 1.00 25.19 345 GLU A N 1
ATOM 2818 C CA . GLU A 1 345 ? 32.650 146.882 -13.418 1.00 24.91 345 GLU A CA 1
ATOM 2819 C C . GLU A 1 345 ? 33.677 147.728 -14.172 1.00 32.44 345 GLU A C 1
ATOM 2820 O O . GLU A 1 345 ? 34.199 147.291 -15.199 1.00 24.76 345 GLU A O 1
ATOM 2826 N N . TYR A 1 346 ? 33.983 148.927 -13.675 1.00 22.06 346 TYR A N 1
ATOM 2827 C CA . TYR A 1 346 ? 34.852 149.834 -14.431 1.00 20.46 346 TYR A CA 1
ATOM 2828 C C . TYR A 1 346 ? 36.197 150.128 -13.774 1.00 22.51 346 TYR A C 1
ATOM 2829 O O . TYR A 1 346 ? 37.094 150.692 -14.412 1.00 22.81 346 TYR A O 1
ATOM 2838 N N . GLY A 1 347 ? 36.342 149.760 -12.508 1.00 21.80 347 GLY A N 1
ATOM 2839 C CA . GLY A 1 347 ? 37.615 149.932 -11.837 1.00 22.71 347 GLY A CA 1
ATOM 2840 C C . GLY A 1 347 ? 37.603 151.103 -10.876 1.00 20.08 347 GLY A C 1
ATOM 2841 O O . GLY A 1 347 ? 36.762 151.995 -10.975 1.00 17.13 347 GLY A O 1
ATOM 2842 N N . GLU A 1 348 ? 38.553 151.084 -9.947 1.00 16.39 348 GLU A N 1
ATOM 2843 C CA . GLU A 1 348 ? 38.727 152.136 -8.928 1.00 15.82 348 GLU A CA 1
ATOM 2844 C C . GLU A 1 348 ? 37.510 152.258 -8.022 1.00 20.15 348 GLU A C 1
ATOM 2845 O O . GLU A 1 348 ? 36.626 151.393 -8.028 1.00 17.36 348 GLU A O 1
ATOM 2851 N N . TRP A 1 349 ? 37.502 153.305 -7.199 1.00 14.20 349 TRP A N 1
ATOM 2852 C CA . TRP A 1 349 ? 36.446 153.544 -6.208 1.00 13.82 349 TRP A CA 1
ATOM 2853 C C . TRP A 1 349 ? 35.741 154.872 -6.503 1.00 15.64 349 TRP A C 1
ATOM 2854 O O . TRP A 1 349 ? 36.407 155.850 -6.830 1.00 14.89 349 TRP A O 1
ATOM 2865 N N . PHE A 1 350 ? 34.414 154.913 -6.391 1.00 13.42 350 PHE A N 1
ATOM 2866 C CA . PHE A 1 350 ? 33.711 156.196 -6.335 1.00 14.83 350 PHE A CA 1
ATOM 2867 C C . PHE A 1 350 ? 34.250 157.013 -5.171 1.00 16.30 350 PHE A C 1
ATOM 2868 O O . PHE A 1 350 ? 34.634 156.459 -4.142 1.00 14.56 350 PHE A O 1
ATOM 2876 N N . GLY A 1 351 ? 34.266 158.328 -5.323 1.00 13.82 351 GLY A N 1
ATOM 2877 C CA . GLY A 1 351 ? 34.671 159.181 -4.220 1.00 13.65 351 GLY A CA 1
ATOM 2878 C C . GLY A 1 351 ? 33.506 159.676 -3.375 1.00 16.56 351 GLY A C 1
ATOM 2879 O O . GLY A 1 351 ? 33.615 159.777 -2.154 1.00 12.72 351 GLY A O 1
ATOM 2880 N N . TYR A 1 352 ? 32.386 159.982 -4.023 1.00 13.46 352 TYR A N 1
ATOM 2881 C CA . TYR A 1 352 ? 31.367 160.821 -3.402 1.00 10.81 352 TYR A CA 1
ATOM 2882 C C . TYR A 1 352 ? 29.988 160.168 -3.427 1.00 13.37 352 TYR A C 1
ATOM 2883 O O . TYR A 1 352 ? 29.390 160.022 -4.489 1.00 13.40 352 TYR A O 1
ATOM 2892 N N . LEU A 1 353 ? 29.505 159.790 -2.243 1.00 14.40 353 LEU A N 1
ATOM 2893 C CA . LEU A 1 353 ? 28.155 159.256 -2.061 1.00 13.60 353 LEU A CA 1
ATOM 2894 C C . LEU A 1 353 ? 27.348 160.192 -1.175 1.00 13.89 353 LEU A C 1
ATOM 2895 O O . LEU A 1 353 ? 27.920 160.905 -0.343 1.00 15.01 353 LEU A O 1
ATOM 2900 N N . ASN A 1 354 ? 26.021 160.185 -1.331 1.00 13.94 354 ASN A N 1
ATOM 2901 C CA . ASN A 1 354 ? 25.180 160.926 -0.394 1.00 12.80 354 ASN A CA 1
ATOM 2902 C C . ASN A 1 354 ? 25.009 160.108 0.897 1.00 15.35 354 ASN A C 1
ATOM 2903 O O . ASN A 1 354 ? 25.584 159.018 1.030 1.00 15.75 354 ASN A O 1
ATOM 2908 N N . ARG A 1 355 ? 24.258 160.643 1.857 1.00 15.16 355 ARG A N 1
ATOM 2909 C CA . ARG A 1 355 ? 24.088 159.964 3.144 1.00 14.46 355 ARG A CA 1
ATOM 2910 C C . ARG A 1 355 ? 23.588 158.520 2.992 1.00 16.62 355 ARG A C 1
ATOM 2911 O O . ARG A 1 355 ? 24.059 157.620 3.701 1.00 16.33 355 ARG A O 1
ATOM 2919 N N . ARG A 1 356 ? 22.649 158.310 2.071 1.00 15.90 356 ARG A N 1
ATOM 2920 C CA . ARG A 1 356 ? 22.075 156.984 1.809 1.00 17.31 356 ARG A CA 1
ATOM 2921 C C . ARG A 1 356 ? 23.023 156.030 1.092 1.00 19.84 356 ARG A C 1
ATOM 2922 O O . ARG A 1 356 ? 22.668 154.867 0.854 1.00 17.38 356 ARG A O 1
ATOM 2930 N N . GLY A 1 357 ? 24.208 156.505 0.714 1.00 17.41 357 GLY A N 1
ATOM 2931 C CA . GLY A 1 357 ? 25.157 155.649 0.026 1.00 18.10 357 GLY A CA 1
ATOM 2932 C C . GLY A 1 357 ? 24.995 155.589 -1.491 1.00 17.04 357 GLY A C 1
ATOM 2933 O O . GLY A 1 357 ? 25.596 154.728 -2.151 1.00 19.54 357 GLY A O 1
ATOM 2934 N N . GLU A 1 358 ? 24.191 156.498 -2.047 1.00 16.53 358 GLU A N 1
ATOM 2935 C CA . GLU A 1 358 ? 23.972 156.569 -3.497 1.00 18.71 358 GLU A CA 1
ATOM 2936 C C . GLU A 1 358 ? 25.052 157.432 -4.133 1.00 18.27 358 GLU A C 1
ATOM 2937 O O . GLU A 1 358 ? 25.495 158.398 -3.530 1.00 16.29 358 GLU A O 1
ATOM 2943 N N . VAL A 1 359 ? 25.463 157.092 -5.348 1.00 17.35 359 VAL A N 1
ATOM 2944 C CA . VAL A 1 359 ? 26.495 157.876 -6.031 1.00 15.32 359 VAL A CA 1
ATOM 2945 C C . VAL A 1 359 ? 26.016 159.317 -6.262 1.00 22.38 359 VAL A C 1
ATOM 2946 O O . VAL A 1 359 ? 24.962 159.551 -6.857 1.00 17.27 359 VAL A O 1
ATOM 2950 N N . LEU A 1 360 ? 26.797 160.276 -5.769 1.00 17.14 360 LEU A N 1
ATOM 2951 C CA . LEU A 1 360 ? 26.441 161.697 -5.833 1.00 12.87 360 LEU A CA 1
ATOM 2952 C C . LEU A 1 360 ? 27.127 162.407 -7.020 1.00 16.79 360 LEU A C 1
ATOM 2953 O O . LEU A 1 360 ? 26.532 163.256 -7.701 1.00 15.63 360 LEU A O 1
ATOM 2958 N N . LEU A 1 361 ? 28.395 162.078 -7.235 1.00 15.91 361 LEU A N 1
ATOM 2959 C CA . LEU A 1 361 ? 29.132 162.557 -8.408 1.00 15.10 361 LEU A CA 1
ATOM 2960 C C . LEU A 1 361 ? 29.625 161.346 -9.152 1.00 15.47 361 LEU A C 1
ATOM 2961 O O . LEU A 1 361 ? 30.265 160.471 -8.563 1.00 16.51 361 LEU A O 1
ATOM 2966 N N . ASN A 1 362 ? 29.324 161.284 -10.444 1.00 17.64 362 ASN A N 1
ATOM 2967 C CA . ASN A 1 362 ? 29.650 160.092 -11.217 1.00 17.01 362 ASN A CA 1
ATOM 2968 C C . ASN A 1 362 ? 31.079 160.142 -11.741 1.00 17.61 362 ASN A C 1
ATOM 2969 O O . ASN A 1 362 ? 31.312 160.168 -12.956 1.00 16.11 362 ASN A O 1
ATOM 2974 N N . LEU A 1 363 ? 32.034 160.146 -10.814 1.00 16.48 363 LEU A N 1
ATOM 2975 C CA . LEU A 1 363 ? 33.443 160.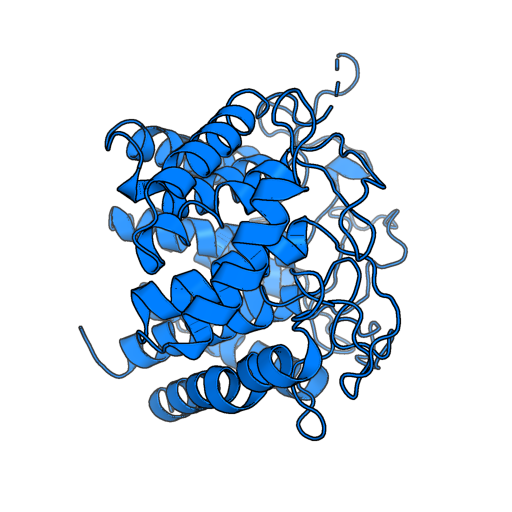303 -11.167 1.00 14.10 363 LEU A CA 1
ATOM 2976 C C . LEU A 1 363 ? 34.323 159.285 -10.453 1.00 16.06 363 LEU A C 1
ATOM 2977 O O . LEU A 1 363 ? 33.943 158.739 -9.403 1.00 16.02 363 LEU A O 1
ATOM 2982 N N . LYS A 1 364 ? 35.517 159.065 -11.002 1.00 13.06 364 LYS A N 1
ATOM 2983 C CA . LYS A 1 364 ? 36.573 158.337 -10.292 1.00 14.06 364 LYS A CA 1
ATOM 2984 C C . LYS A 1 364 ? 37.681 159.312 -9.888 1.00 12.53 364 LYS A C 1
ATOM 2985 O O . LYS A 1 364 ? 38.474 159.022 -8.990 1.00 15.15 364 LYS A O 1
ATOM 2991 N N . GLY A 1 365 ? 37.750 160.470 -10.548 1.00 15.07 365 GLY A N 1
ATOM 2992 C CA . GLY A 1 365 ? 38.654 161.513 -10.082 1.00 14.64 365 GLY A CA 1
ATOM 2993 C C . GLY A 1 365 ? 38.159 162.918 -10.377 1.00 16.10 365 GLY A C 1
ATOM 2994 O O . GLY A 1 365 ? 37.244 163.113 -11.175 1.00 13.60 365 GLY A O 1
ATOM 2995 N N . GLY A 1 366 ? 38.769 163.908 -9.737 1.00 13.41 366 GLY A N 1
ATOM 2996 C CA . GLY A 1 366 ? 38.336 165.279 -9.929 1.00 14.42 366 GLY A CA 1
ATOM 2997 C C . GLY A 1 366 ? 39.374 166.274 -9.467 1.00 17.85 366 GLY A C 1
ATOM 2998 O O . GLY A 1 366 ? 40.576 166.034 -9.593 1.00 15.25 366 GLY A O 1
ATOM 2999 N N . LYS A 1 367 ? 38.909 167.395 -8.925 1.00 13.35 367 LYS A N 1
ATOM 3000 C CA . LYS A 1 367 ? 39.820 168.424 -8.427 1.00 15.16 367 LYS A CA 1
ATOM 3001 C C . LYS A 1 367 ? 40.518 167.974 -7.141 1.00 18.08 367 LYS A C 1
ATOM 3002 O O . LYS A 1 367 ? 41.616 168.444 -6.825 1.00 15.66 367 LYS A O 1
ATOM 3008 N N . TRP A 1 368 ? 39.870 167.069 -6.399 1.00 13.58 368 TRP A N 1
ATOM 3009 C CA . TRP A 1 368 ? 40.359 166.681 -5.067 1.00 13.30 368 TRP A CA 1
ATOM 3010 C C . TRP A 1 368 ? 40.565 165.182 -4.914 1.00 16.42 368 TRP A C 1
ATOM 3011 O O . TRP A 1 368 ? 41.058 164.737 -3.886 1.00 19.17 368 TRP A O 1
ATOM 3022 N N . LYS A 1 369 ? 40.165 164.397 -5.911 1.00 12.70 369 LYS A N 1
ATOM 3023 C CA . LYS A 1 369 ? 40.399 162.949 -5.863 1.00 15.97 369 LYS A CA 1
ATOM 3024 C C . LYS A 1 369 ? 41.310 162.551 -7.008 1.00 14.95 369 LYS A C 1
ATOM 3025 O O . LYS A 1 369 ? 40.991 162.794 -8.175 1.00 14.26 369 LYS A O 1
ATOM 3031 N N . GLY A 1 370 ? 42.442 161.936 -6.668 1.00 14.34 370 GLY A N 1
ATOM 3032 C CA . GLY A 1 370 ? 43.407 161.496 -7.662 1.00 13.60 370 GLY A CA 1
ATOM 3033 C C . GLY A 1 370 ? 44.050 160.190 -7.236 1.00 16.42 370 GLY A C 1
ATOM 3034 O O . GLY A 1 370 ? 43.444 159.398 -6.524 1.00 14.65 370 GLY A O 1
ATOM 3035 N N . CYS A 1 371 ? 45.283 159.968 -7.668 1.00 14.70 371 CYS A N 1
ATOM 3036 C CA . CYS A 1 371 ? 45.929 158.684 -7.448 1.00 14.08 371 CYS A CA 1
ATOM 3037 C C . CYS A 1 371 ? 46.674 158.685 -6.101 1.00 17.76 371 CYS A C 1
ATOM 3038 O O . CYS A 1 371 ? 47.897 158.724 -6.069 1.00 18.92 371 CYS A O 1
ATOM 3041 N N . PHE A 1 372 ? 45.934 158.646 -4.991 1.00 15.74 372 PHE A N 1
ATOM 3042 C CA . PHE A 1 372 ? 46.558 158.817 -3.673 1.00 13.69 372 PHE A CA 1
ATOM 3043 C C . PHE A 1 372 ? 45.830 158.068 -2.545 1.00 16.86 372 PHE A C 1
ATOM 3044 O O . PHE A 1 372 ? 46.292 157.008 -2.134 1.00 14.58 372 PHE A O 1
ATOM 3052 N N . HIS A 1 373 ? 44.709 158.587 -2.041 1.00 13.90 373 HIS A N 1
ATOM 3053 C CA . HIS A 1 373 ? 44.064 157.942 -0.875 1.00 13.81 373 HIS A CA 1
ATOM 3054 C C . HIS A 1 373 ? 43.723 156.465 -1.154 1.00 15.99 373 HIS A C 1
ATOM 3055 O O . HIS A 1 373 ? 43.971 155.598 -0.306 1.00 15.97 373 HIS A O 1
ATOM 3062 N N . VAL A 1 374 ? 43.177 156.162 -2.332 1.00 13.50 374 VAL A N 1
ATOM 3063 C CA . VAL A 1 374 ? 42.823 154.769 -2.629 1.00 12.49 374 VAL A CA 1
ATOM 3064 C C . VAL A 1 374 ? 44.071 153.868 -2.719 1.00 16.85 374 VAL A C 1
ATOM 3065 O O . VAL A 1 374 ? 44.193 152.911 -1.944 1.00 14.66 374 VAL A O 1
ATOM 3069 N N . PRO A 1 375 ? 45.022 154.162 -3.635 1.00 14.41 375 PRO A N 1
ATOM 3070 C CA . PRO A 1 375 ? 46.166 153.231 -3.650 1.00 15.93 375 PRO A CA 1
ATOM 3071 C C . PRO A 1 375 ? 46.983 153.194 -2.342 1.00 13.96 375 PRO A C 1
ATOM 3072 O O . PRO A 1 375 ? 47.431 152.100 -1.954 1.00 17.86 375 PRO A O 1
ATOM 3076 N N . ARG A 1 376 ? 47.170 154.325 -1.668 1.00 13.89 376 ARG A N 1
ATOM 3077 C CA . ARG A 1 376 ? 47.909 154.293 -0.402 1.00 14.44 376 ARG A CA 1
ATOM 3078 C C . ARG A 1 376 ? 47.184 153.426 0.622 1.00 15.96 376 ARG A C 1
ATOM 3079 O O . ARG A 1 376 ? 47.812 152.613 1.310 1.00 15.79 376 ARG A O 1
ATOM 3087 N N . ALA A 1 377 ? 45.867 153.589 0.731 1.00 14.31 377 ALA A N 1
ATOM 3088 C CA . ALA A 1 377 ? 45.112 152.814 1.721 1.00 16.22 377 ALA A CA 1
ATOM 3089 C C . ALA A 1 377 ? 45.129 151.327 1.386 1.00 15.85 377 ALA A C 1
ATOM 3090 O O . ALA A 1 377 ? 45.303 150.494 2.276 1.00 15.83 377 ALA A O 1
ATOM 3092 N N . LEU A 1 378 ? 44.937 150.980 0.111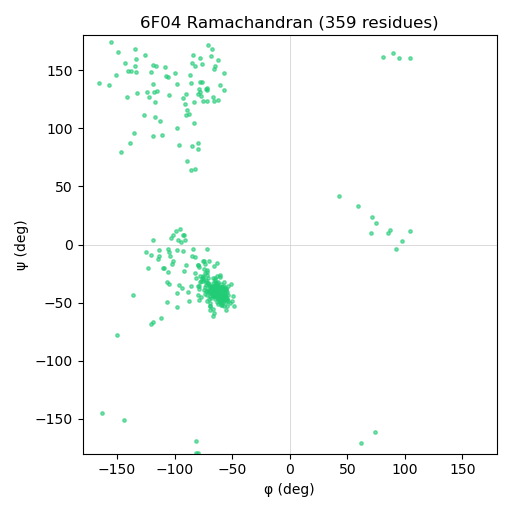 1.00 14.93 378 LEU A N 1
ATOM 3093 C CA . LEU A 1 378 ? 44.968 149.563 -0.251 1.00 14.14 378 LEU A CA 1
ATOM 3094 C C . LEU A 1 378 ? 46.348 148.949 0.016 1.00 18.97 378 LEU A C 1
ATOM 3095 O O . LEU A 1 378 ? 46.445 147.834 0.534 1.00 16.86 378 LEU A O 1
ATOM 3100 N N . TYR A 1 379 ? 47.409 149.676 -0.330 1.00 15.36 379 TYR A N 1
ATOM 3101 C CA . TYR A 1 379 ? 48.767 149.232 -0.020 1.00 19.19 379 TYR A CA 1
ATOM 3102 C C . TYR A 1 379 ? 48.993 149.053 1.499 1.00 21.53 379 TYR A C 1
ATOM 3103 O O . TYR A 1 379 ? 49.539 148.040 1.940 1.00 16.41 379 TYR A O 1
ATOM 3112 N N . LEU A 1 380 ? 48.575 150.028 2.299 1.00 16.62 380 LEU A N 1
ATOM 3113 C CA . LEU A 1 380 ? 48.785 149.940 3.751 1.00 14.86 380 LEU A CA 1
ATOM 3114 C C . LEU A 1 380 ? 47.992 148.777 4.358 1.00 15.72 380 LEU A C 1
ATOM 3115 O O . LEU A 1 380 ? 48.495 148.071 5.230 1.00 17.23 380 LEU A O 1
ATOM 3120 N N . CYS A 1 381 ? 46.768 148.555 3.891 1.00 15.45 381 CYS A N 1
ATOM 3121 C CA . CYS A 1 381 ? 45.965 147.456 4.433 1.00 17.70 381 CYS A CA 1
ATOM 3122 C C . CYS A 1 381 ? 46.563 146.102 4.029 1.00 20.43 381 CYS A C 1
ATOM 3123 O O . CYS A 1 381 ? 46.592 145.168 4.832 1.00 15.89 381 CYS A O 1
ATOM 3126 N N . TRP A 1 382 ? 47.048 146.003 2.794 1.00 17.76 382 TRP A N 1
ATOM 3127 C CA . TRP A 1 382 ? 47.777 144.811 2.364 1.00 18.03 382 TRP A CA 1
ATOM 3128 C C . TRP A 1 382 ? 48.945 144.565 3.325 1.00 17.57 382 TRP A C 1
ATOM 3129 O O . TRP A 1 382 ? 49.114 143.450 3.842 1.00 19.00 382 TRP A O 1
ATOM 3140 N N . GLN A 1 383 ? 49.726 145.608 3.595 1.00 16.21 383 GLN A N 1
ATOM 3141 C CA . GLN A 1 383 ? 50.845 145.503 4.539 1.00 20.69 383 GLN A CA 1
ATOM 3142 C C . GLN A 1 383 ? 50.446 145.023 5.934 1.00 18.86 383 GLN A C 1
ATOM 3143 O O . GLN A 1 383 ? 51.142 144.180 6.519 1.00 18.19 383 GLN A O 1
ATOM 3149 N N . GLN A 1 384 ? 49.366 145.567 6.493 1.00 16.92 384 GLN A N 1
ATOM 3150 C CA . GLN A 1 384 ? 48.960 145.166 7.850 1.00 15.04 384 GLN A CA 1
ATOM 3151 C C . GLN A 1 384 ? 48.556 143.696 7.899 1.00 14.52 384 GLN A C 1
ATOM 3152 O O . GLN A 1 384 ? 48.949 142.959 8.813 1.00 17.38 384 GLN A O 1
ATOM 3158 N N . PHE A 1 385 ? 47.757 143.259 6.928 1.00 16.75 385 PHE A N 1
ATOM 3159 C CA . PHE A 1 385 ? 47.280 141.883 6.996 1.00 17.63 385 PHE A CA 1
ATOM 3160 C C . PHE A 1 385 ? 48.379 140.889 6.621 1.00 21.18 385 PHE A C 1
ATOM 3161 O O . PHE A 1 385 ? 48.408 139.773 7.145 1.00 19.54 385 PHE A O 1
ATOM 3169 N N . GLU A 1 386 ? 49.306 141.297 5.759 1.00 16.51 386 GLU A N 1
ATOM 3170 C CA . GLU A 1 386 ? 50.437 140.431 5.444 1.00 20.08 386 GLU A CA 1
ATOM 3171 C C . GLU A 1 386 ? 51.330 140.270 6.678 1.00 20.48 386 GLU A C 1
ATOM 3172 O O . GLU A 1 386 ? 51.820 139.177 6.962 1.00 21.14 386 GLU A O 1
ATOM 3178 N N . ALA A 1 387 ? 51.518 141.352 7.423 1.00 16.47 387 ALA A N 1
ATOM 3179 C CA . ALA A 1 387 ? 52.318 141.307 8.643 1.00 16.58 387 ALA A CA 1
ATOM 3180 C C . ALA A 1 387 ? 51.649 140.437 9.706 1.00 19.00 387 ALA A C 1
ATOM 3181 O O . ALA A 1 387 ? 52.318 139.737 10.465 1.00 20.32 387 ALA A O 1
ATOM 3183 N N . ILE A 1 388 ? 50.325 140.488 9.749 1.00 16.16 388 ILE A N 1
ATOM 3184 C CA . ILE A 1 388 ? 49.542 139.680 10.687 1.00 17.31 388 ILE A CA 1
ATOM 3185 C C . ILE A 1 388 ? 49.658 138.183 10.353 1.00 24.16 388 ILE A C 1
ATOM 3186 O O . ILE A 1 388 ? 49.826 137.348 11.246 1.00 20.40 388 ILE A O 1
ATOM 3191 N N . ALA A 1 389 ? 49.606 137.853 9.065 1.00 20.41 389 ALA A N 1
ATOM 3192 C CA . ALA A 1 389 ? 49.718 136.463 8.614 1.00 17.84 389 ALA A CA 1
ATOM 3193 C C . ALA A 1 389 ? 51.156 135.922 8.643 1.00 25.45 389 ALA A C 1
ATOM 3194 O O . ALA A 1 389 ? 51.388 134.713 8.803 1.00 22.44 389 ALA A O 1
ATOM 3196 N N . THR A 1 390 ? 52.125 136.816 8.483 1.00 20.83 390 THR A N 1
ATOM 3197 C CA . THR A 1 390 ? 53.510 136.411 8.289 1.00 21.57 390 THR A CA 1
ATOM 3198 C C . THR A 1 390 ? 54.461 137.241 9.147 1.00 25.18 390 THR A C 1
ATOM 3199 O O . THR A 1 390 ? 54.857 138.337 8.753 1.00 25.49 390 THR A O 1
ATOM 3203 N N . PRO A 1 391 ? 54.836 136.718 10.321 1.00 22.14 391 PRO A N 1
ATOM 3204 C CA . PRO A 1 391 ? 55.713 137.491 11.211 1.00 21.40 391 PRO A CA 1
ATOM 3205 C C . PRO A 1 391 ? 57.051 137.810 10.538 1.00 34.02 391 PRO A C 1
ATOM 3206 O O . PRO A 1 391 ? 57.625 136.971 9.845 1.00 34.61 391 PRO A O 1
ATOM 3210 N N . LEU A 1 392 ? 57.513 139.041 10.714 1.00 38.43 392 LEU A N 1
ATOM 3211 C CA . LEU A 1 392 ? 58.709 139.516 10.023 1.00 51.76 392 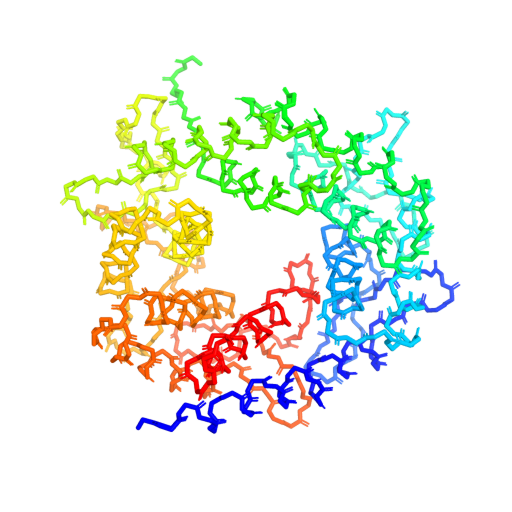LEU A CA 1
ATOM 3212 C C . LEU A 1 392 ? 59.978 138.970 10.664 1.00 49.38 392 LEU A C 1
ATOM 3213 O O . LEU A 1 392 ? 60.600 138.048 10.139 1.00 65.23 392 LEU A O 1
#

CATH classification: 1.50.10.10

Sequence (382 aa):
YNNFQALAELYKNALLNDVLSFWEKYSLDWQQGGYFTCLDREGKIYDTDKFIWLQNRQVWTFSMLYNQLEKRENWLKIASNGANFLAQHGRDSDGNWYFALTREGKPLVHPYNNIFSDCFAAMMAFSKKYALAGGEEWAKDVAMQAYNNVLLRRRKDNPKGTRPMKSLAVPMILANLTLEMEWLLPKEETLENVLAETVREVMTDFLDQERGLMYENVAPDGSHIDCFEGRLINPGHGIEAMWFIMDIARRQNDTKTINQQAVDVVLNILNFAWDSEYGGLYYFMDADGHPPQQLEWDQKLWWVHLESLVALAMGYRLTGREACWEWYQKMHDYAWSHFADSEYGEWFGYLNRRGEVLLNLKGGKWKGCFHVPRALYLCWQQFEAIATPL